Protein AF-0000000077535157 (afdb_homodimer)

Secondary structure (DSSP, 8-state):
----------HHHHHHHHHHHHHHHHHHHHHHHHHHHHHHHHHHHHS--HHHHHHHHHH-TTEE-B---SS-EEEEEEEEE-STTHHHHHHHHHHTT---EEEEPGGGTTT-HHHHHHHHHTT-EEEE--SSSS-GGGS-HHHHHHHHHHHHHHHHHHHHTTT------EE--GGG---HHHHHHHHHTT-EEE--SB---TTT---HHHHHHHHHHH--TTBEEEEESS-TTHHHHHHHHHHHHHHTTPEEE-HHHHHHHHHHHHHH-/----------HHHHHHHHHHHHHHHHHHHHHHHHHHHHHHHHHHHHS--HHHHHHHHHH-TTEE-B---SS-EEEEEEEEE-STTHHHHHHHHHHTT---EEEEPGGGTTT-HHHHHHHHHTT-EEEE--SSSS-GGGS-HHHHHHHHHHHHHHHHHHHHTTT------EE--GGG---HHHHHHHHHTT-EEE--SB---TTT---HHHHHHHHHHH--TTBEEEEESS-TTHHHHHHHHHHHHHHTTPEEE-HHHHHHHHHHHHHH-

Sequence (538 aa):
MVRLSLFRLPTKLRRRVRRNRMATLIALVVLVGLLVFPFYSAYCIYKPPRFLIGWLRRKYPDVLFEETTDQKIIALSIDDAPSAHTDEIMQVLQENDAHATFFVIGSQVEGRKDKLVKLVKNGHELGNHAMHDEPSRSLSNEQLLKEVHMVKEMLTEAYAANGKILDNNYFRPGSGLFNWRMRDVLGNQGFRITLGSVYPHDPQIPYPDTNAKHILSMAHPGAIIICHDRRSWTLPMLRIVLPELKRQGYKIVTITELVKSVSSQDLRQMVRLSLFRLPTKLRRRVRRNRMATLIALVVLVGLLVFPFYSAYCIYKPPRFLIGWLRRKYPDVLFEETTDQKIIALSIDDAPSAHTDEIMQVLQENDAHATFFVIGSQVEGRKDKLVKLVKNGHELGNHAMHDEPSRSLSNEQLLKEVHMVKEMLTEAYAANGKILDNNYFRPGSGLFNWRMRDVLGNQGFRITLGSVYPHDPQIPYPDTNAKHILSMAHPGAIIICHDRRSWTLPMLRIVLPELKRQGYKIVTITELVKSVSSQDLRQ

Radius of gyration: 31.14 Å; Cα contacts (8 Å, |Δi|>4): 916; chains: 2; bounding box: 60×105×107 Å

Solvent-accessible surface area (backbone atoms only — not comparable to full-atom values): 28231 Å² total; per-residue (Å²): 139,88,88,88,90,80,93,79,73,62,72,66,63,53,49,50,52,49,48,49,50,50,50,50,51,51,50,49,53,48,50,52,44,61,64,45,43,60,55,51,52,52,44,36,67,60,54,57,49,67,67,57,55,50,49,49,40,67,74,37,33,63,40,43,35,61,47,87,50,87,52,50,35,31,18,33,32,32,34,55,23,52,46,93,49,46,63,60,46,51,49,56,30,55,76,64,73,35,34,32,22,33,20,30,22,40,70,42,32,74,98,37,55,65,57,50,31,49,38,44,71,72,65,29,38,82,33,33,27,29,42,52,99,46,55,45,68,77,46,54,71,50,56,45,51,52,27,43,52,54,30,46,51,53,52,38,51,27,25,45,75,67,78,43,72,72,85,72,42,46,29,32,47,26,89,71,48,79,49,65,67,55,43,28,60,35,29,76,70,25,39,22,47,41,65,45,66,34,55,52,51,53,94,82,43,81,43,28,68,60,34,28,52,46,44,63,72,61,64,48,44,22,32,20,34,49,45,50,44,76,44,85,40,39,54,64,16,46,69,51,39,52,61,50,41,44,73,74,56,38,46,45,27,22,54,65,56,47,53,52,55,44,54,52,46,60,62,74,99,140,86,88,88,88,78,94,77,77,64,72,65,64,54,46,50,53,49,49,51,50,48,49,50,50,50,51,50,52,49,51,52,46,62,66,46,42,60,55,50,51,51,44,38,67,60,55,57,50,67,68,57,56,52,49,48,41,70,74,36,33,60,39,43,34,60,48,87,51,88,54,51,37,30,19,34,32,33,34,57,23,53,46,93,49,46,64,60,47,51,48,56,31,56,77,62,73,35,32,32,23,34,21,29,22,40,70,42,32,75,95,37,55,64,56,51,31,50,39,44,70,71,63,31,39,81,34,35,26,30,40,52,101,45,54,44,69,78,46,53,70,52,57,45,51,52,28,42,50,54,29,46,50,53,51,38,50,27,24,46,74,66,77,42,74,72,87,75,40,48,30,34,46,26,88,70,47,79,50,64,67,54,44,29,58,37,30,77,70,26,38,22,49,41,64,46,66,34,55,51,52,53,94,80,43,81,44,28,69,60,32,28,52,46,44,64,73,62,63,49,43,23,32,20,34,50,44,50,45,75,44,86,40,39,54,65,16,46,68,52,40,52,60,51,42,44,72,74,58,38,46,47,27,23,55,66,54,48,53,52,55,44,54,52,46,59,61,73,101

Organism: Fusarium solani (NCBI:txid169388)

pLDDT: mean 91.6, std 13.43, range [24.7, 98.94]

Nearest PDB structures (foldseek):
  7y51-assembly1_A-2  TM=9.406E-01  e=1.222E-17  Caldanaerobacter subterraneus subsp. tengcongensis MB4
  6h8l-assembly1_A  TM=9.281E-01  e=3.387E-17  Bacillus subtilis subsp. subtilis str. 168
  5lgc-assembly1_A  TM=9.415E-01  e=4.330E-16  Arthrobacter sp. AW19M34-1
  6h8n-assembly1_A  TM=8.776E-01  e=3.847E-17  Bacillus subtilis subsp. subtilis str. 168
  2c1i-assembly1_A  TM=8.936E-01  e=1.066E-16  Streptococcus pneumoniae R6

Foldseek 3Di:
DDDDPDDPPDPVVVVVVVVVVVVVVVVVVVVVCVVVVVVVVVVCVQAPDPVVVVVVCVVCVLEAAWDDDQDQAEEEEAEADDDPCLVVVLVLCVVLVAEHEYAYAQCHCVVPLVSLLVNVVSAYHYHHAFHDQDFLQPDDLVRSVVRRVSVVVSNQVSQVVVVHGRDAQEYEGRVNDDDPVCSVSSVVVVHGHYHWNQENPCVPPVALVSSLVRRVVNDHQGTYHYHYDPHPSRSVNCNRNSVVSVVVPHHYYYNVVSVVVNVVVVVVD/DDDDPDDDDDDVVVVVVVVVVVVVVVVVVVVVCVVVVVVVVVVCVQAPDPVVVVVVCVVCVLEAAWDDDQDQAEEEEAEADDDPCLVVVLVLCVVLVAEHEYAYAQCHCVVPLVSLLVNVVSAYHYHHAFHDQDFLQVDDLVRSVVRRVSVVVSNQVSQVVVVHGRDAQEYEGRVNDDDPVCSVSSVVVVHGHYHWNQENVCVPPVALVSSLVRRVVNRHQGTYHYHYDPHPSRSVNCNRNSVVSVVVPHHYYYNVVSVVVNVVVVVVD

InterPro domains:
  IPR002509 NodB homology domain [PF01522] (67-192)
  IPR002509 NodB homology domain [PS51677] (72-253)
  IPR011330 Glycoside hydrolase/deacetylase, beta/alpha-barrel [SSF88713] (43-259)
  IPR050248 Polysaccharide deacetylase, ArnD subfamily [PTHR10587] (57-261)

Structure (mmCIF, N/CA/C/O backbone):
data_AF-0000000077535157-model_v1
#
loop_
_entity.id
_entity.type
_entity.pdbx_description
1 polymer 'chitin deacetylase'
#
loop_
_atom_site.group_PDB
_atom_site.id
_atom_site.type_symbol
_atom_site.label_atom_id
_atom_site.label_alt_id
_atom_site.label_comp_id
_atom_site.label_asym_id
_atom_site.label_entity_id
_atom_site.label_seq_id
_atom_site.pdbx_PDB_ins_code
_atom_site.Cartn_x
_atom_site.Cartn_y
_atom_site.Cartn_z
_atom_site.occupancy
_atom_site.B_iso_or_equiv
_atom_site.auth_seq_id
_atom_site.auth_comp_id
_atom_site.auth_asym_id
_atom_site.auth_atom_id
_atom_site.pdbx_PDB_model_num
ATOM 1 N N . MET A 1 1 ? 36.5 7.801 79.125 1 24.7 1 MET A N 1
ATOM 2 C CA . MET A 1 1 ? 35.312 8.07 78.375 1 24.7 1 MET A CA 1
ATOM 3 C C . MET A 1 1 ? 34.75 6.793 77.75 1 24.7 1 MET A C 1
ATOM 5 O O . MET A 1 1 ? 35.312 6.293 76.75 1 24.7 1 MET A O 1
ATOM 9 N N . VAL A 1 2 ? 33.938 5.91 78.5 1 32.41 2 VAL A N 1
ATOM 10 C CA . VAL A 1 2 ? 33.281 4.621 78.25 1 32.41 2 VAL A CA 1
ATOM 11 C C . VAL A 1 2 ? 32.125 4.809 77.25 1 32.41 2 VAL A C 1
ATOM 13 O O . VAL A 1 2 ? 31.188 5.57 77.562 1 32.41 2 VAL A O 1
ATOM 16 N N . ARG A 1 3 ? 31.938 4.484 75.938 1 34.62 3 ARG A N 1
ATOM 17 C CA . ARG A 1 3 ? 30.953 4.5 74.812 1 34.62 3 ARG A CA 1
ATOM 18 C C . ARG A 1 3 ? 29.797 3.57 75.125 1 34.62 3 ARG A C 1
ATOM 20 O O . ARG A 1 3 ? 29.984 2.375 75.375 1 34.62 3 ARG A O 1
ATOM 27 N N . LEU A 1 4 ? 28.453 3.82 75.625 1 30.42 4 LEU A N 1
ATOM 28 C CA . LEU A 1 4 ? 27.188 3.182 75.938 1 30.42 4 LEU A CA 1
ATOM 29 C C . LEU A 1 4 ? 26.578 2.523 74.75 1 30.42 4 LEU A C 1
ATOM 31 O O . LEU A 1 4 ? 26.297 3.193 73.75 1 30.42 4 LEU A O 1
ATOM 35 N N . SER A 1 5 ? 26.453 1.063 74.5 1 41.19 5 SER A N 1
ATOM 36 C CA . SER A 1 5 ? 25.953 0.109 73.5 1 41.19 5 SER A CA 1
ATOM 37 C C . SER A 1 5 ? 24.484 -0.225 73.75 1 41.19 5 SER A C 1
ATOM 39 O O . SER A 1 5 ? 24.109 -1.398 73.812 1 41.19 5 SER A O 1
ATOM 41 N N . LEU A 1 6 ? 23.328 0.382 74.312 1 40.56 6 LEU A N 1
ATOM 42 C CA . LEU A 1 6 ? 21.984 0.036 74.812 1 40.56 6 LEU A CA 1
ATOM 43 C C . LEU A 1 6 ? 21.172 -0.627 73.688 1 40.56 6 LEU A C 1
ATOM 45 O O . LEU A 1 6 ? 20.594 -1.701 73.875 1 40.56 6 LEU A O 1
ATOM 49 N N . PHE A 1 7 ? 19.891 -0.093 73.062 1 44.88 7 PHE A N 1
ATOM 50 C CA . PHE A 1 7 ? 18.562 -0.551 72.688 1 44.88 7 PHE A CA 1
ATOM 51 C C . PHE A 1 7 ? 18.625 -1.264 71.312 1 44.88 7 PHE A C 1
ATOM 53 O O . PHE A 1 7 ? 18.422 -0.639 70.312 1 44.88 7 PHE A O 1
ATOM 60 N N . ARG A 1 8 ? 19.266 -2.521 71.125 1 49.72 8 ARG A N 1
ATOM 61 C CA . ARG A 1 8 ? 19.156 -3.297 69.875 1 49.72 8 ARG A CA 1
ATOM 62 C C . ARG A 1 8 ? 17.859 -4.094 69.875 1 49.72 8 ARG A C 1
ATOM 64 O O . ARG A 1 8 ? 17.625 -4.934 70.75 1 49.72 8 ARG A O 1
ATOM 71 N N . LEU A 1 9 ? 16.719 -3.566 69.375 1 56.78 9 LEU A N 1
ATOM 72 C CA . LEU A 1 9 ? 15.469 -4.273 69.125 1 56.78 9 LEU A CA 1
ATOM 73 C C . LEU A 1 9 ? 15.727 -5.703 68.688 1 56.78 9 LEU A C 1
ATOM 75 O O . LEU A 1 9 ? 16.734 -5.969 68 1 56.78 9 LEU A O 1
ATOM 79 N N . PRO A 1 10 ? 14.781 -6.629 69 1 62.03 10 PRO A N 1
ATOM 80 C CA . PRO A 1 10 ? 15.078 -8 68.562 1 62.03 10 PRO A CA 1
ATOM 81 C C . PRO A 1 10 ? 15.031 -8.195 67.062 1 62.03 10 PRO A C 1
ATOM 83 O O . PRO A 1 10 ? 14.305 -7.477 66.375 1 62.03 10 PRO A O 1
ATOM 86 N N . THR A 1 11 ? 15.578 -9.086 66.375 1 72.56 11 THR A N 1
ATOM 87 C CA . THR A 1 11 ? 15.906 -9.305 65 1 72.56 11 THR A CA 1
ATOM 88 C C . THR A 1 11 ? 14.656 -9.617 64.188 1 72.56 11 THR A C 1
ATOM 90 O O . THR A 1 11 ? 14.531 -9.195 63.031 1 72.56 11 THR A O 1
ATOM 93 N N . LYS A 1 12 ? 13.648 -10.18 64.875 1 66.69 12 LYS A N 1
ATOM 94 C CA . LYS A 1 12 ? 12.453 -10.594 64.125 1 66.69 12 LYS A CA 1
ATOM 95 C C . LYS A 1 12 ? 11.516 -9.406 63.906 1 66.69 12 LYS A C 1
ATOM 97 O O . LYS A 1 12 ? 10.906 -9.297 62.844 1 66.69 12 LYS A O 1
ATOM 102 N N . LEU A 1 13 ? 11.266 -8.688 64.938 1 65.5 13 LEU A N 1
ATOM 103 C CA . LEU A 1 13 ? 10.406 -7.516 64.812 1 65.5 13 LEU A CA 1
ATOM 104 C C . LEU A 1 13 ? 11.031 -6.484 63.906 1 65.5 13 LEU A C 1
ATOM 106 O O . LEU A 1 13 ? 10.32 -5.824 63.156 1 65.5 13 LEU A O 1
ATOM 110 N N . ARG A 1 14 ? 12.219 -6.363 63.781 1 64.5 14 ARG A N 1
ATOM 111 C CA . ARG A 1 14 ? 12.922 -5.461 62.875 1 64.5 14 ARG A CA 1
ATOM 112 C C . ARG A 1 14 ? 12.75 -5.891 61.438 1 64.5 14 ARG A C 1
ATOM 114 O O . ARG A 1 14 ? 12.602 -5.047 60.531 1 64.5 14 ARG A O 1
ATOM 121 N N . ARG A 1 15 ? 12.602 -7.16 61.312 1 69.12 15 ARG A N 1
ATOM 122 C CA . ARG A 1 15 ? 12.422 -7.684 59.969 1 69.12 15 ARG A CA 1
ATOM 123 C C . ARG A 1 15 ? 11.008 -7.418 59.469 1 69.12 15 ARG A C 1
ATOM 125 O O . ARG A 1 15 ? 10.812 -7.098 58.281 1 69.12 15 ARG A O 1
ATOM 132 N N . ARG A 1 16 ? 10.141 -7.488 60.469 1 69.19 16 ARG A N 1
ATOM 133 C CA . ARG A 1 16 ? 8.75 -7.262 60.094 1 69.19 16 ARG A CA 1
ATOM 134 C C . ARG A 1 16 ? 8.492 -5.789 59.781 1 69.19 16 ARG A C 1
ATOM 136 O O . ARG A 1 16 ? 7.762 -5.469 58.844 1 69.19 16 ARG A O 1
ATOM 143 N N . VAL A 1 17 ? 9.008 -4.988 60.562 1 68.5 17 VAL A N 1
ATOM 144 C CA . VAL A 1 17 ? 8.883 -3.553 60.312 1 68.5 17 VAL A CA 1
ATOM 145 C C . VAL A 1 17 ? 9.578 -3.174 59 1 68.5 17 VAL A C 1
ATOM 147 O O . VAL A 1 17 ? 9.062 -2.359 58.25 1 68.5 17 VAL A O 1
ATOM 150 N N . ARG A 1 18 ? 10.609 -3.734 58.656 1 73.69 18 ARG A N 1
ATOM 151 C CA . ARG A 1 18 ? 11.32 -3.482 57.406 1 73.69 18 ARG A CA 1
ATOM 152 C C . ARG A 1 18 ? 10.508 -3.957 56.219 1 73.69 18 ARG A C 1
ATOM 154 O O . ARG A 1 18 ? 10.461 -3.285 55.188 1 73.69 18 ARG A O 1
ATOM 161 N N . ARG A 1 19 ? 9.859 -5.066 56.469 1 71.44 19 ARG A N 1
ATOM 162 C CA . ARG A 1 19 ? 9.039 -5.625 55.375 1 71.44 19 ARG A CA 1
ATOM 163 C C . ARG A 1 19 ? 7.809 -4.766 55.125 1 71.44 19 ARG A C 1
ATOM 165 O O . ARG A 1 19 ? 7.418 -4.555 53.969 1 71.44 19 ARG A O 1
ATOM 172 N N . ASN A 1 20 ? 7.375 -4.332 56.25 1 80.06 20 ASN A N 1
ATOM 173 C CA . ASN A 1 20 ? 6.199 -3.471 56.125 1 80.06 20 ASN A CA 1
ATOM 174 C C . ASN A 1 20 ? 6.555 -2.119 55.531 1 80.06 20 ASN A C 1
ATOM 176 O O . ASN A 1 20 ? 5.789 -1.573 54.719 1 80.06 20 ASN A O 1
ATOM 180 N N . ARG A 1 21 ? 7.656 -1.617 55.844 1 80.88 21 ARG A N 1
ATOM 181 C CA . ARG A 1 21 ? 8.133 -0.369 55.25 1 80.88 21 ARG A CA 1
ATOM 182 C C . ARG A 1 21 ? 8.398 -0.533 53.75 1 80.88 21 ARG A C 1
ATOM 184 O O . ARG A 1 21 ? 8.055 0.341 52.969 1 80.88 21 ARG A O 1
ATOM 191 N N . MET A 1 22 ? 8.945 -1.644 53.469 1 86.44 22 MET A N 1
ATOM 192 C CA . MET A 1 22 ? 9.219 -1.901 52.062 1 86.44 22 MET A CA 1
ATOM 193 C C . MET A 1 22 ? 7.918 -2.062 51.281 1 86.44 22 MET A C 1
ATOM 195 O O . MET A 1 22 ? 7.805 -1.575 50.156 1 86.44 22 MET A O 1
ATOM 199 N N . ALA A 1 23 ? 6.934 -2.729 51.938 1 83 23 ALA A N 1
ATOM 200 C CA . ALA A 1 23 ? 5.637 -2.92 51.281 1 83 23 ALA A CA 1
ATOM 201 C C . ALA A 1 23 ? 4.914 -1.588 51.094 1 83 23 ALA A C 1
ATOM 203 O O . ALA A 1 23 ? 4.285 -1.351 50.062 1 83 23 ALA A O 1
ATOM 204 N N . THR A 1 24 ? 5.02 -0.773 52.125 1 84.44 24 THR A N 1
ATOM 205 C CA . THR A 1 24 ? 4.422 0.554 52.031 1 84.44 24 THR A CA 1
ATOM 206 C C . THR A 1 24 ? 5.113 1.393 50.969 1 84.44 24 THR A C 1
ATOM 208 O O . THR A 1 24 ? 4.457 2.109 50.219 1 84.44 24 THR A O 1
ATOM 211 N N . LEU A 1 25 ? 6.352 1.306 50.906 1 86.06 25 LEU A N 1
ATOM 212 C CA . LEU A 1 25 ? 7.098 2.043 49.906 1 86.06 25 LEU A CA 1
ATOM 213 C C . LEU A 1 25 ? 6.734 1.562 48.5 1 86.06 25 LEU A C 1
ATOM 215 O O . LEU A 1 25 ? 6.547 2.371 47.594 1 86.06 25 LEU A O 1
ATOM 219 N N . ILE A 1 26 ? 6.656 0.31 48.375 1 84.38 26 ILE A N 1
ATOM 220 C CA . ILE A 1 26 ? 6.285 -0.25 47.094 1 84.38 26 ILE A CA 1
ATOM 221 C C . ILE A 1 26 ? 4.867 0.184 46.719 1 84.38 26 ILE A C 1
ATOM 223 O O . ILE A 1 26 ? 4.598 0.566 45.594 1 84.38 26 ILE A O 1
ATOM 227 N N . ALA A 1 27 ? 3.961 0.165 47.719 1 86.31 27 ALA A N 1
ATOM 228 C CA . ALA A 1 27 ? 2.582 0.583 47.469 1 86.31 27 ALA A CA 1
ATOM 229 C C . ALA A 1 27 ? 2.516 2.053 47.062 1 86.31 27 ALA A C 1
ATOM 231 O O . ALA A 1 27 ? 1.732 2.428 46.188 1 86.31 27 ALA A O 1
ATOM 232 N N . LEU A 1 28 ? 3.32 2.842 47.75 1 84.81 28 LEU A N 1
ATOM 233 C CA . LEU A 1 28 ? 3.367 4.262 47.406 1 84.81 28 LEU A CA 1
ATOM 234 C C . LEU A 1 28 ? 3.9 4.461 46 1 84.81 28 LEU A C 1
ATOM 236 O O . LEU A 1 28 ? 3.387 5.297 45.25 1 84.81 28 LEU A O 1
ATOM 240 N N . VAL A 1 29 ? 4.887 3.768 45.625 1 85.31 29 VAL A N 1
ATOM 241 C CA . VAL A 1 29 ? 5.461 3.846 44.281 1 85.31 29 VAL A CA 1
ATOM 242 C C . VAL A 1 29 ? 4.41 3.449 43.25 1 85.31 29 VAL A C 1
ATOM 244 O O . VAL A 1 29 ? 4.273 4.105 42.219 1 85.31 29 VAL A O 1
ATOM 247 N N . VAL A 1 30 ? 3.664 2.488 43.5 1 85.06 30 VAL A N 1
ATOM 248 C CA . VAL A 1 30 ? 2.619 2.012 42.594 1 85.06 30 VAL A CA 1
ATOM 249 C C . VAL A 1 30 ? 1.512 3.059 42.5 1 85.06 30 VAL A C 1
ATOM 251 O O . VAL A 1 30 ? 1.007 3.33 41.406 1 85.06 30 VAL A O 1
ATOM 254 N N . LEU A 1 31 ? 1.143 3.574 43.688 1 84.25 31 LEU A N 1
ATOM 255 C CA . LEU A 1 31 ? 0.106 4.598 43.688 1 84.25 31 LEU A CA 1
ATOM 256 C C . LEU A 1 31 ? 0.543 5.816 42.875 1 84.25 31 LEU A C 1
ATOM 258 O O . LEU A 1 31 ? -0.242 6.367 42.094 1 84.25 31 LEU A O 1
ATOM 262 N N . VAL A 1 32 ? 1.739 6.25 43.125 1 84.19 32 VAL A N 1
ATOM 263 C CA . VAL A 1 32 ? 2.275 7.363 42.344 1 84.19 32 VAL A CA 1
ATOM 264 C C . VAL A 1 32 ? 2.291 7.004 40.875 1 84.19 32 VAL A C 1
ATOM 266 O O . VAL A 1 32 ? 1.939 7.824 40 1 84.19 32 VAL A O 1
ATOM 269 N N . GLY A 1 33 ? 2.676 5.812 40.562 1 83.25 33 GLY A N 1
ATOM 270 C CA . GLY A 1 33 ? 2.652 5.332 39.188 1 83.25 33 GLY A CA 1
ATOM 271 C C . GLY A 1 33 ? 1.269 5.367 38.562 1 83.25 33 GLY A C 1
ATOM 272 O O . GLY A 1 33 ? 1.102 5.816 37.438 1 83.25 33 GLY A O 1
ATOM 273 N N . LEU A 1 34 ? 0.379 4.988 39.312 1 84.75 34 LEU A N 1
ATOM 274 C CA . LEU A 1 34 ? -0.998 4.938 38.812 1 84.75 34 LEU A CA 1
ATOM 275 C C . LEU A 1 34 ? -1.556 6.34 38.625 1 84.75 34 LEU A C 1
ATOM 277 O O . LEU A 1 34 ? -2.383 6.562 37.719 1 84.75 34 LEU A O 1
ATOM 281 N N . LEU A 1 35 ? -1.177 7.242 39.469 1 83.44 35 LEU A N 1
ATOM 282 C CA . LEU A 1 35 ? -1.629 8.625 39.344 1 83.44 35 LEU A CA 1
ATOM 283 C C . LEU A 1 35 ? -0.904 9.336 38.219 1 83.44 35 LEU A C 1
ATOM 285 O O . LEU A 1 35 ? -1.501 10.141 37.5 1 83.44 35 LEU A O 1
ATOM 289 N N . VAL A 1 36 ? 0.282 8.969 37.969 1 87.5 36 VAL A N 1
ATOM 290 C CA . VAL A 1 36 ? 1.128 9.648 37 1 87.5 36 VAL A CA 1
ATOM 291 C C . VAL A 1 36 ? 0.935 9.023 35.625 1 87.5 36 VAL A C 1
ATOM 293 O O . VAL A 1 36 ? 1.043 9.711 34.594 1 87.5 36 VAL A O 1
ATOM 296 N N . PHE A 1 37 ? 0.533 7.832 35.594 1 86.62 37 PHE A N 1
ATOM 297 C CA . PHE A 1 37 ? 0.474 7.059 34.344 1 86.62 37 PHE A CA 1
ATOM 298 C C . PHE A 1 37 ? -0.533 7.664 33.375 1 86.62 37 PHE A C 1
ATOM 300 O O . PHE A 1 37 ? -0.219 7.883 32.219 1 86.62 37 PHE A O 1
ATOM 307 N N . PRO A 1 38 ? -1.704 7.992 33.844 1 84.69 38 PRO A N 1
ATOM 308 C CA . PRO A 1 38 ? -2.66 8.578 32.906 1 84.69 38 PRO A CA 1
ATOM 309 C C . PRO A 1 38 ? -2.18 9.906 32.344 1 84.69 38 PRO A C 1
ATOM 311 O O . PRO A 1 38 ? -2.416 10.195 31.156 1 84.69 38 PRO A O 1
ATOM 314 N N . PHE A 1 39 ? -1.63 10.703 33.125 1 86.31 39 PHE A N 1
ATOM 315 C CA . PHE A 1 39 ? -1.121 11.984 32.656 1 86.31 39 PHE A CA 1
ATOM 316 C C . PHE A 1 39 ? 0.044 11.789 31.688 1 86.31 39 PHE A C 1
ATOM 318 O O . PHE A 1 39 ? 0.16 12.508 30.703 1 86.31 39 PHE A O 1
ATOM 325 N N . TYR A 1 40 ? 0.828 10.883 32.031 1 87.44 40 TYR A N 1
ATOM 326 C CA . TYR A 1 40 ? 1.941 10.578 31.141 1 87.44 40 TYR A CA 1
ATOM 327 C C . TYR A 1 40 ? 1.438 10.031 29.812 1 87.44 40 TYR A C 1
ATOM 329 O O . TYR A 1 40 ? 1.964 10.383 28.75 1 87.44 40 TYR A O 1
ATOM 337 N N . SER A 1 41 ? 0.476 9.25 29.875 1 86.94 41 SER A N 1
ATOM 338 C CA . SER A 1 41 ? -0.112 8.695 28.656 1 86.94 41 SER A CA 1
ATOM 339 C C . SER A 1 41 ? -0.705 9.797 27.781 1 86.94 41 SER A C 1
ATOM 341 O O . SER A 1 41 ? -0.522 9.797 26.562 1 86.94 41 SER A O 1
ATOM 343 N N . ALA A 1 42 ? -1.382 10.711 28.375 1 88.44 42 ALA A N 1
ATOM 344 C CA . ALA A 1 42 ? -1.943 11.844 27.656 1 88.44 42 ALA A CA 1
ATOM 345 C C . ALA A 1 42 ? -0.84 12.703 27.047 1 88.44 42 ALA A C 1
ATOM 347 O O . ALA A 1 42 ? -0.978 13.195 25.922 1 88.44 42 ALA A O 1
ATOM 348 N N . TYR A 1 43 ? 0.09 12.859 27.828 1 89.06 43 TYR A N 1
ATOM 349 C CA . TYR A 1 43 ? 1.232 13.617 27.328 1 89.06 43 TYR A CA 1
ATOM 350 C C . TYR A 1 43 ? 1.863 12.93 26.125 1 89.06 43 TYR A C 1
ATOM 352 O O . TYR A 1 43 ? 2.23 13.594 25.156 1 89.06 43 TYR A O 1
ATOM 360 N N . CYS A 1 44 ? 1.929 11.609 26.125 1 88.69 44 CYS A N 1
ATOM 361 C CA . CYS A 1 44 ? 2.525 10.844 25.047 1 88.69 44 CYS A CA 1
ATOM 362 C C . CYS A 1 44 ? 1.659 10.898 23.797 1 88.69 44 CYS A C 1
ATOM 364 O O . CYS A 1 44 ? 2.166 10.789 22.672 1 88.69 44 CYS A O 1
ATOM 366 N N . ILE A 1 45 ? 0.459 11.133 24.016 1 88.31 45 ILE A N 1
ATOM 367 C CA . ILE A 1 45 ? -0.433 11.328 22.875 1 88.31 45 ILE A CA 1
ATOM 368 C C . ILE A 1 45 ? -0.199 12.711 22.266 1 88.31 45 ILE A C 1
ATOM 370 O O . ILE A 1 45 ? -0.126 12.844 21.031 1 88.31 45 ILE A O 1
ATOM 374 N N . TYR A 1 46 ? -0.059 13.656 23.125 1 92.44 46 TYR A N 1
ATOM 375 C CA . TYR A 1 46 ? 0.164 15.031 22.703 1 92.44 46 TYR A CA 1
ATOM 376 C C . TYR A 1 46 ? 1.55 15.188 22.094 1 92.44 46 TYR A C 1
ATOM 378 O O . TYR A 1 46 ? 1.701 15.828 21.047 1 92.44 46 TYR A O 1
ATOM 386 N N . LYS A 1 47 ? 2.457 14.594 22.734 1 95.31 47 LYS A N 1
ATOM 387 C CA . LYS A 1 47 ? 3.85 14.648 22.297 1 95.31 47 LYS A CA 1
ATOM 388 C C . LYS A 1 47 ? 4.477 13.25 22.297 1 95.31 47 LYS A C 1
ATOM 390 O O . LYS A 1 47 ? 5.289 12.93 23.172 1 95.31 47 LYS A O 1
ATOM 395 N N . PRO A 1 48 ? 4.109 12.547 21.281 1 94.62 48 PRO A N 1
ATOM 396 C CA . PRO A 1 48 ? 4.637 11.18 21.281 1 94.62 48 PRO A CA 1
ATOM 397 C C . PRO A 1 48 ? 6.16 11.133 21.203 1 94.62 48 PRO A C 1
ATOM 399 O O . PRO A 1 48 ? 6.762 11.812 20.359 1 94.62 48 PRO A O 1
ATOM 402 N N . PRO A 1 49 ? 6.734 10.32 22.109 1 93.75 49 PRO A N 1
ATOM 403 C CA . PRO A 1 49 ? 8.188 10.172 22.031 1 93.75 49 PRO A CA 1
ATOM 404 C C . PRO A 1 49 ? 8.633 9.484 20.734 1 93.75 49 PRO A C 1
ATOM 406 O O . PRO A 1 49 ? 7.852 8.742 20.125 1 93.75 49 PRO A O 1
ATOM 409 N N . ARG A 1 50 ? 9.828 9.68 20.391 1 94 50 ARG A N 1
ATOM 410 C CA . ARG A 1 50 ? 10.367 9.18 19.141 1 94 50 ARG A CA 1
ATOM 411 C C . ARG A 1 50 ? 10.312 7.656 19.078 1 94 50 ARG A C 1
ATOM 413 O O . ARG A 1 50 ? 10.094 7.074 18.016 1 94 50 ARG A O 1
ATOM 420 N N . PHE A 1 51 ? 10.562 7.066 20.234 1 93.44 51 PHE A N 1
ATOM 421 C CA . PHE A 1 51 ? 10.586 5.609 20.234 1 93.44 51 PHE A CA 1
ATOM 422 C C . PHE A 1 51 ? 9.203 5.043 19.922 1 93.44 51 PHE A C 1
ATOM 424 O O . PHE A 1 51 ? 9.094 3.967 19.328 1 93.44 51 PHE A O 1
ATOM 431 N N . LEU A 1 52 ? 8.164 5.738 20.344 1 94 52 LEU A N 1
ATOM 432 C CA . LEU A 1 52 ? 6.805 5.301 20.031 1 94 52 LEU A CA 1
ATOM 433 C C . LEU A 1 52 ? 6.547 5.387 18.531 1 94 52 LEU A C 1
ATOM 435 O O . LEU A 1 52 ? 5.961 4.473 17.938 1 94 52 LEU A O 1
ATOM 439 N N . ILE A 1 53 ? 6.957 6.461 17.906 1 94.69 53 ILE A N 1
ATOM 440 C CA . ILE A 1 53 ? 6.812 6.621 16.453 1 94.69 53 ILE A CA 1
ATOM 441 C C . ILE A 1 53 ? 7.594 5.527 15.734 1 94.69 53 ILE A C 1
ATOM 443 O O . ILE A 1 53 ? 7.105 4.945 14.766 1 94.69 53 ILE A O 1
ATOM 447 N N . GLY A 1 54 ? 8.789 5.273 16.234 1 92.88 54 GLY A N 1
ATOM 448 C CA . GLY A 1 54 ? 9.578 4.188 15.68 1 92.88 54 GLY A CA 1
ATOM 449 C C . GLY A 1 54 ? 8.891 2.84 15.758 1 92.88 54 GLY A C 1
ATOM 450 O O . GLY A 1 54 ? 8.891 2.074 14.797 1 92.88 54 GLY A O 1
ATOM 451 N N . TRP A 1 55 ? 8.344 2.615 16.922 1 93.25 55 TRP A N 1
ATOM 452 C CA . TRP A 1 55 ? 7.605 1.371 17.125 1 93.25 55 TRP A CA 1
ATOM 453 C C . TRP A 1 55 ? 6.438 1.273 16.141 1 93.25 55 TRP A C 1
ATOM 455 O O . TRP A 1 55 ? 6.219 0.225 15.531 1 93.25 55 TRP A O 1
ATOM 465 N N . LEU A 1 56 ? 5.672 2.32 16 1 93.62 56 LEU A N 1
ATOM 466 C CA . LEU A 1 56 ? 4.523 2.344 15.102 1 93.62 56 LEU A CA 1
ATOM 467 C C . LEU A 1 56 ? 4.961 2.102 13.656 1 93.62 56 LEU A C 1
ATOM 469 O O . LEU A 1 56 ? 4.289 1.391 12.914 1 93.62 56 LEU A O 1
ATOM 473 N N . ARG A 1 57 ? 6.031 2.627 13.227 1 93 57 ARG A N 1
ATOM 474 C CA . ARG A 1 57 ? 6.559 2.459 11.883 1 93 57 ARG A CA 1
ATOM 475 C C . ARG A 1 57 ? 6.93 1.005 11.609 1 93 57 ARG A C 1
ATOM 477 O O . ARG A 1 57 ? 6.754 0.508 10.5 1 93 57 ARG A O 1
ATOM 484 N N . ARG A 1 58 ? 7.449 0.377 12.633 1 89.69 58 ARG A N 1
ATOM 485 C CA . ARG A 1 58 ? 7.809 -1.029 12.492 1 89.69 58 ARG A CA 1
ATOM 486 C C . ARG A 1 58 ? 6.566 -1.91 12.43 1 89.69 58 ARG A C 1
ATOM 488 O O . ARG A 1 58 ? 6.523 -2.885 11.672 1 89.69 58 ARG A O 1
ATOM 495 N N . LYS A 1 59 ? 5.648 -1.501 13.242 1 91.25 59 LYS A N 1
ATOM 496 C CA . LYS A 1 59 ? 4.414 -2.277 13.32 1 91.25 59 LYS A CA 1
ATOM 497 C C . LYS A 1 59 ? 3.576 -2.105 12.062 1 91.25 59 LYS A C 1
ATOM 499 O O . LYS A 1 59 ? 2.941 -3.055 11.594 1 91.25 59 LYS A O 1
ATOM 504 N N . TYR A 1 60 ? 3.568 -0.877 11.523 1 93.94 60 TYR A N 1
ATOM 505 C CA . TYR A 1 60 ? 2.758 -0.541 10.359 1 93.94 60 TYR A CA 1
ATOM 506 C C . TYR A 1 60 ? 3.621 0.03 9.242 1 93.94 60 TYR A C 1
ATOM 508 O O . TYR A 1 60 ? 3.477 1.197 8.867 1 93.94 60 TYR A O 1
ATOM 516 N N . PRO A 1 61 ? 4.414 -0.769 8.602 1 91.25 61 PRO A N 1
ATOM 517 C CA . PRO A 1 61 ? 5.316 -0.246 7.578 1 91.25 61 PRO A CA 1
ATOM 518 C C . PRO A 1 61 ? 4.578 0.258 6.34 1 91.25 61 PRO A C 1
ATOM 520 O O . PRO A 1 61 ? 5.16 0.965 5.512 1 91.25 61 PRO A O 1
ATOM 523 N N . ASP A 1 62 ? 3.314 -0.122 6.27 1 91.75 62 ASP A N 1
ATOM 524 C CA . ASP A 1 62 ? 2.512 0.308 5.129 1 91.75 62 ASP A CA 1
ATOM 525 C C . ASP A 1 62 ? 1.847 1.656 5.402 1 91.75 62 ASP A C 1
ATOM 527 O O . ASP A 1 62 ? 1.077 2.152 4.578 1 91.75 62 ASP A O 1
ATOM 531 N N . VAL A 1 63 ? 2.129 2.24 6.504 1 96.25 63 VAL A N 1
ATOM 532 C CA . VAL A 1 63 ? 1.672 3.578 6.863 1 96.25 63 VAL A CA 1
ATOM 533 C C . VAL A 1 63 ? 2.867 4.523 6.957 1 96.25 63 VAL A C 1
ATOM 535 O O . VAL A 1 63 ? 3.887 4.188 7.566 1 96.25 63 VAL A O 1
ATOM 538 N N . LEU A 1 64 ? 2.746 5.672 6.348 1 97.12 64 LEU A N 1
ATOM 539 C CA . LEU A 1 64 ? 3.852 6.621 6.32 1 97.12 64 LEU A CA 1
ATOM 540 C C . LEU A 1 64 ? 3.738 7.621 7.465 1 97.12 64 LEU A C 1
ATOM 542 O O . LEU A 1 64 ? 2.824 8.445 7.484 1 97.12 64 LEU A O 1
ATOM 546 N N . PHE A 1 65 ? 4.703 7.57 8.383 1 97.56 65 PHE A N 1
ATOM 547 C CA . PHE A 1 65 ? 4.727 8.477 9.523 1 97.56 65 PHE A CA 1
ATOM 548 C C . PHE A 1 65 ? 5.816 9.531 9.352 1 97.56 65 PHE A C 1
ATOM 550 O O . PHE A 1 65 ? 5.621 10.695 9.711 1 97.56 65 PHE A O 1
ATOM 557 N N . GLU A 1 66 ? 6.871 9.055 8.883 1 97.31 66 GLU A N 1
ATOM 558 C CA . GLU A 1 66 ? 8.086 9.836 8.664 1 97.31 66 GLU A CA 1
ATOM 559 C C . GLU A 1 66 ? 9.125 9.047 7.879 1 97.31 66 GLU A C 1
ATOM 561 O O . GLU A 1 66 ? 8.883 7.891 7.512 1 97.31 66 GLU A O 1
ATOM 566 N N . GLU A 1 67 ? 10.188 9.711 7.492 1 94.94 67 GLU A N 1
ATOM 567 C CA . GLU A 1 67 ? 11.312 9.039 6.859 1 94.94 67 GLU A CA 1
ATOM 568 C C . GLU A 1 67 ? 12.555 9.086 7.746 1 94.94 67 GLU A C 1
ATOM 570 O O . GLU A 1 67 ? 12.758 10.055 8.492 1 94.94 67 GLU A O 1
ATOM 575 N N . THR A 1 68 ? 13.391 8.062 7.695 1 91.88 68 THR A N 1
ATOM 576 C CA . THR A 1 68 ? 14.648 8.047 8.438 1 91.88 68 THR A CA 1
ATOM 577 C C . THR A 1 68 ? 15.766 8.695 7.633 1 91.88 68 THR A C 1
ATOM 579 O O . THR A 1 68 ? 16.125 8.211 6.559 1 91.88 68 THR A O 1
ATOM 582 N N . THR A 1 69 ? 16.281 9.766 8.164 1 94.25 69 THR A N 1
ATOM 583 C CA . THR A 1 69 ? 17.375 10.477 7.516 1 94.25 69 THR A CA 1
ATOM 584 C C . THR A 1 69 ? 18.094 11.375 8.508 1 94.25 69 THR A C 1
ATOM 586 O O . THR A 1 69 ? 17.547 11.727 9.555 1 94.25 69 THR A O 1
ATOM 589 N N . ASP A 1 70 ? 19.359 11.688 8.156 1 94.38 70 ASP A N 1
ATOM 590 C CA . ASP A 1 70 ? 20.109 12.648 8.953 1 94.38 70 ASP A CA 1
ATOM 591 C C . ASP A 1 70 ? 20.125 14.023 8.289 1 94.38 70 ASP A C 1
ATOM 593 O O . ASP A 1 70 ? 20.578 15 8.891 1 94.38 70 ASP A O 1
ATOM 597 N N . GLN A 1 71 ? 19.578 14.016 7.117 1 95.69 71 GLN A N 1
ATOM 598 C CA . GLN A 1 71 ? 19.484 15.297 6.422 1 95.69 71 GLN A CA 1
ATOM 599 C C . GLN A 1 71 ? 18.406 16.188 7.051 1 95.69 71 GLN A C 1
ATOM 601 O O . GLN A 1 71 ? 17.328 15.703 7.418 1 95.69 71 GLN A O 1
ATOM 606 N N . LYS A 1 72 ? 18.734 17.438 7.105 1 97.81 72 LYS A N 1
ATOM 607 C CA . LYS A 1 72 ? 17.781 18.375 7.66 1 97.81 72 LYS A CA 1
ATOM 608 C C . LYS A 1 72 ? 16.703 18.734 6.637 1 97.81 72 LYS A C 1
ATOM 610 O O . LYS A 1 72 ? 16.656 19.859 6.141 1 97.81 72 LYS A O 1
ATOM 615 N N . ILE A 1 73 ? 15.93 17.766 6.387 1 98.5 73 ILE A N 1
ATOM 616 C CA . ILE A 1 73 ? 14.773 17.891 5.508 1 98.5 73 ILE A CA 1
ATOM 617 C C . ILE A 1 73 ? 13.508 17.469 6.254 1 98.5 73 ILE A C 1
ATOM 619 O O . ILE A 1 73 ? 13.516 16.5 7.008 1 98.5 73 ILE A O 1
ATOM 623 N N . ILE A 1 74 ? 12.508 18.281 6.117 1 98.81 74 ILE A N 1
ATOM 624 C CA . ILE A 1 74 ? 11.25 18.047 6.832 1 98.81 74 ILE A CA 1
ATOM 625 C C . ILE A 1 74 ? 10.07 18.328 5.902 1 98.81 74 ILE A C 1
ATOM 627 O O . ILE A 1 74 ? 10.109 19.25 5.094 1 98.81 74 ILE A O 1
ATOM 631 N N . ALA A 1 75 ? 9.07 17.438 6.016 1 98.88 75 ALA A N 1
ATOM 632 C CA . ALA A 1 75 ? 7.879 17.656 5.199 1 98.88 75 ALA A CA 1
ATOM 633 C C . ALA A 1 75 ? 6.801 18.391 5.992 1 98.88 75 ALA A C 1
ATOM 635 O O . ALA A 1 75 ? 6.594 18.109 7.172 1 98.88 75 ALA A O 1
ATOM 636 N N . LEU A 1 76 ? 6.141 19.328 5.336 1 98.94 76 LEU A N 1
ATOM 637 C CA . LEU A 1 76 ? 4.977 20.016 5.875 1 98.94 76 LEU A CA 1
ATOM 638 C C . LEU A 1 76 ? 3.705 19.578 5.145 1 98.94 76 LEU A C 1
ATOM 640 O O . LEU A 1 76 ? 3.689 19.5 3.916 1 98.94 76 LEU A O 1
ATOM 644 N N . SER A 1 77 ? 2.684 19.25 5.922 1 98.88 77 SER A N 1
ATOM 645 C CA . SER A 1 77 ? 1.389 18.922 5.332 1 98.88 77 SER A CA 1
ATOM 646 C C . SER A 1 77 ? 0.273 19.75 5.969 1 98.88 77 SER A C 1
ATOM 648 O O . SER A 1 77 ? 0.322 20.047 7.164 1 98.88 77 SER A O 1
ATOM 650 N N . ILE A 1 78 ? -0.648 20.156 5.121 1 98.88 78 ILE A N 1
ATOM 651 C CA . ILE A 1 78 ? -1.792 20.969 5.531 1 98.88 78 ILE A CA 1
ATOM 652 C C . ILE A 1 78 ? -3.088 20.219 5.211 1 98.88 78 ILE A C 1
ATOM 654 O O . ILE A 1 78 ? -3.441 20.062 4.039 1 98.88 78 ILE A O 1
ATOM 658 N N . ASP A 1 79 ? -3.816 19.844 6.258 1 98.69 79 ASP A N 1
ATOM 659 C CA . ASP A 1 79 ? -5.074 19.109 6.102 1 98.69 79 ASP A CA 1
ATOM 660 C C . ASP A 1 79 ? -6.246 20.078 5.93 1 98.69 79 ASP A C 1
ATOM 662 O O . ASP A 1 79 ? -6.152 21.25 6.293 1 98.69 79 ASP A O 1
ATOM 666 N N . ASP A 1 80 ? -7.363 19.609 5.336 1 98.38 80 ASP A N 1
ATOM 667 C CA . ASP A 1 80 ? -8.68 20.234 5.289 1 98.38 80 ASP A CA 1
ATOM 668 C C . ASP A 1 80 ? -8.727 21.344 4.234 1 98.38 80 ASP A C 1
ATOM 670 O O . ASP A 1 80 ? -9.539 22.266 4.332 1 98.38 80 ASP A O 1
ATOM 674 N N . ALA A 1 81 ? -7.742 21.328 3.33 1 98.44 81 ALA A N 1
ATOM 675 C CA . ALA A 1 81 ? -7.781 22.266 2.213 1 98.44 81 ALA A CA 1
ATOM 676 C C . ALA A 1 81 ? -8.789 21.828 1.159 1 98.44 81 ALA A C 1
ATOM 678 O O . ALA A 1 81 ? -9.133 20.641 1.073 1 98.44 81 ALA A O 1
ATOM 679 N N . PRO A 1 82 ? -9.367 22.781 0.355 1 98.62 82 PRO A N 1
ATOM 680 C CA . PRO A 1 82 ? -9.156 24.234 0.354 1 98.62 82 PRO A CA 1
ATOM 681 C C . PRO A 1 82 ? -10.141 24.969 1.251 1 98.62 82 PRO A C 1
ATOM 683 O O . PRO A 1 82 ? -11.18 24.422 1.631 1 98.62 82 PRO A O 1
ATOM 686 N N . SER A 1 83 ? -9.758 26.188 1.657 1 98.12 83 SER A N 1
ATOM 687 C CA . SER A 1 83 ? -10.617 27.078 2.428 1 98.12 83 SER A CA 1
ATOM 688 C C . SER A 1 83 ? -10.352 28.547 2.066 1 98.12 83 SER A C 1
ATOM 690 O O . SER A 1 83 ? -9.688 28.828 1.071 1 98.12 83 SER A O 1
ATOM 692 N N . ALA A 1 84 ? -10.977 29.438 2.803 1 97.12 84 ALA A N 1
ATOM 693 C CA . ALA A 1 84 ? -10.75 30.875 2.619 1 97.12 84 ALA A CA 1
ATOM 694 C C . ALA A 1 84 ? -9.32 31.25 2.986 1 97.12 84 ALA A C 1
ATOM 696 O O . ALA A 1 84 ? -8.812 32.281 2.551 1 97.12 84 ALA A O 1
ATOM 697 N N . HIS A 1 85 ? -8.648 30.391 3.732 1 97.81 85 HIS A N 1
ATOM 698 C CA . HIS A 1 85 ? -7.328 30.719 4.262 1 97.81 85 HIS A CA 1
ATOM 699 C C . HIS A 1 85 ? -6.227 30.188 3.354 1 97.81 85 HIS A C 1
ATOM 701 O O . HIS A 1 85 ? -5.055 30.531 3.521 1 97.81 85 HIS A O 1
ATOM 707 N N . THR A 1 86 ? -6.52 29.312 2.363 1 98.56 86 THR A N 1
ATOM 708 C CA . THR A 1 86 ? -5.543 28.578 1.572 1 98.56 86 THR A CA 1
ATOM 709 C C . THR A 1 86 ? -4.609 29.531 0.837 1 98.56 86 THR A C 1
ATOM 711 O O . THR A 1 86 ? -3.396 29.328 0.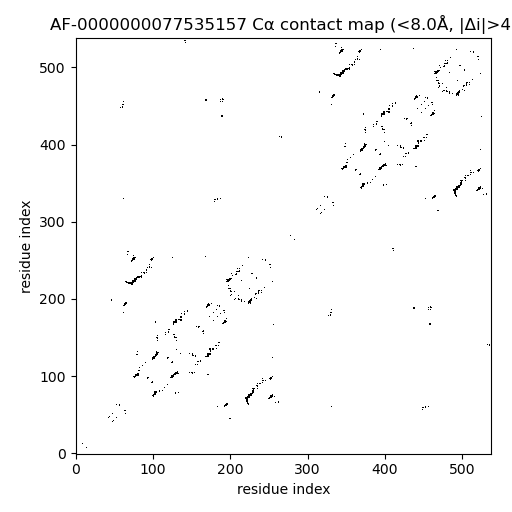793 1 98.56 86 THR A O 1
ATOM 714 N N . ASP A 1 87 ? -5.156 30.641 0.354 1 98.19 87 ASP A N 1
ATOM 715 C CA . ASP A 1 87 ? -4.348 31.594 -0.405 1 98.19 87 ASP A CA 1
ATOM 716 C C . ASP A 1 87 ? -3.295 32.25 0.485 1 98.19 87 ASP A C 1
ATOM 718 O O . ASP A 1 87 ? -2.135 32.375 0.091 1 98.19 87 ASP A O 1
ATOM 722 N N . GLU A 1 88 ? -3.705 32.656 1.598 1 98.19 88 GLU A N 1
ATOM 723 C CA . GLU A 1 88 ? -2.77 33.281 2.525 1 98.19 88 GLU A CA 1
ATOM 724 C C . GLU A 1 88 ? -1.719 32.312 3.01 1 98.19 88 GLU A C 1
ATOM 726 O O . GLU A 1 88 ? -0.56 32.656 3.219 1 98.19 88 GLU A O 1
ATOM 731 N N . ILE A 1 89 ? -2.162 31.047 3.215 1 98.69 89 ILE A N 1
ATOM 732 C CA . ILE A 1 89 ? -1.223 30 3.604 1 98.69 89 ILE A CA 1
ATOM 733 C C . ILE A 1 89 ? -0.184 29.797 2.502 1 98.69 89 ILE A C 1
ATOM 735 O O . ILE A 1 89 ? 1.016 29.719 2.777 1 98.69 89 ILE A O 1
ATOM 739 N N . MET A 1 90 ? -0.611 29.734 1.292 1 98.44 90 MET A N 1
ATOM 740 C CA . MET A 1 90 ? 0.283 29.594 0.146 1 98.44 90 MET A CA 1
ATOM 741 C C . MET A 1 90 ? 1.292 30.75 0.1 1 98.44 90 MET A C 1
ATOM 743 O O . MET A 1 90 ? 2.471 30.531 -0.186 1 98.44 90 MET A O 1
ATOM 747 N N . GLN A 1 91 ? 0.88 31.922 0.366 1 98.12 91 GLN A N 1
ATOM 748 C CA . GLN A 1 91 ? 1.733 33.125 0.329 1 98.12 91 GLN A CA 1
ATOM 749 C C . GLN A 1 91 ? 2.836 33.031 1.382 1 98.12 91 GLN A C 1
ATOM 751 O O . GLN A 1 91 ? 3.998 33.312 1.095 1 98.12 91 GLN A O 1
ATOM 756 N N . VAL A 1 92 ? 2.438 32.688 2.59 1 98.44 92 VAL A N 1
ATOM 757 C CA . VAL A 1 92 ? 3.436 32.594 3.65 1 98.44 92 VAL A CA 1
ATOM 758 C C . VAL A 1 92 ? 4.449 31.484 3.314 1 98.44 92 VAL A C 1
ATOM 760 O O . VAL A 1 92 ? 5.637 31.625 3.615 1 98.44 92 VAL A O 1
ATOM 763 N N . LEU A 1 93 ? 3.971 30.375 2.748 1 98.81 93 LEU A N 1
ATOM 764 C CA . LEU A 1 93 ? 4.887 29.328 2.309 1 98.81 93 LEU A CA 1
ATOM 765 C C . LEU A 1 93 ? 5.867 29.859 1.271 1 98.81 93 LEU A C 1
ATOM 767 O O . LEU A 1 93 ? 7.07 29.609 1.357 1 98.81 93 LEU A O 1
ATOM 771 N N . GLN A 1 94 ? 5.406 30.594 0.315 1 98.31 94 GLN A N 1
ATOM 772 C CA . GLN A 1 94 ? 6.238 31.188 -0.728 1 98.31 94 GLN A CA 1
ATOM 773 C C . GLN A 1 94 ? 7.285 32.125 -0.132 1 98.31 94 GLN A C 1
ATOM 775 O O . GLN A 1 94 ? 8.453 32.094 -0.531 1 98.31 94 GLN A O 1
ATOM 780 N N . GLU A 1 95 ? 6.891 32.906 0.8 1 97.81 95 GLU A N 1
ATOM 781 C CA . GLU A 1 95 ? 7.77 33.875 1.456 1 97.81 95 GLU A CA 1
ATOM 782 C C . GLU A 1 95 ? 8.914 33.188 2.178 1 97.81 95 GLU A C 1
ATOM 784 O O . GLU A 1 95 ? 9.945 33.781 2.465 1 97.81 95 GLU A O 1
ATOM 789 N N . ASN A 1 96 ? 8.727 31.969 2.473 1 98.38 96 ASN A N 1
ATOM 790 C CA . ASN A 1 96 ? 9.734 31.25 3.23 1 98.38 96 ASN A CA 1
ATOM 791 C C . ASN A 1 96 ? 10.375 30.141 2.391 1 98.38 96 ASN A C 1
ATOM 793 O O . ASN A 1 96 ? 11.039 29.25 2.928 1 98.38 96 ASN A O 1
ATOM 797 N N . ASP A 1 97 ? 10.133 30.109 1.093 1 98.06 97 ASP A N 1
ATOM 798 C CA . ASP A 1 97 ? 10.68 29.125 0.173 1 98.06 97 ASP A CA 1
ATOM 799 C C . ASP A 1 97 ? 10.336 27.703 0.624 1 98.06 97 ASP A C 1
ATOM 801 O O . ASP A 1 97 ? 11.211 26.844 0.693 1 98.06 97 ASP A O 1
ATOM 805 N N . ALA A 1 98 ? 9.133 27.562 1.082 1 98.75 98 ALA A N 1
ATOM 806 C CA . ALA A 1 98 ? 8.641 26.281 1.571 1 98.75 98 ALA A CA 1
ATOM 807 C C . ALA A 1 98 ? 7.531 25.734 0.667 1 98.75 98 ALA A C 1
ATOM 809 O O . ALA A 1 98 ? 6.809 26.5 0.032 1 98.75 98 ALA A O 1
ATOM 810 N N . HIS A 1 99 ? 7.461 24.469 0.543 1 98.81 99 HIS A N 1
ATOM 811 C CA . HIS A 1 99 ? 6.371 23.766 -0.125 1 98.81 99 HIS A CA 1
ATOM 812 C C . HIS A 1 99 ? 5.695 22.766 0.815 1 98.81 99 HIS A C 1
ATOM 814 O O . HIS A 1 99 ? 6.316 22.281 1.764 1 98.81 99 HIS A O 1
ATOM 820 N N . ALA A 1 100 ? 4.438 22.531 0.558 1 98.94 100 ALA A N 1
ATOM 821 C CA . ALA A 1 100 ? 3.684 21.641 1.445 1 98.94 100 ALA A CA 1
ATOM 822 C C . ALA A 1 100 ? 2.781 20.703 0.649 1 98.94 100 ALA A C 1
ATOM 824 O O . ALA A 1 100 ? 2.547 20.922 -0.542 1 98.94 100 ALA A O 1
ATOM 825 N N . THR A 1 101 ? 2.434 19.625 1.251 1 98.88 101 THR A N 1
ATOM 826 C CA . THR A 1 101 ? 1.386 18.75 0.744 1 98.88 101 THR A CA 1
ATOM 827 C C . THR A 1 101 ? 0.034 19.109 1.35 1 98.88 101 THR A C 1
ATOM 829 O O . THR A 1 101 ? -0.151 19.016 2.566 1 98.88 101 THR A O 1
ATOM 832 N N . PHE A 1 102 ? -0.883 19.531 0.489 1 98.94 102 PHE A N 1
ATOM 833 C CA . PHE A 1 102 ? -2.225 19.875 0.939 1 98.94 102 PHE A CA 1
ATOM 834 C C . PHE A 1 102 ? -3.168 18.688 0.806 1 98.94 102 PHE A C 1
ATOM 836 O O . PHE A 1 102 ? -3.391 18.188 -0.298 1 98.94 102 PHE A O 1
ATOM 843 N N . PHE A 1 103 ? -3.695 18.219 1.911 1 98.88 103 PHE A N 1
ATOM 844 C CA . PHE A 1 103 ? -4.68 17.141 1.887 1 98.88 103 PHE A CA 1
ATOM 845 C C . PHE A 1 103 ? -6.09 17.703 1.733 1 98.88 103 PHE A C 1
ATOM 847 O O . PHE A 1 103 ? -6.586 18.391 2.625 1 98.88 103 PHE A O 1
ATOM 854 N N . VAL A 1 104 ? -6.73 17.312 0.714 1 98.81 104 VAL A N 1
ATOM 855 C CA . VAL A 1 104 ? -7.914 18 0.209 1 98.81 104 VAL A CA 1
ATOM 856 C C . VAL A 1 104 ? -9.172 17.234 0.63 1 98.81 104 VAL A C 1
ATOM 858 O O . VAL A 1 104 ? -9.266 16.016 0.427 1 98.81 104 VAL A O 1
ATOM 861 N N . ILE A 1 105 ? -10.094 17.969 1.211 1 98.62 105 ILE A N 1
ATOM 862 C CA . ILE A 1 105 ? -11.445 17.469 1.416 1 98.62 105 ILE A CA 1
ATOM 863 C C . ILE A 1 105 ? -12.305 17.797 0.199 1 98.62 105 ILE A C 1
ATOM 865 O O . ILE A 1 105 ? -12.492 18.969 -0.141 1 98.62 105 ILE A O 1
ATOM 869 N N . GLY A 1 106 ? -12.906 16.797 -0.386 1 98.69 106 GLY A N 1
ATOM 870 C CA . GLY A 1 106 ? -13.609 16.938 -1.651 1 98.69 106 GLY A CA 1
ATOM 871 C C . GLY A 1 106 ? -14.766 17.922 -1.578 1 98.69 106 GLY A C 1
ATOM 872 O O . GLY A 1 106 ? -14.969 18.719 -2.496 1 98.69 106 GLY A O 1
ATOM 873 N N . SER A 1 107 ? -15.5 17.891 -0.511 1 98.25 107 SER A N 1
ATOM 874 C CA . SER A 1 107 ? -16.688 18.719 -0.385 1 98.25 107 SER A CA 1
ATOM 875 C C . SER A 1 107 ? -16.328 20.188 -0.305 1 98.25 107 SER A C 1
ATOM 877 O O . SER A 1 107 ? -17.203 21.062 -0.454 1 98.25 107 SER A O 1
ATOM 879 N N . GLN A 1 108 ? -15.078 20.516 -0.133 1 97.94 108 GLN A N 1
ATOM 880 C CA . GLN A 1 108 ? -14.648 21.906 -0.011 1 97.94 108 GLN A CA 1
ATOM 881 C C . GLN A 1 108 ? -14.141 22.438 -1.347 1 97.94 108 GLN A C 1
ATOM 883 O O . GLN A 1 108 ? -13.797 23.609 -1.456 1 97.94 108 GLN A O 1
ATOM 888 N N . VAL A 1 109 ? -14.117 21.594 -2.346 1 98.44 109 VAL A N 1
ATOM 889 C CA . VAL A 1 109 ? -13.469 21.953 -3.607 1 98.44 109 VAL A CA 1
ATOM 890 C C . VAL A 1 109 ? -14.422 22.781 -4.469 1 98.44 109 VAL A C 1
ATOM 892 O O . VAL A 1 109 ? -13.992 23.672 -5.195 1 98.44 109 VAL A O 1
ATOM 895 N N . GLU A 1 110 ? -15.703 22.406 -4.367 1 96 110 GLU A N 1
ATOM 896 C CA . GLU A 1 110 ? -16.672 23.156 -5.164 1 96 110 GLU A CA 1
ATOM 897 C C . GLU A 1 110 ? -16.562 24.656 -4.891 1 96 110 GLU A C 1
ATOM 899 O O . GLU A 1 110 ? -16.562 25.078 -3.732 1 96 110 GLU A O 1
ATOM 904 N N . GLY A 1 111 ? -16.375 25.484 -5.93 1 96.44 111 GLY A N 1
ATOM 905 C CA . GLY A 1 111 ? -16.234 26.922 -5.805 1 96.44 111 GLY A CA 1
ATOM 906 C C . GLY A 1 111 ? -14.797 27.359 -5.547 1 96.44 111 GLY A C 1
ATOM 907 O O . GLY A 1 111 ? -14.508 28.562 -5.504 1 96.44 111 GLY A O 1
ATOM 908 N N . ARG A 1 112 ? -13.898 26.375 -5.375 1 97.75 112 ARG A N 1
ATOM 909 C CA . ARG A 1 112 ? -12.523 26.719 -5.043 1 97.75 112 ARG A CA 1
ATOM 910 C C . ARG A 1 112 ? -11.539 25.891 -5.871 1 97.75 112 ARG A C 1
ATOM 912 O O . ARG A 1 112 ? -10.445 25.578 -5.402 1 97.75 112 ARG A O 1
ATOM 919 N N . LYS A 1 113 ? -11.953 25.422 -6.945 1 97.81 113 LYS A N 1
ATOM 920 C CA . LYS A 1 113 ? -11.094 24.625 -7.812 1 97.81 113 LYS A CA 1
ATOM 921 C C . LYS A 1 113 ? -9.828 25.391 -8.195 1 97.81 113 LYS A C 1
ATOM 923 O O . LYS A 1 113 ? -8.758 24.812 -8.344 1 97.81 113 LYS A O 1
ATOM 928 N N . ASP A 1 114 ? -10.016 26.625 -8.344 1 98.06 114 ASP A N 1
ATOM 929 C CA . ASP A 1 114 ? -8.906 27.484 -8.734 1 98.06 114 ASP A CA 1
ATOM 930 C C . ASP A 1 114 ? -7.793 27.453 -7.695 1 98.06 114 ASP A C 1
ATOM 932 O O . ASP A 1 114 ? -6.613 27.578 -8.031 1 98.06 114 ASP A O 1
ATOM 936 N N . LYS A 1 115 ? -8.125 27.297 -6.453 1 98.38 115 LYS A N 1
ATOM 937 C CA . LYS A 1 115 ? -7.121 27.234 -5.395 1 98.38 115 LYS A CA 1
ATOM 938 C C . LYS A 1 115 ? -6.242 26 -5.543 1 98.38 115 LYS A C 1
ATOM 940 O O . LYS A 1 115 ? -5.027 26.062 -5.332 1 98.38 115 LYS A O 1
ATOM 945 N N . LEU A 1 116 ? -6.859 24.906 -5.914 1 98.75 116 LEU A N 1
ATOM 946 C CA . LEU A 1 116 ? -6.086 23.688 -6.125 1 98.75 116 LEU A CA 1
ATOM 947 C C . LEU A 1 116 ? -5.121 23.844 -7.293 1 98.75 116 LEU A C 1
ATOM 949 O O . LEU A 1 116 ? -3.965 23.438 -7.211 1 98.75 116 LEU A O 1
ATOM 953 N N . VAL A 1 117 ? -5.621 24.438 -8.344 1 98.69 117 VAL A N 1
ATOM 954 C CA . VAL A 1 117 ? -4.805 24.672 -9.523 1 98.69 117 VAL A CA 1
ATOM 955 C C . VAL A 1 117 ? -3.615 25.562 -9.172 1 98.69 117 VAL A C 1
ATOM 957 O O . VAL A 1 117 ? -2.482 25.281 -9.57 1 98.69 117 VAL A O 1
ATOM 960 N N . LYS A 1 118 ? -3.854 26.562 -8.398 1 98.56 118 LYS A N 1
ATOM 961 C CA . LYS A 1 118 ? -2.812 27.5 -7.98 1 98.56 118 LYS A CA 1
ATOM 962 C C . LYS A 1 118 ? -1.773 26.812 -7.102 1 98.56 118 LYS A C 1
ATOM 964 O O . LYS A 1 118 ? -0.576 27.078 -7.219 1 98.56 118 LYS A O 1
ATOM 969 N N . LEU A 1 119 ? -2.271 25.969 -6.227 1 98.75 119 LEU A N 1
ATOM 970 C CA . LEU A 1 119 ? -1.354 25.234 -5.363 1 98.75 119 LEU A CA 1
ATOM 971 C C . LEU A 1 119 ? -0.371 24.406 -6.191 1 98.75 119 LEU A C 1
ATOM 973 O O . LEU A 1 119 ? 0.838 24.453 -5.949 1 98.75 119 LEU A O 1
ATOM 977 N N . VAL A 1 120 ? -0.883 23.703 -7.141 1 98.56 120 VAL A N 1
ATOM 978 C CA . VAL A 1 120 ? -0.054 22.875 -8 1 98.56 120 VAL A CA 1
ATOM 979 C C . VAL A 1 120 ? 0.911 23.75 -8.797 1 98.56 120 VAL A C 1
ATOM 981 O O . VAL A 1 120 ? 2.102 23.438 -8.898 1 98.56 120 VAL A O 1
ATOM 984 N N . LYS A 1 121 ? 0.442 24.781 -9.32 1 98.31 121 LYS A N 1
ATOM 985 C CA . LYS A 1 121 ? 1.241 25.703 -10.125 1 98.31 121 LYS A CA 1
ATOM 986 C C . LYS A 1 121 ? 2.43 26.234 -9.328 1 98.31 121 LYS A C 1
ATOM 988 O O . LYS A 1 121 ? 3.518 26.422 -9.883 1 98.31 121 LYS A O 1
ATOM 993 N N . ASN A 1 122 ? 2.174 26.438 -8.047 1 98.25 122 ASN A N 1
ATOM 994 C CA . ASN A 1 122 ? 3.189 27.078 -7.207 1 98.25 122 ASN A CA 1
ATOM 995 C C . ASN A 1 122 ? 4.074 26.031 -6.523 1 98.25 122 ASN A C 1
ATOM 997 O O . ASN A 1 122 ? 4.77 26.344 -5.559 1 98.25 122 ASN A O 1
ATOM 1001 N N . GLY A 1 123 ? 3.99 24.797 -6.906 1 97.81 123 GLY A N 1
ATOM 1002 C CA . GLY A 1 123 ? 4.961 23.797 -6.5 1 97.81 123 GLY A CA 1
ATOM 1003 C C . GLY A 1 123 ? 4.516 23 -5.293 1 97.81 123 GLY A C 1
ATOM 1004 O O . GLY A 1 123 ? 5.281 22.188 -4.766 1 97.81 123 GLY A O 1
ATOM 1005 N N . HIS A 1 124 ? 3.301 23.203 -4.836 1 98.75 124 HIS A N 1
ATOM 1006 C CA . HIS A 1 124 ? 2.77 22.391 -3.744 1 98.75 124 HIS A CA 1
ATOM 1007 C C . HIS A 1 124 ? 2.193 21.078 -4.262 1 98.75 124 HIS A C 1
ATOM 1009 O O . HIS A 1 124 ? 2.105 20.875 -5.473 1 98.75 124 HIS A O 1
ATOM 1015 N N . GLU A 1 125 ? 1.968 20.234 -3.287 1 98.56 125 GLU A N 1
ATOM 1016 C CA . GLU A 1 125 ? 1.452 18.906 -3.584 1 98.56 125 GLU A CA 1
ATOM 1017 C C . GLU A 1 125 ? 0.048 18.719 -3.016 1 98.56 125 GLU A C 1
ATOM 1019 O O . GLU A 1 125 ? -0.303 19.328 -2.002 1 98.56 125 GLU A O 1
ATOM 1024 N N . LEU A 1 126 ? -0.73 17.969 -3.775 1 98.88 126 LEU A N 1
ATOM 1025 C CA . LEU A 1 126 ? -2.074 17.672 -3.295 1 98.88 126 LEU A CA 1
ATOM 1026 C C . LEU A 1 126 ? -2.186 16.203 -2.869 1 98.88 126 LEU A C 1
ATOM 1028 O O . LEU A 1 126 ? -1.646 15.32 -3.533 1 98.88 126 LEU A O 1
ATOM 1032 N N . GLY A 1 127 ? -2.795 15.93 -1.735 1 98.75 127 GLY A N 1
ATOM 1033 C CA . GLY A 1 127 ? -3.141 14.609 -1.231 1 98.75 127 GLY A CA 1
ATOM 1034 C C . GLY A 1 127 ? -4.625 14.445 -0.975 1 98.75 127 GLY A C 1
ATOM 1035 O O . GLY A 1 127 ? -5.391 15.406 -1.067 1 98.75 127 GLY A O 1
ATOM 1036 N N . ASN A 1 128 ? -5.035 13.258 -0.676 1 98.81 128 ASN A N 1
ATOM 1037 C CA . ASN A 1 128 ? -6.434 12.859 -0.55 1 98.81 128 ASN A CA 1
ATOM 1038 C C . ASN A 1 128 ? -6.875 12.812 0.91 1 98.81 128 ASN A C 1
ATOM 1040 O O . ASN A 1 128 ? -6.23 12.164 1.737 1 98.81 128 ASN A O 1
ATOM 1044 N N . HIS A 1 129 ? -7.938 13.547 1.235 1 98.75 129 HIS A N 1
ATOM 1045 C CA . HIS A 1 129 ? -8.461 13.578 2.596 1 98.75 129 HIS A CA 1
ATOM 1046 C C . HIS A 1 129 ? -9.93 13.188 2.629 1 98.75 129 HIS A C 1
ATOM 1048 O O . HIS A 1 129 ? -10.672 13.617 3.514 1 98.75 129 HIS A O 1
ATOM 1054 N N . ALA A 1 130 ? -10.406 12.492 1.61 1 98.25 130 ALA A N 1
ATOM 1055 C CA . ALA A 1 130 ? -11.781 12.023 1.455 1 98.25 130 ALA A CA 1
ATOM 1056 C C . ALA A 1 130 ? -12.742 13.195 1.271 1 98.25 130 ALA A C 1
ATOM 1058 O O . ALA A 1 130 ? -12.305 14.336 1.089 1 98.25 130 ALA A O 1
ATOM 1059 N N . MET A 1 131 ? -14.055 12.906 1.262 1 98.25 131 MET A N 1
ATOM 1060 C CA . MET A 1 131 ? -15.039 13.883 0.809 1 98.25 131 MET A CA 1
ATOM 1061 C C . MET A 1 131 ? -15.492 14.773 1.961 1 98.25 131 MET A C 1
ATOM 1063 O O . MET A 1 131 ? -15.859 15.93 1.75 1 98.25 131 MET A O 1
ATOM 1067 N N . HIS A 1 132 ? -15.43 14.219 3.129 1 97.06 132 HIS A N 1
ATOM 1068 C CA . HIS A 1 132 ? -16.016 14.953 4.242 1 97.06 132 HIS A CA 1
ATOM 1069 C C . HIS A 1 132 ? -15.109 14.93 5.465 1 97.06 132 HIS A C 1
ATOM 1071 O O . HIS A 1 132 ? -14.242 14.062 5.574 1 97.06 132 HIS A O 1
ATOM 1077 N N . ASP A 1 133 ? -15.32 15.898 6.324 1 94.38 133 ASP A N 1
ATOM 1078 C CA . ASP A 1 133 ? -14.562 15.992 7.57 1 94.38 133 ASP A CA 1
ATOM 1079 C C . ASP A 1 133 ? -15.125 15.031 8.625 1 94.38 133 ASP A C 1
ATOM 1081 O O . ASP A 1 133 ? -15.82 15.461 9.547 1 94.38 133 ASP A O 1
ATOM 1085 N N . GLU A 1 134 ? -14.852 13.805 8.484 1 94.81 134 GLU A N 1
ATOM 1086 C CA . GLU A 1 134 ? -15.297 12.734 9.367 1 94.81 134 GLU A CA 1
ATOM 1087 C C . GLU A 1 134 ? -14.25 11.625 9.461 1 94.81 134 GLU A C 1
ATOM 1089 O O . GLU A 1 134 ? -13.414 11.477 8.57 1 94.81 134 GLU A O 1
ATOM 1094 N N . PRO A 1 135 ? -14.359 10.922 10.562 1 95.31 135 PRO A N 1
ATOM 1095 C CA . PRO A 1 135 ? -13.43 9.797 10.672 1 95.31 135 PRO A CA 1
ATOM 1096 C C . PRO A 1 135 ? -13.609 8.773 9.555 1 95.31 135 PRO A C 1
ATOM 1098 O O . PRO A 1 135 ? -14.711 8.242 9.375 1 95.31 135 PRO A O 1
ATOM 1101 N N . SER A 1 136 ? -12.562 8.469 8.859 1 96.06 136 SER A N 1
ATOM 1102 C CA . SER A 1 136 ? -12.633 7.551 7.723 1 96.06 136 SER A CA 1
ATOM 1103 C C . SER A 1 136 ? -12.961 6.133 8.18 1 96.06 136 SER A C 1
ATOM 1105 O O . SER A 1 136 ? -13.594 5.371 7.449 1 96.06 136 SER A O 1
ATOM 1107 N N . ARG A 1 137 ? -12.547 5.793 9.383 1 93.31 137 ARG A N 1
ATOM 1108 C CA . ARG A 1 137 ? -12.742 4.449 9.914 1 93.31 137 ARG A CA 1
ATOM 1109 C C . ARG A 1 137 ? -14.227 4.129 10.055 1 93.31 137 ARG A C 1
ATOM 1111 O O . ARG A 1 137 ? -14.609 2.961 10.18 1 93.31 137 ARG A O 1
ATOM 1118 N N . SER A 1 138 ? -15.023 5.16 10.094 1 94 138 SER A N 1
ATOM 1119 C CA . SER A 1 138 ? -16.453 4.973 10.281 1 94 138 SER A CA 1
ATOM 1120 C C . SER A 1 138 ? -17.156 4.656 8.961 1 94 138 SER A C 1
ATOM 1122 O O . SER A 1 138 ? -18.312 4.227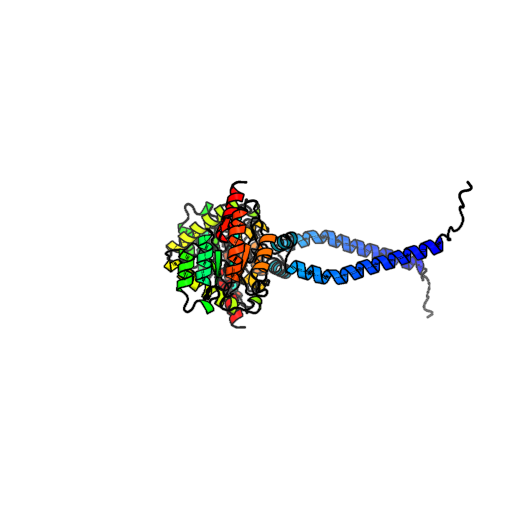 8.945 1 94 138 SER A O 1
ATOM 1124 N N . LEU A 1 139 ? -16.5 4.777 7.867 1 94.5 139 LEU A N 1
ATOM 1125 C CA . LEU A 1 139 ? -17.078 4.543 6.547 1 94.5 139 LEU A CA 1
ATOM 1126 C C . LEU A 1 139 ? -17 3.064 6.176 1 94.5 139 LEU A C 1
ATOM 1128 O O . LEU A 1 139 ? -16.047 2.373 6.559 1 94.5 139 LEU A O 1
ATOM 1132 N N . SER A 1 140 ? -18.016 2.65 5.441 1 93.38 140 SER A N 1
ATOM 1133 C CA . SER A 1 140 ? -17.891 1.343 4.805 1 93.38 140 SER A CA 1
ATOM 1134 C C . SER A 1 140 ? -16.781 1.34 3.76 1 93.38 140 SER A C 1
ATOM 1136 O O . SER A 1 140 ? -16.359 2.4 3.303 1 93.38 140 SER A O 1
ATOM 1138 N N . ASN A 1 141 ? -16.344 0.227 3.391 1 91.19 141 ASN A N 1
ATOM 1139 C CA . ASN A 1 141 ? -15.32 0.127 2.348 1 91.19 141 ASN A CA 1
ATOM 1140 C C . ASN A 1 141 ? -15.789 0.783 1.05 1 91.19 141 ASN A C 1
ATOM 1142 O O . ASN A 1 141 ? -15.023 1.501 0.404 1 91.19 141 ASN A O 1
ATOM 1146 N N . GLU A 1 142 ? -16.984 0.537 0.715 1 90.69 142 GLU A N 1
ATOM 1147 C CA . GLU A 1 142 ? -17.562 1.081 -0.515 1 90.69 142 GLU A CA 1
ATOM 1148 C C . GLU A 1 142 ? -17.562 2.607 -0.49 1 90.69 142 GLU A C 1
ATOM 1150 O O . GLU A 1 142 ? -17.125 3.252 -1.438 1 90.69 142 GLU A O 1
ATOM 1155 N N . GLN A 1 143 ? -18.016 3.1 0.571 1 95 143 GLN A N 1
ATOM 1156 C CA . GLN A 1 143 ? -18.094 4.551 0.696 1 95 143 GLN A CA 1
ATOM 1157 C C . GLN A 1 143 ? -16.703 5.18 0.729 1 95 143 GLN A C 1
ATOM 1159 O O . GLN A 1 143 ? -16.484 6.223 0.117 1 95 143 GLN A O 1
ATOM 1164 N N . LEU A 1 144 ? -15.852 4.578 1.429 1 95.88 144 LEU A N 1
ATOM 1165 C CA . LEU A 1 144 ? -14.477 5.062 1.512 1 95.88 144 LEU A CA 1
ATOM 1166 C C . LEU A 1 144 ? -13.836 5.121 0.129 1 95.88 144 LEU A C 1
ATOM 1168 O O . LEU A 1 144 ? -13.281 6.152 -0.26 1 95.88 144 LEU A O 1
ATOM 1172 N N . LEU A 1 145 ? -13.961 4.074 -0.626 1 94 145 LEU A N 1
ATOM 1173 C CA . LEU A 1 145 ? -13.359 4.016 -1.953 1 94 145 LEU A CA 1
ATOM 1174 C C . LEU A 1 145 ? -14.016 5.02 -2.895 1 94 145 LEU A C 1
ATOM 1176 O O . LEU A 1 145 ? -13.328 5.668 -3.689 1 94 145 LEU A O 1
ATOM 1180 N N . LYS A 1 146 ? -15.289 5.113 -2.797 1 95.31 146 LYS A N 1
ATOM 1181 C CA . LYS A 1 146 ? -15.992 6.105 -3.605 1 95.31 146 LYS A CA 1
ATOM 1182 C C . LYS A 1 146 ? -15.461 7.508 -3.334 1 95.31 146 LYS A C 1
ATOM 1184 O O . LYS A 1 146 ? -15.148 8.25 -4.27 1 95.31 146 LYS A O 1
ATOM 1189 N N . GLU A 1 147 ? -15.32 7.812 -2.096 1 97.44 147 GLU A N 1
ATOM 1190 C CA . GLU A 1 147 ? -14.859 9.148 -1.716 1 97.44 147 GLU A CA 1
ATOM 1191 C C . GLU A 1 147 ? -13.414 9.375 -2.156 1 97.44 147 GLU A C 1
ATOM 1193 O O . GLU A 1 147 ? -13.086 10.43 -2.709 1 97.44 147 GLU A O 1
ATOM 1198 N N . VAL A 1 148 ? -12.602 8.445 -1.932 1 97.62 148 VAL A N 1
ATOM 1199 C CA . VAL A 1 148 ? -11.188 8.578 -2.242 1 97.62 148 VAL A CA 1
ATOM 1200 C C . VAL A 1 148 ? -11 8.75 -3.75 1 97.62 148 VAL A C 1
ATOM 1202 O O . VAL A 1 148 ? -10.188 9.562 -4.195 1 97.62 148 VAL A O 1
ATOM 1205 N N . HIS A 1 149 ? -11.781 8.031 -4.539 1 96.25 149 HIS A N 1
ATOM 1206 C CA . HIS A 1 149 ? -11.656 8.125 -5.988 1 96.25 149 HIS A CA 1
ATOM 1207 C C . HIS A 1 149 ? -12.234 9.438 -6.512 1 96.25 149 HIS A C 1
ATOM 1209 O O . HIS A 1 149 ? -11.695 10.023 -7.453 1 96.25 149 HIS A O 1
ATOM 1215 N N . MET A 1 150 ? -13.305 9.867 -5.91 1 97.75 150 MET A N 1
ATOM 1216 C CA . MET A 1 150 ? -13.867 11.164 -6.285 1 97.75 150 MET A CA 1
ATOM 1217 C C . MET A 1 150 ? -12.852 12.281 -6.047 1 97.75 150 MET A C 1
ATOM 1219 O O . MET A 1 150 ? -12.656 13.141 -6.906 1 97.75 150 MET A O 1
ATOM 1223 N N . VAL A 1 151 ? -12.211 12.18 -4.934 1 98.62 151 VAL A N 1
ATOM 1224 C CA . VAL A 1 151 ? -11.234 13.211 -4.602 1 98.62 151 VAL A CA 1
ATOM 1225 C C . VAL A 1 151 ? -10.016 13.078 -5.512 1 98.62 151 VAL A C 1
ATOM 1227 O O . VAL A 1 151 ? -9.469 14.078 -5.984 1 98.62 151 VAL A O 1
ATOM 1230 N N . LYS A 1 152 ? -9.617 11.859 -5.723 1 97.94 152 LYS A N 1
ATOM 1231 C CA . LYS A 1 152 ? -8.5 11.656 -6.633 1 97.94 152 LYS A CA 1
ATOM 1232 C C . LYS A 1 152 ? -8.758 12.305 -7.988 1 97.94 152 LYS A C 1
ATOM 1234 O O . LYS A 1 152 ? -7.859 12.898 -8.586 1 97.94 152 LYS A O 1
ATOM 1239 N N . GLU A 1 153 ? -9.93 12.211 -8.469 1 97.62 153 GLU A N 1
ATOM 1240 C CA . GLU A 1 153 ? -10.289 12.84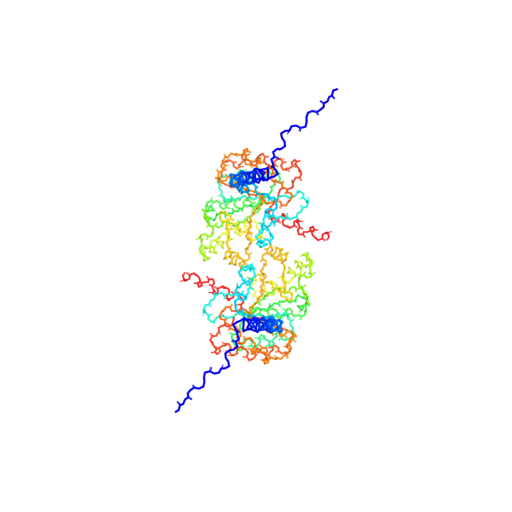4 -9.734 1 97.62 153 GLU A CA 1
ATOM 1241 C C . GLU A 1 153 ? -10.133 14.359 -9.664 1 97.62 153 GLU A C 1
ATOM 1243 O O . GLU A 1 153 ? -9.617 14.977 -10.602 1 97.62 153 GLU A O 1
ATOM 1248 N N . MET A 1 154 ? -10.523 14.898 -8.594 1 98.38 154 MET A N 1
ATOM 1249 C CA . MET A 1 154 ? -10.383 16.344 -8.398 1 98.38 154 MET A CA 1
ATOM 1250 C C . MET A 1 154 ? -8.914 16.734 -8.398 1 98.38 154 MET A C 1
ATOM 1252 O O . MET A 1 154 ? -8.539 17.75 -9 1 98.38 154 MET A O 1
ATOM 1256 N N . LEU A 1 155 ? -8.141 15.961 -7.715 1 98.75 155 LEU A N 1
ATOM 1257 C CA . LEU A 1 155 ? -6.711 16.234 -7.68 1 98.75 155 LEU A CA 1
ATOM 1258 C C . LEU A 1 155 ? -6.102 16.141 -9.078 1 98.75 155 LEU A C 1
ATOM 1260 O O . LEU A 1 155 ? -5.324 17 -9.484 1 98.75 155 LEU A O 1
ATOM 1264 N N . THR A 1 156 ? -6.488 15.102 -9.742 1 97.81 156 THR A N 1
ATOM 1265 C CA . THR A 1 156 ? -5.973 14.852 -11.086 1 97.81 156 THR A CA 1
ATOM 1266 C C . THR A 1 156 ? -6.316 16.016 -12.016 1 97.81 156 THR A C 1
ATOM 1268 O O . THR A 1 156 ? -5.488 16.438 -12.82 1 97.81 156 THR A O 1
ATOM 1271 N N . GLU A 1 157 ? -7.465 16.5 -11.898 1 98 157 GLU A N 1
ATOM 1272 C CA . GLU A 1 157 ? -7.902 17.641 -12.711 1 98 157 GLU A CA 1
ATOM 1273 C C . GLU A 1 157 ? -7.059 18.875 -12.438 1 98 157 GLU A C 1
ATOM 1275 O O . GLU A 1 157 ? -6.699 19.609 -13.367 1 98 157 GLU A O 1
ATOM 1280 N N . ALA A 1 158 ? -6.766 19.078 -11.227 1 98.38 158 ALA A N 1
ATOM 1281 C CA . ALA A 1 158 ? -5.953 20.234 -10.852 1 98.38 158 ALA A CA 1
ATOM 1282 C C . ALA A 1 158 ? -4.551 20.125 -11.445 1 98.38 158 ALA A C 1
ATOM 1284 O O . ALA A 1 158 ? -3.986 21.125 -11.906 1 98.38 158 ALA A O 1
ATOM 1285 N N . TYR A 1 159 ? -4.039 18.953 -11.391 1 98.44 159 TYR A N 1
ATOM 1286 C CA . TYR A 1 159 ? -2.727 18.734 -11.984 1 98.44 159 TYR A CA 1
ATOM 1287 C C . TYR A 1 159 ? -2.779 18.875 -13.5 1 98.44 159 TYR A C 1
ATOM 1289 O O . TYR A 1 159 ? -1.907 19.5 -14.102 1 98.44 159 TYR A O 1
ATOM 1297 N N . ALA A 1 160 ? -3.789 18.328 -14.078 1 97.5 160 ALA A N 1
ATOM 1298 C CA . ALA A 1 160 ? -3.943 18.391 -15.531 1 97.5 160 ALA A CA 1
ATOM 1299 C C . ALA A 1 160 ? -4.043 19.828 -16.016 1 97.5 160 ALA A C 1
ATOM 1301 O O . ALA A 1 160 ? -3.525 20.172 -17.078 1 97.5 160 ALA A O 1
ATOM 1302 N N . ALA A 1 161 ? -4.664 20.609 -15.266 1 97.75 161 ALA A N 1
ATOM 1303 C CA . ALA A 1 161 ? -4.805 22.031 -15.602 1 97.75 161 ALA A CA 1
ATOM 1304 C C . ALA A 1 161 ? -3.443 22.719 -15.688 1 97.75 161 ALA A C 1
ATOM 1306 O O . ALA A 1 161 ? -3.311 23.781 -16.297 1 97.75 161 ALA A O 1
ATOM 1307 N N . ASN A 1 162 ? -2.463 22.125 -15.047 1 97.81 162 ASN A N 1
ATOM 1308 C CA . ASN A 1 162 ? -1.104 22.656 -15.07 1 97.81 162 ASN A CA 1
ATOM 1309 C C . ASN A 1 162 ? -0.202 21.859 -16 1 97.81 162 ASN A C 1
ATOM 1311 O O . ASN A 1 162 ? 1.021 22 -15.977 1 97.81 162 ASN A O 1
ATOM 1315 N N . GLY A 1 163 ? -0.761 20.906 -16.75 1 97.12 163 GLY A N 1
ATOM 1316 C CA . GLY A 1 163 ? 0.018 20.047 -17.609 1 97.12 163 GLY A CA 1
ATOM 1317 C C . GLY A 1 16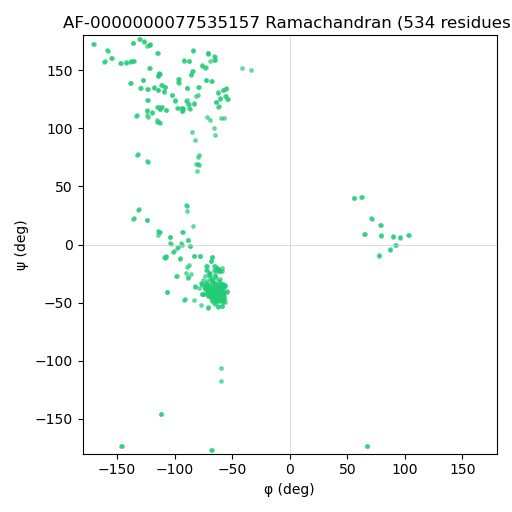3 ? 0.868 19.031 -16.859 1 97.12 163 GLY A C 1
ATOM 1318 O O . GLY A 1 163 ? 1.935 18.641 -17.328 1 97.12 163 GLY A O 1
ATOM 1319 N N . LYS A 1 164 ? 0.481 18.75 -15.656 1 96.94 164 LYS A N 1
ATOM 1320 C CA . LYS A 1 164 ? 1.21 17.828 -14.797 1 96.94 164 LYS A CA 1
ATOM 1321 C C . LYS A 1 164 ? 0.374 16.578 -14.492 1 96.94 164 LYS A C 1
ATOM 1323 O O . LYS A 1 164 ? -0.833 16.562 -14.742 1 96.94 164 LYS A O 1
ATOM 1328 N N . ILE A 1 165 ? 1.03 15.586 -14 1 93.12 165 ILE A N 1
ATOM 1329 C CA . ILE A 1 165 ? 0.365 14.359 -13.586 1 93.12 165 ILE A CA 1
ATOM 1330 C C . ILE A 1 165 ? 0.447 14.219 -12.062 1 93.12 165 ILE A C 1
ATOM 1332 O O . ILE A 1 165 ? 1.472 14.539 -11.461 1 93.12 165 ILE A O 1
ATOM 1336 N N . LEU A 1 166 ? -0.627 13.836 -11.508 1 93.69 166 LEU A N 1
ATOM 1337 C CA . LEU A 1 166 ? -0.584 13.477 -10.094 1 93.69 166 LEU A CA 1
ATOM 1338 C C . LEU A 1 166 ? 0.36 12.305 -9.859 1 93.69 166 LEU A C 1
ATOM 1340 O O . LEU A 1 166 ? 0.11 11.195 -10.336 1 93.69 166 LEU A O 1
ATOM 1344 N N . ASP A 1 167 ? 1.416 12.5 -9.055 1 87.62 167 ASP A N 1
ATOM 1345 C CA . ASP A 1 167 ? 2.473 11.5 -8.984 1 87.62 167 ASP A CA 1
ATOM 1346 C C . ASP A 1 167 ? 2.527 10.859 -7.594 1 87.62 167 ASP A C 1
ATOM 1348 O O . ASP A 1 167 ? 3.51 10.203 -7.246 1 87.62 167 ASP A O 1
ATOM 1352 N N . ASN A 1 168 ? 1.58 11.148 -6.762 1 92.12 168 ASN A N 1
ATOM 1353 C CA . ASN A 1 168 ? 1.579 10.523 -5.445 1 92.12 168 ASN A CA 1
ATOM 1354 C C . ASN A 1 168 ? 0.299 9.727 -5.203 1 92.12 168 ASN A C 1
ATOM 1356 O O . ASN A 1 168 ? -0.622 9.766 -6.02 1 92.12 168 ASN A O 1
ATOM 1360 N N . ASN A 1 169 ? 0.307 9.008 -4.129 1 94.69 169 ASN A N 1
ATOM 1361 C CA . ASN A 1 169 ? -0.807 8.133 -3.785 1 94.69 169 ASN A CA 1
ATOM 1362 C C . ASN A 1 169 ? -1.246 8.32 -2.336 1 94.69 169 ASN A C 1
ATOM 1364 O O . ASN A 1 169 ? -1.75 7.387 -1.708 1 94.69 169 ASN A O 1
ATOM 1368 N N . TYR A 1 170 ? -1.068 9.492 -1.813 1 98.38 170 TYR A N 1
ATOM 1369 C CA . TYR A 1 170 ? -1.246 9.734 -0.385 1 98.38 170 TYR A CA 1
ATOM 1370 C C . TYR A 1 170 ? -2.723 9.891 -0.039 1 98.38 170 TYR A C 1
ATOM 1372 O O . TYR A 1 170 ? -3.443 10.641 -0.694 1 98.38 170 TYR A O 1
ATOM 1380 N N . PHE A 1 171 ? -3.152 9.156 0.926 1 98.75 171 PHE A N 1
ATOM 1381 C CA . PHE A 1 171 ? -4.445 9.32 1.581 1 98.75 171 PHE A CA 1
ATOM 1382 C C . PHE A 1 171 ? -4.273 9.508 3.082 1 98.75 171 PHE A C 1
ATOM 1384 O O . PHE A 1 171 ? -3.615 8.703 3.746 1 98.75 171 PHE A O 1
ATOM 1391 N N . ARG A 1 172 ? -4.773 10.516 3.574 1 98.75 172 ARG A N 1
ATOM 1392 C CA . ARG A 1 172 ? -4.793 10.734 5.016 1 98.75 172 ARG A CA 1
ATOM 1393 C C . ARG A 1 172 ? -6.199 10.547 5.578 1 98.75 172 ARG A C 1
ATOM 1395 O O . ARG A 1 172 ? -7.094 11.352 5.297 1 98.75 172 ARG A O 1
ATOM 1402 N N . PRO A 1 173 ? -6.379 9.555 6.43 1 98.25 173 PRO A N 1
ATOM 1403 C CA . PRO A 1 173 ? -7.711 9.328 6.996 1 98.25 173 PRO A CA 1
ATOM 1404 C C . PRO A 1 173 ? -8.148 10.445 7.941 1 98.25 173 PRO A C 1
ATOM 1406 O O . PRO A 1 173 ? -7.332 10.969 8.711 1 98.25 173 PRO A O 1
ATOM 1409 N N . GLY A 1 174 ? -9.438 10.734 7.801 1 95.69 174 GLY A N 1
ATOM 1410 C CA . GLY A 1 174 ? -9.977 11.625 8.812 1 95.69 174 GLY A CA 1
ATOM 1411 C C . GLY A 1 174 ? -9.758 11.117 10.227 1 95.69 174 GLY A C 1
ATOM 1412 O O . GLY A 1 174 ? -9.891 9.922 10.492 1 95.69 174 GLY A O 1
ATOM 1413 N N . SER A 1 175 ? -9.328 12 11.117 1 92.69 175 SER A N 1
ATOM 1414 C CA . SER A 1 175 ? -9.047 11.727 12.523 1 92.69 175 SER A CA 1
ATOM 1415 C C . SER A 1 175 ? -7.699 11.023 12.695 1 92.69 175 SER A C 1
ATOM 1417 O O . SER A 1 175 ? -7.238 10.82 13.82 1 92.69 175 SER A O 1
ATOM 1419 N N . GLY A 1 176 ? -7.105 10.586 11.617 1 95 176 GLY A N 1
ATOM 1420 C CA . GLY A 1 176 ? -5.805 9.93 11.672 1 95 176 GLY A CA 1
ATOM 1421 C C . GLY A 1 176 ? -5.887 8.477 12.109 1 95 176 GLY A C 1
ATOM 1422 O O . GLY A 1 176 ? -4.855 7.832 12.312 1 95 176 GLY A O 1
ATOM 1423 N N . LEU A 1 177 ? -7.086 8.008 12.219 1 94.56 177 LEU A N 1
ATOM 1424 C CA . LEU A 1 177 ? -7.262 6.633 12.656 1 94.56 177 LEU A CA 1
ATOM 1425 C C . LEU A 1 177 ? -7.445 5.699 11.461 1 94.56 177 LEU A C 1
ATOM 1427 O O . LEU A 1 177 ? -8.047 6.082 10.461 1 94.56 177 LEU A O 1
ATOM 1431 N N . PHE A 1 178 ? -6.859 4.469 11.578 1 95.62 178 PHE A N 1
ATOM 1432 C CA . PHE A 1 178 ? -6.992 3.463 10.531 1 95.62 178 PHE A CA 1
ATOM 1433 C C . PHE A 1 178 ? -7.141 2.07 11.133 1 95.62 178 PHE A C 1
ATOM 1435 O O . PHE A 1 178 ? -6.852 1.863 12.312 1 95.62 178 PHE A O 1
ATOM 1442 N N . ASN A 1 179 ? -7.719 1.223 10.359 1 93.5 179 ASN A N 1
ATOM 1443 C CA . ASN A 1 179 ? -7.832 -0.18 10.742 1 93.5 179 ASN A CA 1
ATOM 1444 C C . ASN A 1 179 ? -7.375 -1.108 9.625 1 93.5 179 ASN A C 1
ATOM 1446 O O . ASN A 1 179 ? -6.91 -0.646 8.578 1 93.5 179 ASN A O 1
ATOM 1450 N N . TRP A 1 180 ? -7.398 -2.379 9.953 1 90.62 180 TRP A N 1
ATOM 1451 C CA . TRP A 1 180 ? -6.867 -3.371 9.023 1 90.62 180 TRP A CA 1
ATOM 1452 C C . TRP A 1 180 ? -7.637 -3.354 7.703 1 90.62 180 TRP A C 1
ATOM 1454 O O . TRP A 1 180 ? -7.051 -3.521 6.633 1 90.62 180 TRP A O 1
ATOM 1464 N N . ARG A 1 181 ? -8.93 -3.184 7.73 1 89.81 181 ARG A N 1
ATOM 1465 C CA . ARG A 1 181 ? -9.758 -3.16 6.531 1 89.81 181 ARG A CA 1
ATOM 1466 C C . ARG A 1 181 ? -9.336 -2.029 5.598 1 89.81 181 ARG A C 1
ATOM 1468 O O . ARG A 1 181 ? -9.234 -2.225 4.387 1 89.81 181 ARG A O 1
ATOM 1475 N N . MET A 1 182 ? -9.117 -0.871 6.184 1 94.56 182 MET A N 1
ATOM 1476 C CA . MET A 1 182 ? -8.688 0.293 5.41 1 94.56 182 MET A CA 1
ATOM 1477 C C . MET A 1 182 ? -7.352 0.034 4.727 1 94.56 182 MET A C 1
ATOM 1479 O O . MET A 1 182 ? -7.184 0.346 3.547 1 94.56 182 MET A O 1
ATOM 1483 N N . ARG A 1 183 ? -6.449 -0.531 5.488 1 94.44 183 ARG A N 1
ATOM 1484 C CA . ARG A 1 183 ? -5.129 -0.832 4.945 1 94.44 183 ARG A CA 1
ATOM 1485 C C . ARG A 1 183 ? -5.227 -1.806 3.777 1 94.44 183 ARG A C 1
ATOM 1487 O O . ARG A 1 183 ? -4.531 -1.646 2.771 1 94.44 183 ARG A O 1
ATOM 1494 N N . ASP A 1 184 ? -6.133 -2.715 3.908 1 91.94 184 ASP A N 1
ATOM 1495 C CA . ASP A 1 184 ? -6.332 -3.727 2.877 1 91.94 184 ASP A CA 1
ATOM 1496 C C . ASP A 1 184 ? -6.949 -3.117 1.619 1 91.94 184 ASP A C 1
ATOM 1498 O O . ASP A 1 184 ? -6.332 -3.131 0.551 1 91.94 184 ASP A O 1
ATOM 1502 N N . VAL A 1 185 ? -8.062 -2.43 1.714 1 91.19 185 VAL A N 1
ATOM 1503 C CA . VAL A 1 185 ? -8.828 -1.982 0.555 1 91.19 185 VAL A CA 1
ATOM 1504 C C . VAL A 1 185 ? -8.102 -0.821 -0.125 1 91.19 185 VAL A C 1
ATOM 1506 O O . VAL A 1 185 ? -8.094 -0.725 -1.354 1 91.19 185 VAL A O 1
ATOM 1509 N N . LEU A 1 186 ? -7.504 0.061 0.642 1 94.19 186 LEU A N 1
ATOM 1510 C CA . LEU A 1 186 ? -6.77 1.18 0.062 1 94.19 186 LEU A CA 1
ATOM 1511 C C . LEU A 1 186 ? -5.5 0.696 -0.632 1 94.19 186 LEU A C 1
ATOM 1513 O O . LEU A 1 186 ? -5.16 1.177 -1.716 1 94.19 186 LEU A O 1
ATOM 1517 N N . GLY A 1 187 ? -4.867 -0.214 0.013 1 92.62 187 GLY A N 1
ATOM 1518 C CA . GLY A 1 187 ? -3.686 -0.799 -0.602 1 92.62 187 GLY A CA 1
ATOM 1519 C C . GLY A 1 187 ? -3.971 -1.451 -1.94 1 92.62 187 GLY A C 1
ATOM 1520 O O . GLY A 1 187 ? -3.182 -1.326 -2.879 1 92.62 187 GLY A O 1
ATOM 1521 N N . ASN A 1 188 ? -5.133 -2.139 -2.041 1 90.31 188 ASN A N 1
ATOM 1522 C CA . ASN A 1 188 ? -5.539 -2.775 -3.287 1 90.31 188 ASN A CA 1
ATOM 1523 C C . ASN A 1 188 ? -5.703 -1.756 -4.41 1 90.31 188 ASN A C 1
ATOM 1525 O O . ASN A 1 188 ? -5.527 -2.088 -5.586 1 90.31 188 ASN A O 1
ATOM 1529 N N . GLN A 1 189 ? -5.926 -0.523 -3.959 1 90.5 189 GLN A N 1
ATOM 1530 C CA . GLN A 1 189 ? -6.191 0.528 -4.938 1 90.5 189 GLN A CA 1
ATOM 1531 C C . GLN A 1 189 ? -4.961 1.413 -5.137 1 90.5 189 GLN A C 1
ATOM 1533 O O . GLN A 1 189 ? -5.023 2.42 -5.848 1 90.5 189 GLN A O 1
ATOM 1538 N N . GLY A 1 190 ? -3.875 1.079 -4.418 1 92 190 GLY A N 1
ATOM 1539 C CA . GLY A 1 190 ? -2.615 1.772 -4.641 1 92 190 GLY A CA 1
ATOM 1540 C C . GLY A 1 190 ? -2.453 3.008 -3.773 1 92 190 GLY A C 1
ATOM 1541 O O . GLY A 1 190 ? -1.533 3.801 -3.98 1 92 190 GLY A O 1
ATOM 1542 N N . PHE A 1 191 ? -3.393 3.172 -2.877 1 95.38 191 PHE A N 1
ATOM 1543 C CA . PHE A 1 191 ? -3.285 4.32 -1.984 1 95.38 191 PHE A CA 1
ATOM 1544 C C . PHE A 1 191 ? -2.387 3.998 -0.795 1 95.38 191 PHE A C 1
ATOM 1546 O O . PHE A 1 191 ? -2.332 2.854 -0.344 1 95.38 191 PHE A O 1
ATOM 1553 N N . ARG A 1 192 ? -1.742 5 -0.318 1 96.12 192 ARG A N 1
ATOM 1554 C CA . ARG A 1 192 ? -0.893 4.91 0.865 1 96.12 192 ARG A CA 1
ATOM 1555 C C . ARG A 1 192 ? -1.449 5.762 2.004 1 96.12 192 ARG A C 1
ATOM 1557 O O . ARG A 1 192 ? -1.603 6.977 1.862 1 96.12 192 ARG A O 1
ATOM 1564 N N . ILE A 1 193 ? -1.772 5.059 3.08 1 97.94 193 ILE A N 1
ATOM 1565 C CA . ILE A 1 193 ? -2.146 5.816 4.27 1 97.94 193 ILE A CA 1
ATOM 1566 C C . ILE A 1 193 ? -0.957 6.641 4.75 1 97.94 193 ILE A C 1
ATOM 1568 O O . ILE A 1 193 ? 0.13 6.105 4.977 1 97.94 193 ILE A O 1
ATOM 1572 N N . THR A 1 194 ? -1.16 7.891 4.828 1 98.5 194 THR A N 1
ATOM 1573 C CA . THR A 1 194 ? -0.089 8.828 5.141 1 98.5 194 THR A CA 1
ATOM 1574 C C . THR A 1 194 ? -0.447 9.672 6.359 1 98.5 194 THR A C 1
ATOM 1576 O O . THR A 1 194 ? -1.381 10.477 6.316 1 98.5 194 THR A O 1
ATOM 1579 N N . LEU A 1 195 ? 0.337 9.469 7.383 1 98.19 195 LEU A N 1
ATOM 1580 C CA . LEU A 1 195 ? 0.171 10.25 8.609 1 98.19 195 LEU A CA 1
ATOM 1581 C C . LEU A 1 195 ? 1.358 11.18 8.828 1 98.19 195 LEU A C 1
ATOM 1583 O O . LEU A 1 195 ? 1.836 11.812 7.883 1 98.19 195 LEU A O 1
ATOM 1587 N N . GLY A 1 196 ? 1.715 11.391 10.008 1 98.06 196 GLY A N 1
ATOM 1588 C CA . GLY A 1 196 ? 2.818 12.258 10.391 1 98.06 196 GLY A CA 1
ATOM 1589 C C . GLY A 1 196 ? 3.367 11.945 11.773 1 98.06 196 GLY A C 1
ATOM 1590 O O . GLY A 1 196 ? 2.768 11.18 12.523 1 98.06 196 GLY A O 1
ATOM 1591 N N . SER A 1 197 ? 4.543 12.547 11.984 1 98.06 197 SER A N 1
ATOM 1592 C CA . SER A 1 197 ? 5.191 12.289 13.266 1 98.06 197 SER A CA 1
ATOM 1593 C C . SER A 1 197 ? 5.145 13.508 14.172 1 98.06 197 SER A C 1
ATOM 1595 O O . SER A 1 197 ? 5.465 13.422 15.359 1 98.06 197 SER A O 1
ATOM 1597 N N . VAL A 1 198 ? 4.766 14.664 13.641 1 98.44 198 VAL A N 1
ATOM 1598 C CA . VAL A 1 198 ? 4.602 15.898 14.406 1 98.44 198 VAL A CA 1
ATOM 1599 C C . VAL A 1 198 ? 3.186 16.438 14.227 1 98.44 198 VAL A C 1
ATOM 1601 O O . VAL A 1 198 ? 2.828 16.891 13.141 1 98.44 198 VAL A O 1
ATOM 1604 N N . TYR A 1 199 ? 2.383 16.375 15.258 1 98.12 199 TYR A N 1
ATOM 1605 C CA . TYR A 1 199 ? 0.988 16.812 15.25 1 98.12 199 TYR A CA 1
ATOM 1606 C C . TYR A 1 199 ? 0.676 17.672 16.469 1 98.12 199 TYR A C 1
ATOM 1608 O O . TYR A 1 199 ? 0.585 17.172 17.594 1 98.12 199 TYR A O 1
ATOM 1616 N N . PRO A 1 200 ? 0.442 18.922 16.266 1 97.75 200 PRO A N 1
ATOM 1617 C CA . PRO A 1 200 ? 0.282 19.828 17.391 1 97.75 200 PRO A CA 1
ATOM 1618 C C . PRO A 1 200 ? -1.151 19.875 17.922 1 97.75 200 PRO A C 1
ATOM 1620 O O . PRO A 1 200 ? -1.436 20.578 18.891 1 97.75 200 PRO A O 1
ATOM 1623 N N . HIS A 1 201 ? -2.088 19.156 17.344 1 96.88 201 HIS A N 1
ATOM 1624 C CA . HIS A 1 201 ? -3.496 19.172 17.734 1 96.88 201 HIS A CA 1
ATOM 1625 C C . HIS A 1 201 ? -4.098 20.562 17.531 1 96.88 201 HIS A C 1
ATOM 1627 O O . HIS A 1 201 ? -4.855 21.031 18.391 1 96.88 201 HIS A O 1
ATOM 1633 N N . ASP A 1 202 ? -3.762 21.188 16.469 1 97.12 202 ASP A N 1
ATOM 1634 C CA . ASP A 1 202 ? -4.133 22.562 16.188 1 97.12 202 ASP A CA 1
ATOM 1635 C C . ASP A 1 202 ? -5.625 22.688 15.898 1 97.12 202 ASP A C 1
ATOM 1637 O O . ASP A 1 202 ? -6.215 23.75 16.094 1 97.12 202 ASP A O 1
ATOM 1641 N N . PRO A 1 203 ? -6.293 21.609 15.422 1 94.94 203 PRO A N 1
ATOM 1642 C CA . PRO A 1 203 ? -7.746 21.766 15.344 1 94.94 203 PRO A CA 1
ATOM 1643 C C . PRO A 1 203 ? -8.406 21.922 16.719 1 94.94 203 PRO A C 1
ATOM 1645 O O . PRO A 1 203 ? -9.461 22.531 16.828 1 94.94 203 PRO A O 1
ATOM 1648 N N . GLN A 1 204 ? -7.801 21.406 17.75 1 93.44 204 GLN A N 1
ATOM 1649 C CA . GLN A 1 204 ? -8.359 21.391 19.094 1 93.44 204 GLN A CA 1
ATOM 1650 C C . GLN A 1 204 ? -7.785 22.531 19.938 1 93.44 204 GLN A C 1
ATOM 1652 O O . GLN A 1 204 ? -8.438 23.016 20.859 1 93.44 204 GLN A O 1
ATOM 1657 N N . ILE A 1 205 ? -6.566 22.969 19.609 1 96.25 205 ILE A N 1
ATOM 1658 C CA . ILE A 1 205 ? -5.863 24 20.359 1 96.25 205 ILE A CA 1
ATOM 1659 C C . ILE A 1 205 ? -5.703 25.25 19.5 1 96.25 205 ILE A C 1
ATOM 1661 O O . ILE A 1 205 ? -4.801 25.312 18.656 1 96.25 205 ILE A O 1
ATOM 1665 N N . PRO A 1 206 ? -6.465 26.234 19.781 1 97.5 206 PRO A N 1
ATOM 1666 C CA . PRO A 1 206 ? -6.504 27.406 18.891 1 97.5 206 PRO A CA 1
ATOM 1667 C C . PRO A 1 206 ? -5.469 28.469 19.25 1 97.5 206 PRO A C 1
ATOM 1669 O O . PRO A 1 206 ? -5.754 29.656 19.172 1 97.5 206 PRO A O 1
ATOM 1672 N N . TYR A 1 207 ? -4.352 28.125 19.734 1 98 207 TYR A N 1
ATOM 1673 C CA . TYR A 1 207 ? -3.309 29.062 20.156 1 98 207 TYR A CA 1
ATOM 1674 C C . TYR A 1 207 ? -2.064 28.906 19.281 1 98 207 TYR A C 1
ATOM 1676 O O . TYR A 1 207 ? -1.299 27.953 19.453 1 98 207 TYR A O 1
ATOM 1684 N N . PRO A 1 208 ? -1.829 29.828 18.391 1 98.44 208 PRO A N 1
ATOM 1685 C CA . PRO A 1 208 ? -0.732 29.703 17.422 1 98.44 208 PRO A CA 1
ATOM 1686 C C . PRO A 1 208 ? 0.627 29.531 18.109 1 98.44 208 PRO A C 1
ATOM 1688 O O . PRO A 1 208 ? 1.436 28.703 17.672 1 98.44 208 PRO A O 1
ATOM 1691 N N . ASP A 1 209 ? 0.885 30.281 19.188 1 98.5 209 ASP A N 1
ATOM 1692 C CA . ASP A 1 209 ? 2.18 30.203 19.859 1 98.5 209 ASP A CA 1
ATOM 1693 C C . ASP A 1 209 ? 2.404 28.828 20.469 1 98.5 209 ASP A C 1
ATOM 1695 O O . ASP A 1 209 ? 3.506 28.281 20.391 1 98.5 209 ASP A O 1
ATOM 1699 N N . THR A 1 210 ? 1.351 28.328 21.047 1 98.31 210 THR A N 1
ATOM 1700 C CA . THR A 1 210 ? 1.425 27 21.641 1 98.31 210 THR A CA 1
ATOM 1701 C C . THR A 1 210 ? 1.703 25.938 20.594 1 98.31 210 THR A C 1
ATOM 1703 O O . THR A 1 210 ? 2.576 25.094 20.766 1 98.31 210 THR A O 1
ATOM 1706 N N . ASN A 1 211 ? 0.996 26 19.547 1 98.62 211 ASN A N 1
ATOM 1707 C CA . ASN A 1 211 ? 1.178 25.047 18.453 1 98.62 211 ASN A CA 1
ATOM 1708 C C . ASN A 1 211 ? 2.561 25.172 17.812 1 98.62 211 ASN A C 1
ATOM 1710 O O . ASN A 1 211 ? 3.201 24.172 17.5 1 98.62 211 ASN A O 1
ATOM 1714 N N . ALA A 1 212 ? 3.006 26.391 17.656 1 98.81 212 ALA A N 1
ATOM 1715 C CA . ALA A 1 212 ? 4.332 26.625 17.078 1 98.81 212 ALA A CA 1
ATOM 1716 C C . ALA A 1 212 ? 5.418 26.016 17.969 1 98.81 212 ALA A C 1
ATOM 1718 O O . ALA A 1 212 ? 6.32 25.344 17.469 1 98.81 212 ALA A O 1
ATOM 1719 N N . LYS A 1 213 ? 5.328 26.297 19.234 1 98.38 213 LYS A N 1
ATOM 1720 C CA . LYS A 1 213 ? 6.301 25.75 20.172 1 98.38 213 LYS A CA 1
ATOM 1721 C C . LYS A 1 213 ? 6.301 24.219 20.141 1 98.38 213 LYS A C 1
ATOM 1723 O O . LYS A 1 213 ? 7.363 23.594 20.203 1 98.38 213 LYS A O 1
ATOM 1728 N N . HIS A 1 214 ? 5.121 23.672 20.062 1 98.31 214 HIS A N 1
ATOM 1729 C CA . HIS A 1 214 ? 4.992 22.219 19.969 1 98.31 214 HIS A CA 1
ATOM 1730 C C . HIS A 1 214 ? 5.719 21.672 18.75 1 98.31 214 HIS A C 1
ATOM 1732 O O . HIS A 1 214 ? 6.555 20.766 18.875 1 98.31 214 HIS A O 1
ATOM 1738 N N . ILE A 1 215 ? 5.445 22.188 17.594 1 98.81 215 ILE A N 1
ATOM 1739 C CA . ILE A 1 215 ? 6.031 21.734 16.328 1 98.81 215 ILE A CA 1
ATOM 1740 C C . ILE A 1 215 ? 7.555 21.859 16.391 1 98.81 215 ILE A C 1
ATOM 1742 O O . ILE A 1 215 ? 8.273 20.906 16.078 1 98.81 215 ILE A O 1
ATOM 1746 N N . LEU A 1 216 ? 8.031 23.016 16.859 1 98.69 216 LEU A N 1
ATOM 1747 C CA . LEU A 1 216 ? 9.461 23.281 16.875 1 98.69 216 LEU A CA 1
ATOM 1748 C C . LEU A 1 216 ? 10.18 22.375 17.859 1 98.69 216 LEU A C 1
ATOM 1750 O O . LEU A 1 216 ? 11.328 21.984 17.625 1 98.69 216 LEU A O 1
ATOM 1754 N N . SER A 1 217 ? 9.492 22.047 18.906 1 98.06 217 SER A N 1
ATOM 1755 C CA . SER A 1 217 ? 10.094 21.188 19.906 1 98.06 217 SER A CA 1
ATOM 1756 C C . SER A 1 217 ? 10.211 19.75 19.406 1 98.06 217 SER A C 1
ATOM 1758 O O . SER A 1 217 ? 11.039 18.984 19.906 1 98.06 217 SER A O 1
ATOM 1760 N N . MET A 1 218 ? 9.43 19.391 18.438 1 98.19 218 MET A N 1
ATOM 1761 C CA . MET A 1 218 ? 9.391 18 17.984 1 98.19 218 MET A CA 1
ATOM 1762 C C . MET A 1 218 ? 10.07 17.859 16.625 1 98.19 218 MET A C 1
ATOM 1764 O O . MET A 1 218 ? 10.305 16.75 16.156 1 98.19 218 MET A O 1
ATOM 1768 N N . ALA A 1 219 ? 10.375 18.969 16 1 98.44 219 ALA A N 1
ATOM 1769 C CA . ALA A 1 219 ? 10.969 18.938 14.664 1 98.44 219 ALA A CA 1
ATOM 1770 C C . ALA A 1 219 ? 12.273 18.141 14.656 1 98.44 219 ALA A C 1
ATOM 1772 O O . ALA A 1 219 ? 13.086 18.266 15.578 1 98.44 219 ALA A O 1
ATOM 1773 N N . HIS A 1 220 ? 12.445 17.266 13.711 1 98.25 220 HIS A N 1
ATOM 1774 C CA . HIS A 1 220 ? 13.641 16.469 13.492 1 98.25 220 HIS A CA 1
ATOM 1775 C C . HIS A 1 220 ? 13.758 16.031 12.039 1 98.25 220 HIS A C 1
ATOM 1777 O O . HIS A 1 220 ? 12.773 16.078 11.289 1 98.25 220 HIS A O 1
ATOM 1783 N N . PRO A 1 221 ? 14.953 15.664 11.641 1 98.19 221 PRO A N 1
ATOM 1784 C CA . PRO A 1 221 ? 15.133 15.242 10.25 1 98.19 221 PRO A CA 1
ATOM 1785 C C . PRO A 1 221 ? 14.195 14.102 9.852 1 98.19 221 PRO A C 1
ATOM 1787 O O . PRO A 1 221 ? 14.086 13.109 10.578 1 98.19 221 PRO A O 1
ATOM 1790 N N . GLY A 1 222 ? 13.469 14.312 8.727 1 97.94 222 GLY A N 1
ATOM 1791 C CA . GLY A 1 222 ? 12.633 13.25 8.18 1 97.94 222 GLY A CA 1
ATOM 1792 C C . GLY A 1 222 ? 11.203 13.297 8.695 1 97.94 222 GLY A C 1
ATOM 1793 O O . GLY A 1 222 ? 10.359 12.523 8.242 1 97.94 222 GLY A O 1
ATOM 1794 N N . ALA A 1 223 ? 10.891 14.25 9.547 1 98.69 223 ALA A N 1
ATOM 1795 C CA . ALA A 1 223 ? 9.555 14.328 10.141 1 98.69 223 ALA A CA 1
ATOM 1796 C C . ALA A 1 223 ? 8.531 14.812 9.109 1 98.69 223 ALA A C 1
ATOM 1798 O O . ALA A 1 223 ? 8.891 15.492 8.141 1 98.69 223 ALA A O 1
ATOM 1799 N N . ILE A 1 224 ? 7.332 14.422 9.297 1 98.81 224 ILE A N 1
ATOM 1800 C CA . ILE A 1 224 ? 6.176 14.969 8.594 1 98.81 224 ILE A CA 1
ATOM 1801 C C . ILE A 1 224 ? 5.289 15.734 9.578 1 98.81 224 ILE A C 1
ATOM 1803 O O . ILE A 1 224 ? 4.738 15.148 10.508 1 98.81 224 ILE A O 1
ATOM 1807 N N . ILE A 1 225 ? 5.18 17.016 9.336 1 98.94 225 ILE A N 1
ATOM 1808 C CA . ILE A 1 225 ? 4.371 17.891 10.18 1 98.94 225 ILE A CA 1
ATOM 1809 C C . ILE A 1 225 ? 2.939 17.938 9.656 1 98.94 225 ILE A C 1
ATOM 1811 O O . ILE A 1 225 ? 2.719 18.078 8.453 1 98.94 225 ILE A O 1
ATOM 1815 N N . ILE A 1 226 ? 1.97 17.812 10.602 1 98.75 226 ILE A N 1
ATOM 1816 C CA . ILE A 1 226 ? 0.557 17.906 10.25 1 98.75 226 ILE A CA 1
ATOM 1817 C C . ILE A 1 226 ? -0.032 19.203 10.828 1 98.75 226 ILE A C 1
ATOM 1819 O O . ILE A 1 226 ? -0.029 19.391 12.047 1 98.75 226 ILE A O 1
ATOM 1823 N N . CYS A 1 227 ? -0.488 20.047 9.969 1 98.38 227 CYS A N 1
ATOM 1824 C CA . CYS A 1 227 ? -1.254 21.25 10.32 1 98.38 227 CYS A CA 1
ATOM 1825 C C . CYS A 1 227 ? -2.574 21.281 9.555 1 98.38 227 CYS A C 1
ATOM 1827 O O . CYS A 1 227 ? -2.871 20.391 8.773 1 98.38 227 CYS A O 1
ATOM 1829 N N . HIS A 1 228 ? -3.408 22.344 9.93 1 98.69 228 HIS A N 1
ATOM 1830 C CA . HIS A 1 228 ? -4.73 22.328 9.32 1 98.69 228 HIS A CA 1
ATOM 1831 C C . HIS A 1 228 ? -5.066 23.672 8.703 1 98.69 228 HIS A C 1
ATOM 1833 O O . HIS A 1 228 ? -4.824 24.719 9.312 1 98.69 228 HIS A O 1
ATOM 1839 N N . ASP A 1 229 ? -5.555 23.531 7.574 1 98 229 ASP A N 1
ATOM 1840 C CA . ASP A 1 229 ? -6.25 24.656 6.949 1 98 229 ASP A CA 1
ATOM 1841 C C . ASP A 1 229 ? -7.551 24.969 7.68 1 98 229 ASP A C 1
ATOM 1843 O O . ASP A 1 229 ? -7.805 24.438 8.766 1 98 229 ASP A O 1
ATOM 1847 N N . ARG A 1 230 ? -8.336 25.891 7.242 1 95.25 230 ARG A N 1
ATOM 1848 C CA . ARG A 1 230 ? -9.68 26.25 7.711 1 95.25 230 ARG A CA 1
ATOM 1849 C C . ARG A 1 230 ? -9.633 26.797 9.133 1 95.25 230 ARG A C 1
ATOM 1851 O O . ARG A 1 230 ? -10.664 26.828 9.82 1 95.25 230 ARG A O 1
ATOM 1858 N N . ARG A 1 231 ? -8.445 27.047 9.672 1 96.31 231 ARG A N 1
ATOM 1859 C CA . ARG A 1 231 ? -8.281 27.609 11.016 1 96.31 231 ARG A CA 1
ATOM 1860 C C . ARG A 1 231 ? -7.582 28.953 10.961 1 96.31 231 ARG A C 1
ATOM 1862 O O . ARG A 1 231 ? -6.535 29.094 10.328 1 96.31 231 ARG A O 1
ATOM 1869 N N . SER A 1 232 ? -8.109 29.922 11.719 1 96.62 232 SER A N 1
ATOM 1870 C CA . SER A 1 232 ? -7.578 31.281 11.664 1 96.62 232 SER A CA 1
ATOM 1871 C C . SER A 1 232 ? -6.219 31.375 12.344 1 96.62 232 SER A C 1
ATOM 1873 O O . SER A 1 232 ? -5.469 32.312 12.125 1 96.62 232 SER A O 1
ATOM 1875 N N . TRP A 1 233 ? -5.93 30.406 13.156 1 97.75 233 TRP A N 1
ATOM 1876 C CA . TRP A 1 233 ? -4.691 30.469 13.922 1 97.75 233 TRP A CA 1
ATOM 1877 C C . TRP A 1 233 ? -3.57 29.719 13.211 1 97.75 233 TRP A C 1
ATOM 1879 O O . TRP A 1 233 ? -2.436 29.688 13.695 1 97.75 233 TRP A O 1
ATOM 1889 N N . THR A 1 234 ? -3.836 29.141 12.008 1 98.19 234 THR A N 1
ATOM 1890 C CA . THR A 1 234 ? -2.803 28.422 11.266 1 98.19 234 THR A CA 1
ATOM 1891 C C . THR A 1 234 ? -1.771 29.391 10.695 1 98.19 234 THR A C 1
ATOM 1893 O O . THR A 1 234 ? -0.565 29.156 10.797 1 98.19 234 THR A O 1
ATOM 1896 N N . LEU A 1 235 ? -2.264 30.5 10.133 1 98 235 LEU A N 1
ATOM 1897 C CA . LEU A 1 235 ? -1.366 31.453 9.492 1 98 235 LEU A CA 1
ATOM 1898 C C . LEU A 1 235 ? -0.391 32.031 10.508 1 98 235 LEU A C 1
ATOM 1900 O O . LEU A 1 235 ? 0.824 32 10.305 1 98 235 LEU A O 1
ATOM 1904 N N . PRO A 1 236 ? -0.877 32.594 11.617 1 98.44 236 PRO A N 1
ATOM 1905 C CA . PRO A 1 236 ? 0.086 33.094 12.594 1 98.44 236 PRO A CA 1
ATOM 1906 C C . PRO A 1 236 ? 1.03 32 13.109 1 98.44 236 PRO A C 1
ATOM 1908 O O . PRO A 1 236 ? 2.193 32.281 13.414 1 98.44 236 PRO A O 1
ATOM 1911 N N . MET A 1 237 ? 0.59 30.797 13.242 1 98.69 237 MET A N 1
ATOM 1912 C CA . MET A 1 237 ? 1.442 29.688 13.648 1 98.69 237 MET A CA 1
ATOM 1913 C C . MET A 1 237 ? 2.564 29.469 12.648 1 98.69 237 MET A C 1
ATOM 1915 O O . MET A 1 237 ? 3.734 29.375 13.023 1 98.69 237 MET A O 1
ATOM 1919 N N . LEU A 1 238 ? 2.232 29.438 11.367 1 98.88 238 LEU A N 1
ATOM 1920 C CA . LEU A 1 238 ? 3.203 29.188 10.312 1 98.88 238 LEU A CA 1
ATOM 1921 C C . LEU A 1 238 ? 4.215 30.328 10.211 1 98.88 238 LEU A C 1
ATOM 1923 O O . LEU A 1 238 ? 5.379 30.094 9.883 1 98.88 238 LEU A O 1
ATOM 1927 N N . ARG A 1 239 ? 3.809 31.531 10.508 1 98.75 239 ARG A N 1
ATOM 1928 C CA . ARG A 1 239 ? 4.691 32.688 10.461 1 98.75 239 ARG A CA 1
ATOM 1929 C C . ARG A 1 239 ? 5.797 32.562 11.508 1 98.75 239 ARG A C 1
ATOM 1931 O O . ARG A 1 239 ? 6.852 33.188 11.375 1 98.75 239 ARG A O 1
ATOM 1938 N N . ILE A 1 240 ? 5.512 31.781 12.5 1 98.75 240 ILE A N 1
ATOM 1939 C CA . ILE A 1 240 ? 6.523 31.531 13.523 1 98.75 240 ILE A CA 1
ATOM 1940 C C . ILE A 1 240 ? 7.352 30.297 13.141 1 98.75 240 ILE A C 1
ATOM 1942 O O . ILE A 1 240 ? 8.586 30.359 13.148 1 98.75 240 ILE A O 1
ATOM 1946 N N . VAL A 1 241 ? 6.719 29.234 12.742 1 98.88 241 VAL A N 1
ATOM 1947 C CA . VAL A 1 241 ? 7.324 27.922 12.539 1 98.88 241 VAL A CA 1
ATOM 1948 C C . VAL A 1 241 ? 8.289 27.969 11.352 1 98.88 241 VAL A C 1
ATOM 1950 O O . VAL A 1 241 ? 9.422 27.484 11.445 1 98.88 241 VAL A O 1
ATOM 1953 N N . LEU A 1 242 ? 7.859 28.531 10.211 1 98.88 242 LEU A N 1
ATOM 1954 C CA . LEU A 1 242 ? 8.594 28.438 8.961 1 98.88 242 LEU A CA 1
ATOM 1955 C C . LEU A 1 242 ? 9.93 29.156 9.047 1 98.88 242 LEU A C 1
ATOM 1957 O O . LEU A 1 242 ? 10.984 28.562 8.773 1 98.88 242 LEU A O 1
ATOM 1961 N N . PRO A 1 243 ? 9.992 30.438 9.492 1 98.75 243 PRO A N 1
ATOM 1962 C CA . PRO A 1 243 ? 11.297 31.094 9.594 1 98.75 243 PRO A CA 1
ATOM 1963 C C . PRO A 1 243 ? 12.227 30.391 10.594 1 98.75 243 PRO A C 1
ATOM 1965 O O . PRO A 1 243 ? 13.438 30.344 10.383 1 98.75 243 PRO A O 1
ATOM 1968 N N . GLU A 1 244 ? 11.648 29.875 11.672 1 98.75 244 GLU A N 1
ATOM 1969 C CA . GLU A 1 244 ? 12.477 29.219 12.68 1 98.75 244 GLU A CA 1
ATOM 1970 C C . GLU A 1 244 ? 13.078 27.922 12.148 1 98.75 244 GLU A C 1
ATOM 1972 O O . GLU A 1 244 ? 14.25 27.625 12.383 1 98.75 244 GLU A O 1
ATOM 1977 N N . LEU A 1 245 ? 12.281 27.109 11.469 1 98.81 245 LEU A N 1
ATOM 1978 C CA . LEU A 1 245 ? 12.812 25.891 10.859 1 98.81 245 LEU A CA 1
ATOM 1979 C C . LEU A 1 245 ? 13.922 26.219 9.867 1 98.81 245 LEU A C 1
ATOM 1981 O O . LEU A 1 245 ? 14.945 25.531 9.828 1 98.81 245 LEU A O 1
ATOM 1985 N N . LYS A 1 246 ? 13.75 27.219 9.109 1 98.38 246 LYS A N 1
ATOM 1986 C CA . LYS A 1 246 ? 14.773 27.641 8.156 1 98.38 246 LYS A CA 1
ATOM 1987 C C . LYS A 1 246 ? 16.047 28.078 8.875 1 98.38 246 LYS A C 1
ATOM 1989 O O . LYS A 1 246 ? 17.156 27.719 8.453 1 98.38 246 LYS A O 1
ATOM 1994 N N . ARG A 1 247 ? 15.852 28.812 9.875 1 98.12 247 ARG A N 1
ATOM 1995 C CA . ARG A 1 247 ? 17 29.266 10.664 1 98.12 247 ARG A CA 1
ATOM 1996 C C . ARG A 1 247 ? 17.797 28.078 11.203 1 98.12 247 ARG A C 1
ATOM 1998 O O . ARG A 1 247 ? 19.016 28.141 11.281 1 98.12 247 ARG A O 1
ATOM 2005 N N . GLN A 1 248 ? 17.078 27 11.523 1 97.88 248 GLN A N 1
ATOM 2006 C CA . GLN A 1 248 ? 17.703 25.797 12.055 1 97.88 248 GLN A CA 1
ATOM 2007 C C . GLN A 1 248 ? 18.359 24.984 10.945 1 97.88 248 GLN A C 1
ATOM 2009 O O . GLN A 1 248 ? 19 23.969 11.211 1 97.88 248 GLN A O 1
ATOM 2014 N N . GLY A 1 249 ? 18.094 25.359 9.695 1 98.12 249 GLY A N 1
ATOM 2015 C CA . GLY A 1 249 ? 18.781 24.719 8.586 1 98.12 249 GLY A CA 1
ATOM 2016 C C . GLY A 1 249 ? 17.922 23.719 7.852 1 98.12 249 GLY A C 1
ATOM 2017 O O . GLY A 1 249 ? 18.406 22.969 6.996 1 98.12 249 GLY A O 1
ATOM 2018 N N . TYR A 1 250 ? 16.625 23.656 8.172 1 98.62 250 TYR A N 1
ATOM 2019 C CA . TYR A 1 250 ? 15.75 22.688 7.535 1 98.62 250 TYR A CA 1
ATOM 2020 C C . TYR A 1 250 ? 15.312 23.156 6.156 1 98.62 250 TYR A C 1
ATOM 2022 O O . TYR A 1 250 ? 15.023 24.344 5.965 1 98.62 250 TYR A O 1
ATOM 2030 N N . LYS A 1 251 ? 15.352 22.266 5.227 1 98.69 251 LYS A N 1
ATOM 2031 C CA . LYS A 1 251 ? 14.562 22.406 4.008 1 98.69 251 LYS A CA 1
ATOM 2032 C C . LYS A 1 251 ? 13.133 21.922 4.219 1 98.69 251 LYS A C 1
ATOM 2034 O O . LYS A 1 251 ? 12.914 20.781 4.652 1 98.69 251 LYS A O 1
ATOM 2039 N N . ILE A 1 252 ? 12.172 22.781 3.994 1 98.88 252 ILE A N 1
ATOM 2040 C CA . ILE A 1 252 ? 10.766 22.438 4.184 1 98.88 252 ILE A CA 1
ATOM 2041 C C . ILE A 1 252 ? 10.141 22.062 2.842 1 98.88 252 ILE A C 1
ATOM 2043 O O . ILE A 1 252 ? 10.031 22.891 1.941 1 98.88 252 ILE A O 1
ATOM 2047 N N . VAL A 1 253 ? 9.672 20.781 2.723 1 98.81 253 VAL A N 1
ATOM 2048 C CA . VAL A 1 253 ? 9.352 20.25 1.404 1 98.81 253 VAL A CA 1
ATOM 2049 C C . VAL A 1 253 ? 8.023 19.5 1.46 1 98.81 253 VAL A C 1
ATOM 2051 O O . VAL A 1 253 ? 7.418 19.375 2.525 1 98.81 253 VAL A O 1
ATOM 2054 N N . THR A 1 254 ? 7.539 19.078 0.297 1 98.75 254 THR A N 1
ATOM 2055 C CA . THR A 1 254 ? 6.383 18.188 0.205 1 98.75 254 THR A CA 1
ATOM 2056 C C . THR A 1 254 ? 6.738 16.781 0.688 1 98.75 254 THR A C 1
ATOM 2058 O O . THR A 1 254 ? 7.918 16.453 0.833 1 98.75 254 THR A O 1
ATOM 2061 N N . ILE A 1 255 ? 5.758 16.016 0.932 1 98.56 255 ILE A N 1
ATOM 2062 C CA . ILE A 1 255 ? 5.977 14.641 1.378 1 98.56 255 ILE A CA 1
ATOM 2063 C C . ILE A 1 255 ? 6.703 13.852 0.291 1 98.56 255 ILE A C 1
ATOM 2065 O O . ILE A 1 255 ? 7.633 13.094 0.582 1 98.56 255 ILE A O 1
ATOM 2069 N N . THR A 1 256 ? 6.336 14.023 -0.947 1 97.44 256 THR A N 1
ATOM 2070 C CA . THR A 1 256 ? 7 13.328 -2.049 1 97.44 256 THR A CA 1
ATOM 2071 C C . THR A 1 256 ? 8.484 13.695 -2.1 1 97.44 256 THR A C 1
ATOM 2073 O O . THR A 1 256 ? 9.328 12.82 -2.293 1 97.44 256 THR A O 1
ATOM 2076 N N . GLU A 1 257 ? 8.758 14.953 -1.968 1 96.81 257 GLU A N 1
ATOM 2077 C CA . GLU A 1 257 ? 10.156 15.375 -1.988 1 96.81 257 GLU A CA 1
ATOM 2078 C C . GLU A 1 257 ? 10.938 14.75 -0.837 1 96.81 257 GLU A C 1
ATOM 2080 O O . GLU A 1 257 ? 12.086 14.336 -1.012 1 96.81 257 GLU A O 1
ATOM 2085 N N . LEU A 1 258 ? 10.375 14.711 0.331 1 97.19 258 LEU A N 1
ATOM 2086 C CA . LEU A 1 258 ? 11.016 14.047 1.461 1 97.19 258 LEU A CA 1
ATOM 2087 C C . LEU A 1 258 ? 11.297 12.586 1.137 1 97.19 258 LEU A C 1
ATOM 2089 O O . LEU A 1 258 ? 12.43 12.117 1.303 1 97.19 258 LEU A O 1
ATOM 2093 N N . VAL A 1 259 ? 10.289 11.883 0.641 1 94.44 259 VAL A N 1
ATOM 2094 C CA . VAL A 1 259 ? 10.391 10.453 0.344 1 94.44 259 VAL A CA 1
ATOM 2095 C C . VAL A 1 259 ? 11.469 10.219 -0.711 1 94.44 259 VAL A C 1
ATOM 2097 O O . VAL A 1 259 ? 12.305 9.328 -0.565 1 94.44 259 VAL A O 1
ATOM 2100 N N . LYS A 1 260 ? 11.5 11.016 -1.736 1 91.06 260 LYS A N 1
ATOM 2101 C CA . LYS A 1 260 ? 12.469 10.875 -2.818 1 91.06 260 LYS A CA 1
ATOM 2102 C C . LYS A 1 260 ? 13.883 11.18 -2.334 1 91.06 260 LYS A C 1
ATOM 2104 O O . LYS A 1 260 ? 14.844 10.539 -2.76 1 91.06 260 LYS A O 1
ATOM 2109 N N . SER A 1 261 ? 13.977 12.133 -1.495 1 91.19 261 SER A N 1
ATOM 2110 C CA . SER A 1 261 ? 15.281 12.523 -0.972 1 91.19 261 SER A CA 1
ATOM 2111 C C . SER A 1 261 ? 15.914 11.391 -0.171 1 91.19 261 SER A C 1
ATOM 2113 O O . SER A 1 261 ? 17.125 11.188 -0.238 1 91.19 261 SER A O 1
ATOM 2115 N N . VAL A 1 262 ? 15.102 10.742 0.563 1 87.06 262 VAL A N 1
ATOM 2116 C CA . VAL A 1 262 ? 15.617 9.68 1.416 1 87.06 262 VAL A CA 1
ATOM 2117 C C . VAL A 1 262 ? 15.922 8.438 0.571 1 87.06 262 VAL A C 1
ATOM 2119 O O . VAL A 1 262 ? 16.922 7.75 0.803 1 87.06 262 VAL A O 1
ATOM 2122 N N . SER A 1 263 ? 15.062 8.094 -0.352 1 80.5 263 SER A N 1
ATOM 2123 C CA . SER A 1 263 ? 15.281 6.941 -1.225 1 80.5 263 SER A CA 1
ATOM 2124 C C . SER A 1 263 ? 16.578 7.094 -2.025 1 80.5 263 SER A C 1
ATOM 2126 O O . SER A 1 263 ? 17.25 6.105 -2.318 1 80.5 263 SER A O 1
ATOM 2128 N N . SER A 1 264 ? 16.875 8.234 -2.398 1 70.62 264 SER A N 1
ATOM 2129 C CA . SER A 1 264 ? 18.094 8.508 -3.174 1 70.62 264 SER A CA 1
ATOM 2130 C C . SER A 1 264 ? 19.344 8.375 -2.311 1 70.62 264 SER A C 1
ATOM 2132 O O . SER A 1 264 ? 20.406 8.023 -2.809 1 70.62 264 SER A O 1
ATOM 2134 N N . GLN A 1 265 ? 19.234 8.719 -1.095 1 62.5 265 GLN A N 1
ATOM 2135 C CA . GLN A 1 265 ? 20.375 8.617 -0.185 1 62.5 265 GLN A CA 1
ATOM 2136 C C . GLN A 1 265 ? 20.719 7.164 0.093 1 62.5 265 GLN A C 1
ATOM 2138 O O . GLN A 1 265 ? 21.906 6.828 0.256 1 62.5 265 GLN A O 1
ATOM 2143 N N . ASP A 1 266 ? 19.766 6.422 0.237 1 55.62 266 ASP A N 1
ATOM 2144 C CA . ASP A 1 266 ? 20.031 5 0.417 1 55.62 266 ASP A CA 1
ATOM 2145 C C . ASP A 1 266 ? 20.797 4.434 -0.77 1 55.62 266 ASP A C 1
ATOM 2147 O O . ASP A 1 266 ? 21.516 3.439 -0.633 1 55.62 266 ASP A O 1
ATOM 2151 N N . LEU A 1 267 ? 20.75 5.117 -1.935 1 44.72 267 LEU A N 1
ATOM 2152 C CA . LEU A 1 267 ? 21.516 4.766 -3.121 1 44.72 267 LEU A CA 1
ATOM 2153 C C . LEU A 1 267 ? 22.984 5.109 -2.934 1 44.72 267 LEU A C 1
ATOM 2155 O O . LEU A 1 267 ? 23.859 4.453 -3.506 1 44.72 267 LEU A O 1
ATOM 2159 N N . ARG A 1 268 ? 23.188 6.164 -2.188 1 40.59 268 ARG A N 1
ATOM 2160 C CA . ARG A 1 268 ? 24.547 6.648 -2.018 1 40.59 268 ARG A CA 1
ATOM 2161 C C . ARG A 1 268 ? 25.234 5.957 -0.846 1 40.59 268 ARG A C 1
ATOM 2163 O O . ARG A 1 268 ? 26.453 6.047 -0.693 1 40.59 268 ARG A O 1
ATOM 2170 N N . GLN A 1 269 ? 24.547 5.328 0.059 1 38.59 269 GLN A N 1
ATOM 2171 C CA . GLN A 1 269 ? 25.25 4.656 1.142 1 38.59 269 GLN A CA 1
ATOM 2172 C C . GLN A 1 269 ? 25.469 3.18 0.822 1 38.59 269 GLN A C 1
ATOM 2174 O O . GLN A 1 269 ? 24.609 2.535 0.216 1 38.59 269 GLN A O 1
ATOM 2179 N N . MET B 1 1 ? -21.266 -71.75 43.594 1 27.02 1 MET B N 1
ATOM 2180 C CA . MET B 1 1 ? -20.562 -70.875 42.625 1 27.02 1 MET B CA 1
ATOM 2181 C C . MET B 1 1 ? -19.938 -69.688 43.344 1 27.02 1 MET B C 1
ATOM 2183 O O . MET B 1 1 ? -20.609 -68.688 43.625 1 27.02 1 MET B O 1
ATOM 2187 N N . VAL B 1 2 ? -18.844 -69.812 44.219 1 32.16 2 VAL B N 1
ATOM 2188 C CA . VAL B 1 2 ? -18.109 -68.875 45.094 1 32.16 2 VAL B CA 1
ATOM 2189 C C . VAL B 1 2 ? -17.266 -67.938 44.281 1 32.16 2 VAL B C 1
ATOM 2191 O O . VAL B 1 2 ? -16.438 -68.375 43.469 1 32.16 2 VAL B O 1
ATOM 2194 N N . ARG B 1 3 ? -17.422 -66.625 44.062 1 38 3 ARG B N 1
ATOM 2195 C CA . ARG B 1 3 ? -16.766 -65.438 43.438 1 38 3 ARG B CA 1
ATOM 2196 C C . ARG B 1 3 ? -15.477 -65.125 44.188 1 38 3 ARG B C 1
ATOM 2198 O O . ARG B 1 3 ? -15.508 -64.812 45.406 1 38 3 ARG B O 1
ATOM 2205 N N . LEU B 1 4 ? -14.023 -65.5 44 1 31.98 4 LEU B N 1
ATOM 2206 C CA . LEU B 1 4 ? -12.664 -65.25 44.5 1 31.98 4 LEU B CA 1
ATOM 2207 C C . LEU B 1 4 ? -12.312 -63.781 44.406 1 31.98 4 LEU B C 1
ATOM 2209 O O . LEU B 1 4 ? -12.312 -63.188 43.344 1 31.98 4 LEU B O 1
ATOM 2213 N N . SER B 1 5 ? -12.18 -62.875 45.562 1 44.34 5 SER B N 1
ATOM 2214 C CA . SER B 1 5 ? -11.797 -61.5 45.844 1 44.34 5 SER B CA 1
ATOM 2215 C C . SER B 1 5 ? -10.281 -61.375 45.969 1 44.34 5 SER B C 1
ATOM 2217 O O . SER B 1 5 ? -9.781 -60.469 46.625 1 44.34 5 SER B O 1
ATOM 2219 N N . LEU B 1 6 ? -9.031 -62.094 45.656 1 41.88 6 LEU B N 1
ATOM 2220 C CA . LEU B 1 6 ? -7.621 -62.125 46.031 1 41.88 6 LEU B CA 1
ATOM 2221 C C . LEU B 1 6 ? -6.961 -60.781 45.75 1 41.88 6 LEU B C 1
ATOM 2223 O O . LEU B 1 6 ? -6.27 -60.219 46.625 1 41.88 6 LEU B O 1
ATOM 2227 N N . PHE B 1 7 ? -6.004 -60.406 44.656 1 45.09 7 PHE B N 1
ATOM 2228 C CA . PHE B 1 7 ? -4.746 -59.719 44.469 1 45.09 7 PHE B CA 1
ATOM 2229 C C . PHE B 1 7 ? -4.973 -58.188 44.438 1 45.09 7 PHE B C 1
ATOM 2231 O O . PHE B 1 7 ? -5.141 -57.625 43.375 1 45.09 7 PHE B O 1
ATOM 2238 N N . ARG B 1 8 ? -5.473 -57.562 45.594 1 49.78 8 ARG B N 1
ATOM 2239 C CA . ARG B 1 8 ? -5.516 -56.094 45.594 1 49.78 8 ARG B CA 1
ATOM 2240 C C . ARG B 1 8 ? -4.18 -55.5 46.031 1 49.78 8 ARG B C 1
ATOM 2242 O O . ARG B 1 8 ? -3.709 -55.781 47.156 1 49.78 8 ARG B O 1
ATOM 2249 N N . LEU B 1 9 ? -3.123 -55.031 45.219 1 63.5 9 LEU B N 1
ATOM 2250 C CA . LEU B 1 9 ? -1.887 -54.281 45.469 1 63.5 9 LEU B CA 1
ATOM 2251 C C . LEU B 1 9 ? -2.127 -53.156 46.469 1 63.5 9 LEU B C 1
ATOM 2253 O O . LEU B 1 9 ? -3.211 -52.562 46.469 1 63.5 9 LEU B O 1
ATOM 2257 N N . PRO B 1 10 ? -1.069 -52.781 47.219 1 64.12 10 PRO B N 1
ATOM 2258 C CA . PRO B 1 10 ? -1.277 -51.688 48.188 1 64.12 10 PRO B CA 1
ATOM 2259 C C . PRO B 1 10 ? -1.456 -50.344 47.5 1 64.12 10 PRO B C 1
ATOM 2261 O O . PRO B 1 10 ? -0.932 -50.125 46.406 1 64.12 10 PRO B O 1
ATOM 2264 N N . THR B 1 11 ? -1.918 -49.344 48.031 1 71.12 11 THR B N 1
ATOM 2265 C CA . THR B 1 11 ? -2.43 -48.062 47.5 1 71.12 11 THR B CA 1
ATOM 2266 C C . THR B 1 11 ? -1.283 -47.156 47.094 1 71.12 11 THR B C 1
ATOM 2268 O O . THR B 1 11 ? -1.376 -46.438 46.094 1 71.12 11 THR B O 1
ATOM 2271 N N . LYS B 1 12 ? -0.141 -47.219 47.812 1 65.81 12 LYS B N 1
ATOM 2272 C CA . LYS B 1 12 ? 0.976 -46.312 47.531 1 65.81 12 LYS B CA 1
ATOM 2273 C C . LYS B 1 12 ? 1.741 -46.75 46.281 1 65.81 12 LYS B C 1
ATOM 2275 O O . LYS B 1 12 ? 2.174 -45.906 45.5 1 65.81 12 LYS B O 1
ATOM 2280 N N . LEU B 1 13 ? 2.141 -47.969 46.219 1 63.09 13 LEU B N 1
ATOM 2281 C CA . LEU B 1 13 ? 2.848 -48.5 45.062 1 63.09 13 LEU B CA 1
ATOM 228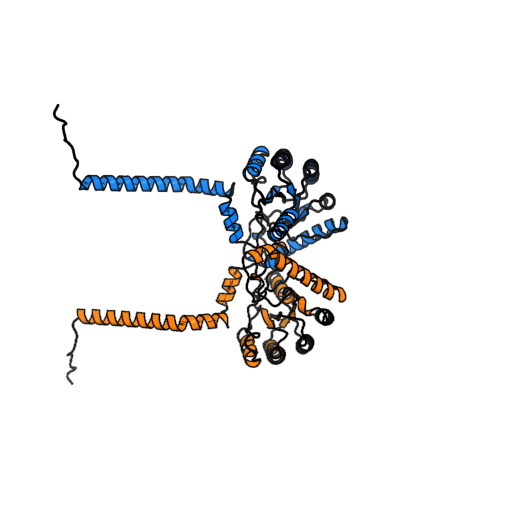2 C C . LEU B 1 13 ? 1.98 -48.406 43.812 1 63.09 13 LEU B C 1
ATOM 2284 O O . LEU B 1 13 ? 2.484 -48.125 42.719 1 63.09 13 LEU B O 1
ATOM 2288 N N . ARG B 1 14 ? 0.741 -48.469 43.875 1 64.44 14 ARG B N 1
ATOM 2289 C CA . ARG B 1 14 ? -0.192 -48.312 42.75 1 64.44 14 ARG B CA 1
ATOM 2290 C C . ARG B 1 14 ? -0.199 -46.844 42.25 1 64.44 14 ARG B C 1
ATOM 2292 O O . ARG B 1 14 ? -0.276 -46.625 41.062 1 64.44 14 ARG B O 1
ATOM 2299 N N . ARG B 1 15 ? 0.125 -46 43.219 1 66.62 15 ARG B N 1
ATOM 2300 C CA . ARG B 1 15 ? 0.145 -44.594 42.844 1 66.62 15 ARG B CA 1
ATOM 2301 C C . ARG B 1 15 ? 1.427 -44.25 42.094 1 66.62 15 ARG B C 1
ATOM 2303 O O . ARG B 1 15 ? 1.402 -43.469 41.156 1 66.62 15 ARG B O 1
ATOM 2310 N N . ARG B 1 16 ? 2.471 -44.875 42.562 1 69.44 16 ARG B N 1
ATOM 2311 C CA . ARG B 1 16 ? 3.758 -44.625 41.938 1 69.44 16 ARG B CA 1
ATOM 2312 C C . ARG B 1 16 ? 3.801 -45.219 40.531 1 69.44 16 ARG B C 1
ATOM 2314 O O . ARG B 1 16 ? 4.328 -44.594 39.594 1 69.44 16 ARG B O 1
ATOM 2321 N N . VAL B 1 17 ? 3.357 -46.375 40.438 1 68.06 17 VAL B N 1
ATOM 2322 C CA . VAL B 1 17 ? 3.293 -47 39.125 1 68.06 17 VAL B CA 1
ATOM 2323 C C . VAL B 1 17 ? 2.357 -46.219 38.219 1 68.06 17 VAL B C 1
ATOM 2325 O O . VAL B 1 17 ? 2.652 -46.031 37.031 1 68.06 17 VAL B O 1
ATOM 2328 N N . ARG B 1 18 ? 1.326 -45.719 38.688 1 73.19 18 ARG B N 1
ATOM 2329 C CA . ARG B 1 18 ? 0.401 -44.906 37.906 1 73.19 18 ARG B CA 1
ATOM 2330 C C . ARG B 1 18 ? 1.053 -43.594 37.469 1 73.19 18 ARG B C 1
ATOM 2332 O O . ARG B 1 18 ? 0.861 -43.156 36.344 1 73.19 18 ARG B O 1
ATOM 2339 N N . ARG B 1 19 ? 1.88 -43.062 38.344 1 70.44 19 ARG B N 1
ATOM 2340 C CA . ARG B 1 19 ? 2.562 -41.812 38.031 1 70.44 19 ARG B CA 1
ATOM 2341 C C . ARG B 1 19 ? 3.637 -42.031 36.969 1 70.44 19 ARG B C 1
ATOM 2343 O O . ARG B 1 19 ? 3.803 -41.188 36.094 1 70.44 19 ARG B O 1
ATOM 2350 N N . ASN B 1 20 ? 4.266 -43.125 37.219 1 79.62 20 ASN B N 1
ATOM 2351 C CA . ASN B 1 20 ? 5.297 -43.438 36.219 1 79.62 20 ASN B CA 1
ATOM 2352 C C . ASN B 1 20 ? 4.695 -43.781 34.875 1 79.62 20 ASN B C 1
ATOM 2354 O O . ASN B 1 20 ? 5.246 -43.406 33.844 1 79.62 20 ASN B O 1
ATOM 2358 N N . ARG B 1 21 ? 3.625 -44.438 34.875 1 80.94 21 ARG B N 1
ATOM 2359 C CA . ARG B 1 21 ? 2.926 -44.719 33.625 1 80.94 21 ARG B CA 1
ATOM 2360 C C . ARG B 1 21 ? 2.412 -43.469 32.938 1 80.94 21 ARG B C 1
ATOM 2362 O O . ARG B 1 21 ? 2.512 -43.312 31.734 1 80.94 21 ARG B O 1
ATOM 2369 N N . MET B 1 22 ? 1.993 -42.594 33.812 1 86.12 22 MET B N 1
ATOM 2370 C CA . MET B 1 22 ? 1.508 -41.344 33.25 1 86.12 22 MET B CA 1
ATOM 2371 C C . MET B 1 22 ? 2.658 -40.5 32.688 1 86.12 22 MET B C 1
ATOM 2373 O O . MET B 1 22 ? 2.518 -39.875 31.641 1 86.12 22 MET B O 1
ATOM 2377 N N . ALA B 1 23 ? 3.795 -40.531 33.375 1 83.69 23 ALA B N 1
ATOM 2378 C CA . ALA B 1 23 ? 4.973 -39.812 32.906 1 83.69 23 ALA B CA 1
ATOM 2379 C C . ALA B 1 23 ? 5.492 -40.375 31.594 1 83.69 23 ALA B C 1
ATOM 2381 O O . ALA B 1 23 ? 5.895 -39.656 30.703 1 83.69 23 ALA B O 1
ATOM 2382 N N . THR B 1 24 ? 5.512 -41.719 31.562 1 84.62 24 THR B N 1
ATOM 2383 C CA . THR B 1 24 ? 5.938 -42.375 30.328 1 84.62 24 THR B CA 1
ATOM 2384 C C . THR B 1 24 ? 4.973 -42.062 29.188 1 84.62 24 THR B C 1
ATOM 2386 O O . THR B 1 24 ? 5.402 -41.812 28.062 1 84.62 24 THR B O 1
ATOM 2389 N N . LEU B 1 25 ? 3.73 -42.062 29.484 1 86.25 25 LEU B N 1
ATOM 2390 C CA . LEU B 1 25 ? 2.74 -41.75 28.453 1 86.25 25 LEU B CA 1
ATOM 2391 C C . LEU B 1 25 ? 2.895 -40.312 27.984 1 86.25 25 LEU B C 1
ATOM 2393 O O . LEU B 1 25 ? 2.822 -40.062 26.781 1 86.25 25 LEU B O 1
ATOM 2397 N N . ILE B 1 26 ? 3.129 -39.469 28.891 1 84.88 26 ILE B N 1
ATOM 2398 C CA . ILE B 1 26 ? 3.322 -38.062 28.531 1 84.88 26 ILE B CA 1
ATOM 2399 C C . ILE B 1 26 ? 4.594 -37.906 27.703 1 84.88 26 ILE B C 1
ATOM 2401 O O . ILE B 1 26 ? 4.609 -37.188 26.703 1 84.88 26 ILE B O 1
ATOM 2405 N N . ALA B 1 27 ? 5.641 -38.594 28.125 1 86.75 27 ALA B N 1
ATOM 2406 C CA . ALA B 1 27 ? 6.898 -38.531 27.375 1 86.75 27 ALA B CA 1
ATOM 2407 C C . ALA B 1 27 ? 6.727 -39.094 25.969 1 86.75 27 ALA B C 1
ATOM 2409 O O . ALA B 1 27 ? 7.289 -38.531 25.016 1 86.75 27 ALA B O 1
ATOM 2410 N N . LEU B 1 28 ? 5.977 -40.156 25.875 1 84.81 28 LEU B N 1
ATOM 2411 C CA . LEU B 1 28 ? 5.707 -40.75 24.562 1 84.81 28 LEU B CA 1
ATOM 2412 C C . LEU B 1 28 ? 4.906 -39.781 23.688 1 84.81 28 LEU B C 1
ATOM 2414 O O . LEU B 1 28 ? 5.176 -39.625 22.5 1 84.81 28 LEU B O 1
ATOM 2418 N N . VAL B 1 29 ? 3.961 -39.156 24.25 1 85.31 29 VAL B N 1
ATOM 2419 C CA . VAL B 1 29 ? 3.15 -38.156 23.531 1 85.31 29 VAL B CA 1
ATOM 2420 C C . VAL B 1 29 ? 4.031 -37.031 23.047 1 85.31 29 VAL B C 1
ATOM 2422 O O . VAL B 1 29 ? 3.908 -36.562 21.906 1 85.31 29 VAL B O 1
ATOM 2425 N N . VAL B 1 30 ? 4.93 -36.594 23.812 1 85.38 30 VAL B N 1
ATOM 2426 C CA . VAL B 1 30 ? 5.84 -35.5 23.484 1 85.38 30 VAL B CA 1
ATOM 2427 C C . VAL B 1 30 ? 6.785 -35.938 22.359 1 85.38 30 VAL B C 1
ATOM 2429 O O . VAL B 1 30 ? 7.047 -35.188 21.422 1 85.38 30 VAL B O 1
ATOM 2432 N N . LEU B 1 31 ? 7.301 -37.156 22.531 1 84.31 31 LEU B N 1
ATOM 2433 C CA . LEU B 1 31 ? 8.195 -37.688 21.516 1 84.31 31 LEU B CA 1
ATOM 2434 C C . LEU B 1 31 ? 7.484 -37.781 20.172 1 84.31 31 LEU B C 1
ATOM 2436 O O . LEU B 1 31 ? 8.047 -37.438 19.125 1 84.31 31 LEU B O 1
ATOM 2440 N N . VAL B 1 32 ? 6.305 -38.344 20.219 1 83.81 32 VAL B N 1
ATOM 2441 C CA . VAL B 1 32 ? 5.512 -38.438 18.984 1 83.81 32 VAL B CA 1
ATOM 2442 C C . VAL B 1 32 ? 5.266 -37.031 18.438 1 83.81 32 VAL B C 1
ATOM 2444 O O . VAL B 1 32 ? 5.355 -36.812 17.219 1 83.81 32 VAL B O 1
ATOM 2447 N N . GLY B 1 33 ? 4.977 -36.125 19.281 1 83.38 33 GLY B N 1
ATOM 2448 C CA . GLY B 1 33 ? 4.801 -34.719 18.875 1 83.38 33 GLY B CA 1
ATOM 2449 C C . GLY B 1 33 ? 6.031 -34.125 18.219 1 83.38 33 GLY B C 1
ATOM 2450 O O . GLY B 1 33 ? 5.934 -33.469 17.188 1 83.38 33 GLY B O 1
ATOM 2451 N N . LEU B 1 34 ? 7.09 -34.406 18.766 1 84.62 34 LEU B N 1
ATOM 2452 C CA . LEU B 1 34 ? 8.352 -33.875 18.266 1 84.62 34 LEU B CA 1
ATOM 2453 C C . LEU B 1 34 ? 8.703 -34.5 16.922 1 84.62 34 LEU B C 1
ATOM 2455 O O . LEU B 1 34 ? 9.312 -33.844 16.062 1 84.62 34 LEU B O 1
ATOM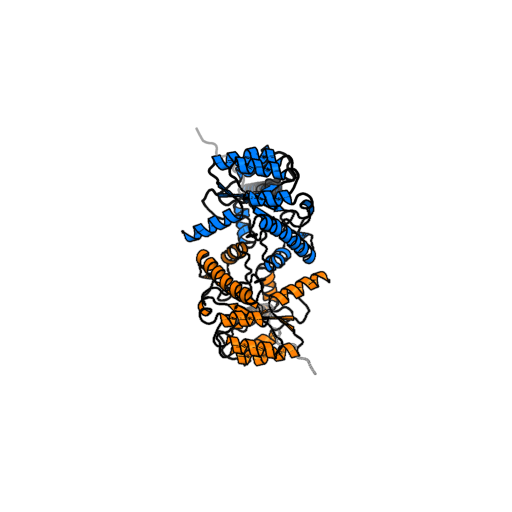 2459 N N . LEU B 1 35 ? 8.375 -35.75 16.75 1 83.19 35 LEU B N 1
ATOM 2460 C CA . LEU B 1 35 ? 8.648 -36.438 15.484 1 83.19 35 LEU B CA 1
ATOM 2461 C C . LEU B 1 35 ? 7.641 -36 14.414 1 83.19 35 LEU B C 1
ATOM 2463 O O . LEU B 1 35 ? 8 -35.875 13.242 1 83.19 35 LEU B O 1
ATOM 2467 N N . VAL B 1 36 ? 6.477 -35.75 14.836 1 87.31 36 VAL B N 1
ATOM 2468 C CA . VAL B 1 36 ? 5.391 -35.438 13.906 1 87.31 36 VAL B CA 1
ATOM 2469 C C . VAL B 1 36 ? 5.375 -33.969 13.57 1 87.31 36 VAL B C 1
ATOM 2471 O O . VAL B 1 36 ? 5.008 -33.562 12.461 1 87.31 36 VAL B O 1
ATOM 2474 N N . PHE B 1 37 ? 5.883 -33.188 14.414 1 86.69 37 PHE B N 1
ATOM 2475 C CA . PHE B 1 37 ? 5.785 -31.734 14.297 1 86.69 37 PHE B CA 1
ATOM 2476 C C . PHE B 1 37 ? 6.527 -31.234 13.062 1 86.69 37 PHE B C 1
ATOM 2478 O O . PHE B 1 37 ? 5.984 -30.469 12.273 1 86.69 37 PHE B O 1
ATOM 2485 N N . PRO B 1 38 ? 7.738 -31.656 12.859 1 84.62 38 PRO B N 1
ATOM 2486 C CA . PRO B 1 38 ? 8.438 -31.172 11.672 1 84.62 38 PRO B CA 1
ATOM 2487 C C . PRO B 1 38 ? 7.734 -31.562 10.375 1 84.62 38 PRO B C 1
ATOM 2489 O O . PRO B 1 38 ? 7.715 -30.781 9.414 1 84.62 38 PRO B O 1
ATOM 2492 N N . PHE B 1 39 ? 7.273 -32.719 10.312 1 86.12 39 PHE B N 1
ATOM 2493 C CA . PHE B 1 39 ? 6.57 -33.188 9.125 1 86.12 39 PHE B CA 1
ATOM 2494 C C . PHE B 1 39 ? 5.266 -32.406 8.938 1 86.12 39 PHE B C 1
ATOM 2496 O O . PHE B 1 39 ? 4.898 -32.062 7.812 1 86.12 39 PHE B O 1
ATOM 2503 N N . TYR B 1 40 ? 4.645 -32.219 10 1 87.19 40 TYR B N 1
ATOM 2504 C CA . TYR B 1 40 ? 3.416 -31.438 9.93 1 87.19 40 TYR B CA 1
ATOM 2505 C C . TYR B 1 40 ? 3.703 -30.016 9.492 1 87.19 40 TYR B C 1
ATOM 2507 O O . TYR B 1 40 ? 2.957 -29.438 8.695 1 87.19 40 TYR B O 1
ATOM 2515 N N . SER B 1 41 ? 4.734 -29.484 9.969 1 86.75 41 SER B N 1
ATOM 2516 C CA . SER B 1 41 ? 5.129 -28.141 9.586 1 86.75 41 SER B CA 1
ATOM 2517 C C . SER B 1 41 ? 5.441 -28.047 8.094 1 86.75 41 SER B C 1
ATOM 2519 O O . SER B 1 41 ? 5.027 -27.109 7.418 1 86.75 41 SER B O 1
ATOM 2521 N N . ALA B 1 42 ? 6.129 -29 7.59 1 87.94 42 ALA B N 1
ATOM 2522 C CA . ALA B 1 42 ? 6.438 -29.062 6.164 1 87.94 42 ALA B CA 1
ATOM 2523 C C . ALA B 1 42 ? 5.164 -29.203 5.336 1 87.94 42 ALA B C 1
ATOM 2525 O O . ALA B 1 42 ? 5.039 -28.594 4.266 1 87.94 42 ALA B O 1
ATOM 2526 N N . TYR B 1 43 ? 4.387 -30.016 5.852 1 88.88 43 TYR B N 1
ATOM 2527 C CA . TYR B 1 43 ? 3.105 -30.188 5.176 1 88.88 43 TYR B CA 1
ATOM 2528 C C . TYR B 1 43 ? 2.324 -28.875 5.137 1 88.88 43 TYR B C 1
ATOM 2530 O O . TYR B 1 43 ? 1.721 -28.531 4.117 1 88.88 43 TYR B O 1
ATOM 2538 N N . CYS B 1 44 ? 2.381 -28.094 6.203 1 88.38 44 CYS B N 1
ATOM 2539 C CA . CYS B 1 44 ? 1.665 -26.828 6.293 1 88.38 44 CYS B CA 1
ATOM 2540 C C . CYS B 1 44 ? 2.268 -25.797 5.352 1 88.38 44 CYS B C 1
ATOM 2542 O O . CYS B 1 44 ? 1.57 -24.891 4.891 1 88.38 44 CYS B O 1
ATOM 2544 N N . ILE B 1 45 ? 3.467 -26 5.066 1 88 45 ILE B N 1
ATOM 2545 C CA . ILE B 1 45 ? 4.102 -25.125 4.082 1 88 45 ILE B CA 1
ATOM 2546 C C . ILE B 1 45 ? 3.631 -25.5 2.68 1 88 45 ILE B C 1
ATOM 2548 O O . ILE B 1 45 ? 3.312 -24.625 1.871 1 88 45 ILE B O 1
ATOM 2552 N N . TYR B 1 46 ? 3.574 -26.781 2.471 1 92.25 46 TYR B N 1
ATOM 2553 C CA . TYR B 1 46 ? 3.148 -27.297 1.175 1 92.25 46 TYR B CA 1
ATOM 2554 C C . TYR B 1 46 ? 1.663 -27.047 0.947 1 92.25 46 TYR B C 1
ATOM 2556 O O . TYR B 1 46 ? 1.26 -26.609 -0.137 1 92.25 46 TYR B O 1
ATOM 2564 N N . LYS B 1 47 ? 0.958 -27.297 1.953 1 95.06 47 LYS B N 1
ATOM 2565 C CA . LYS B 1 47 ? -0.49 -27.109 1.916 1 95.06 47 LYS B CA 1
ATOM 2566 C C . LYS B 1 47 ? -0.978 -26.328 3.129 1 95.06 47 LYS B C 1
ATOM 2568 O O . LYS B 1 47 ? -1.585 -26.891 4.039 1 95.06 47 LYS B O 1
ATOM 2573 N N . PRO B 1 48 ? -0.758 -25.062 3.035 1 94.44 48 PRO B N 1
ATOM 2574 C CA . PRO B 1 48 ? -1.147 -24.266 4.203 1 94.44 48 PRO B CA 1
ATOM 2575 C C . PRO B 1 48 ? -2.648 -24.328 4.48 1 94.44 48 PRO B C 1
ATOM 2577 O O . PRO B 1 48 ? -3.457 -24.125 3.572 1 94.44 48 PRO B O 1
ATOM 2580 N N . PRO B 1 49 ? -2.963 -24.609 5.766 1 93.69 49 PRO B N 1
ATOM 2581 C CA . PRO B 1 49 ? -4.391 -24.578 6.102 1 93.69 49 PRO B CA 1
ATOM 2582 C C . PRO B 1 49 ? -4.996 -23.188 5.977 1 93.69 49 PRO B C 1
ATOM 2584 O O . PRO B 1 49 ? -4.281 -22.188 6.07 1 93.69 49 PRO B O 1
ATOM 2587 N N . ARG B 1 50 ? -6.25 -23.141 5.836 1 94 50 ARG B N 1
ATOM 2588 C CA . ARG B 1 50 ? -6.961 -21.891 5.598 1 94 50 ARG B CA 1
ATOM 2589 C C . ARG B 1 50 ? -6.777 -20.938 6.762 1 94 50 ARG B C 1
ATOM 2591 O O . ARG B 1 50 ? -6.707 -19.719 6.566 1 94 50 ARG B O 1
ATOM 2598 N N . PHE B 1 51 ? -6.754 -21.5 7.945 1 93.44 51 PHE B N 1
ATOM 2599 C CA . PHE B 1 51 ? -6.641 -20.625 9.109 1 93.44 51 PHE B CA 1
ATOM 2600 C C . PHE B 1 51 ? -5.297 -19.906 9.117 1 93.44 51 PHE B C 1
ATOM 2602 O O . PHE B 1 51 ? -5.195 -18.781 9.602 1 93.44 51 PHE B O 1
ATOM 2609 N N . LEU B 1 52 ? -4.258 -20.578 8.617 1 94 52 LEU B N 1
ATOM 2610 C CA . LEU B 1 52 ? -2.951 -19.938 8.523 1 94 52 LEU B CA 1
ATOM 2611 C C . LEU B 1 52 ? -2.982 -18.766 7.539 1 94 52 LEU B C 1
ATOM 2613 O O . LEU B 1 52 ? -2.432 -17.703 7.82 1 94 52 LEU B O 1
ATOM 2617 N N . ILE B 1 53 ? -3.596 -18.953 6.395 1 94.69 53 ILE B N 1
ATOM 2618 C CA . ILE B 1 53 ? -3.738 -17.891 5.406 1 94.69 53 ILE B CA 1
ATOM 2619 C C . ILE B 1 53 ? -4.535 -16.734 6 1 94.69 53 ILE B C 1
ATOM 2621 O O . ILE B 1 53 ? -4.184 -15.57 5.805 1 94.69 53 ILE B O 1
ATOM 2625 N N . GLY B 1 54 ? -5.586 -17.094 6.719 1 92.81 54 GLY B N 1
ATOM 2626 C CA . GLY B 1 54 ? -6.359 -16.062 7.406 1 92.81 54 GLY B CA 1
ATOM 2627 C C . GLY B 1 54 ? -5.539 -15.258 8.391 1 92.81 54 GLY B C 1
ATOM 2628 O O . GLY B 1 54 ? -5.652 -14.031 8.445 1 92.81 54 GLY B O 1
ATOM 2629 N N . TRP B 1 55 ? -4.777 -16 9.148 1 93.25 55 TRP B N 1
ATOM 2630 C CA . TRP B 1 55 ? -3.902 -15.336 10.109 1 93.25 55 TRP B CA 1
ATOM 2631 C C . TRP B 1 55 ? -2.93 -14.398 9.398 1 93.25 55 TRP B C 1
ATOM 2633 O O . TRP B 1 55 ? -2.727 -13.258 9.836 1 93.25 55 TRP B O 1
ATOM 2643 N N . LEU B 1 56 ? -2.299 -14.844 8.344 1 93.69 56 LEU B N 1
ATOM 2644 C CA . LEU B 1 56 ? -1.348 -14.039 7.582 1 93.69 56 LEU B CA 1
ATOM 2645 C C . LEU B 1 56 ? -2.02 -12.789 7.023 1 93.69 56 LEU B C 1
ATOM 2647 O O . LEU B 1 56 ? -1.429 -11.703 7.031 1 93.69 56 LEU B O 1
ATOM 2651 N N . ARG B 1 57 ? -3.199 -12.867 6.555 1 93.06 57 ARG B N 1
ATOM 2652 C CA . ARG B 1 57 ? -3.947 -11.742 6.004 1 93.06 57 ARG B CA 1
ATOM 2653 C C . ARG B 1 57 ? -4.223 -10.688 7.074 1 93.06 57 ARG B C 1
ATOM 2655 O O . ARG B 1 57 ? -4.219 -9.492 6.789 1 93.06 57 ARG B O 1
ATOM 2662 N N . ARG B 1 58 ? -4.477 -11.164 8.258 1 89.81 58 ARG B N 1
ATOM 2663 C CA . ARG B 1 58 ? -4.723 -10.234 9.359 1 89.81 58 ARG B CA 1
ATOM 2664 C C . ARG B 1 58 ? -3.432 -9.539 9.789 1 89.81 58 ARG B C 1
ATOM 2666 O O . ARG B 1 58 ? -3.441 -8.352 10.117 1 89.81 58 ARG B O 1
ATOM 2673 N N . LYS B 1 59 ? -2.43 -10.352 9.766 1 91.31 59 LYS B N 1
ATOM 2674 C CA . LYS B 1 59 ? -1.134 -9.828 10.195 1 91.31 59 LYS B CA 1
ATOM 2675 C C . LYS B 1 59 ? -0.567 -8.852 9.164 1 91.31 59 LYS B C 1
ATOM 2677 O O . LYS B 1 59 ? 0.056 -7.852 9.531 1 91.31 59 LYS B O 1
ATOM 2682 N N . TYR B 1 60 ? -0.766 -9.18 7.875 1 94 60 TYR B N 1
ATOM 2683 C CA . TYR B 1 60 ? -0.221 -8.383 6.777 1 94 60 TYR B CA 1
ATOM 2684 C C . TYR B 1 60 ? -1.327 -7.922 5.836 1 94 60 TYR B C 1
ATOM 2686 O O . TYR B 1 60 ? -1.368 -8.328 4.672 1 94 60 TYR B O 1
ATOM 2694 N N . PRO B 1 61 ? -2.148 -7.004 6.258 1 91.31 61 PRO B N 1
ATOM 2695 C CA . PRO B 1 61 ? -3.275 -6.594 5.414 1 91.31 61 PRO B CA 1
ATOM 2696 C C . PRO B 1 61 ? -2.832 -5.848 4.156 1 91.31 61 PRO B C 1
ATOM 2698 O O . PRO B 1 61 ? -3.623 -5.676 3.227 1 91.31 61 PRO B O 1
ATOM 2701 N N . ASP B 1 62 ? -1.572 -5.441 4.18 1 91.62 62 ASP B N 1
ATOM 2702 C CA . ASP B 1 62 ? -1.042 -4.723 3.025 1 91.62 62 ASP B CA 1
ATOM 2703 C C . ASP B 1 62 ? -0.469 -5.688 1.991 1 91.62 62 ASP B C 1
ATOM 2705 O O . ASP B 1 62 ? 0.085 -5.262 0.976 1 91.62 62 ASP B O 1
ATOM 2709 N N . VAL B 1 63 ? -0.599 -6.941 2.221 1 96.25 63 VAL B N 1
ATOM 2710 C CA . VAL B 1 63 ? -0.21 -7.992 1.285 1 96.25 63 VAL B CA 1
ATOM 2711 C C . VAL B 1 63 ? -1.449 -8.75 0.812 1 96.25 63 VAL B C 1
ATOM 2713 O O . VAL B 1 63 ? -2.303 -9.125 1.62 1 96.25 63 VAL B O 1
ATOM 2716 N N . LEU B 1 64 ? -1.547 -8.953 -0.471 1 97.19 64 LEU B N 1
ATOM 2717 C CA . LEU B 1 64 ? -2.721 -9.602 -1.039 1 97.19 64 LEU B CA 1
ATOM 2718 C C . LEU B 1 64 ? -2.492 -11.102 -1.188 1 97.19 64 LEU B C 1
ATOM 2720 O O . LEU B 1 64 ? -1.67 -11.531 -2 1 97.19 64 LEU B O 1
ATOM 2724 N N . PHE B 1 65 ? -3.266 -11.891 -0.434 1 97.56 65 PHE B N 1
ATOM 2725 C CA . PHE B 1 65 ? -3.16 -13.344 -0.485 1 97.56 65 PHE B CA 1
ATOM 2726 C C . PHE B 1 65 ? -4.355 -13.945 -1.214 1 97.56 65 PHE B C 1
ATOM 2728 O O . PHE B 1 65 ? -4.207 -14.914 -1.958 1 97.56 65 PHE B O 1
ATOM 2735 N N . GLU B 1 66 ? -5.43 -13.391 -0.918 1 97.38 66 GLU B N 1
ATOM 2736 C CA . GLU B 1 66 ? -6.73 -13.797 -1.442 1 97.38 66 GLU B CA 1
ATOM 2737 C C . GLU B 1 66 ? -7.816 -12.789 -1.084 1 97.38 66 GLU B C 1
ATOM 2739 O O . GLU B 1 66 ? -7.539 -11.773 -0.443 1 97.38 66 GLU B O 1
ATOM 2744 N N . GLU B 1 67 ? -9.008 -12.992 -1.643 1 95.12 67 GLU B N 1
ATOM 2745 C CA . GLU B 1 67 ? -10.164 -12.188 -1.271 1 95.12 67 GLU B CA 1
ATOM 2746 C C . GLU B 1 67 ? -11.219 -13.031 -0.561 1 95.12 67 GLU B C 1
ATOM 2748 O O . GLU B 1 67 ? -11.367 -14.219 -0.854 1 95.12 67 GLU B O 1
ATOM 2753 N N . THR B 1 68 ? -11.938 -12.438 0.385 1 92.06 68 THR B N 1
ATOM 2754 C CA . THR B 1 68 ? -13.031 -13.133 1.066 1 92.06 68 THR B CA 1
ATOM 2755 C C . THR B 1 68 ? -14.328 -13 0.284 1 92.06 68 THR B C 1
ATOM 2757 O O . THR B 1 68 ? -14.844 -11.891 0.105 1 92.06 68 THR B O 1
ATOM 2760 N N . THR B 1 69 ? -14.82 -14.125 -0.16 1 94.38 69 THR B N 1
ATOM 2761 C CA . THR B 1 69 ? -16.078 -14.148 -0.896 1 94.38 69 THR B CA 1
ATOM 2762 C C . THR B 1 69 ? -16.688 -15.547 -0.895 1 94.38 69 THR B C 1
ATOM 2764 O O . THR B 1 69 ? -15.984 -16.531 -0.656 1 94.38 69 THR B O 1
ATOM 2767 N N . ASP B 1 70 ? -18.016 -15.57 -1.118 1 94.5 70 ASP B N 1
ATOM 2768 C CA . ASP B 1 70 ? -18.688 -16.844 -1.271 1 94.5 70 ASP B CA 1
ATOM 2769 C C . ASP B 1 70 ? -18.953 -17.156 -2.742 1 94.5 70 ASP B C 1
ATOM 2771 O O . ASP B 1 70 ? -19.375 -18.266 -3.082 1 94.5 70 ASP B O 1
ATOM 2775 N N . GLN B 1 71 ? -18.641 -16.172 -3.52 1 95.69 71 GLN B N 1
ATOM 2776 C CA . GLN B 1 71 ? -18.797 -16.391 -4.953 1 95.69 71 GLN B CA 1
ATOM 2777 C C . GLN B 1 71 ? -17.719 -17.312 -5.488 1 95.69 71 GLN B C 1
ATOM 2779 O O . GLN B 1 71 ? -16.547 -17.203 -5.105 1 95.69 71 GLN B O 1
ATOM 2784 N N . LYS B 1 72 ? -18.125 -18.156 -6.387 1 97.81 72 LYS B N 1
ATOM 2785 C CA . LYS B 1 72 ? -17.172 -19.078 -6.988 1 97.81 72 LYS B CA 1
ATOM 2786 C C . LYS B 1 72 ? -16.344 -18.375 -8.07 1 97.81 72 LYS B C 1
ATOM 2788 O O . LYS B 1 72 ? -16.5 -18.672 -9.258 1 97.81 72 LYS B O 1
ATOM 2793 N N . ILE B 1 73 ? -15.555 -17.516 -7.59 1 98.5 73 ILE B N 1
ATOM 2794 C CA . ILE B 1 73 ? -14.602 -16.781 -8.414 1 98.5 73 ILE B CA 1
ATOM 2795 C C . ILE B 1 73 ? -13.188 -17 -7.883 1 98.5 73 ILE B C 1
ATOM 2797 O O . ILE B 1 73 ? -12.969 -17.016 -6.668 1 98.5 73 ILE B O 1
ATOM 2801 N N . ILE B 1 74 ? -12.305 -17.281 -8.781 1 98.81 74 ILE B N 1
ATOM 2802 C CA . ILE B 1 74 ? -10.922 -17.594 -8.422 1 98.81 74 ILE B CA 1
ATOM 2803 C C . ILE B 1 74 ? -9.969 -16.922 -9.398 1 98.81 74 ILE B C 1
ATOM 2805 O O . ILE B 1 74 ? -10.242 -16.844 -10.594 1 98.81 74 ILE B O 1
ATOM 2809 N N . ALA B 1 75 ? -8.883 -16.391 -8.812 1 98.88 75 ALA B N 1
ATOM 2810 C CA . ALA B 1 75 ? -7.891 -15.758 -9.688 1 98.88 75 ALA B CA 1
ATOM 2811 C C . ALA B 1 75 ? -6.758 -16.719 -10.008 1 98.88 75 ALA B C 1
ATOM 2813 O O . ALA B 1 75 ? -6.305 -17.469 -9.141 1 98.88 75 ALA B O 1
ATOM 2814 N N . LEU B 1 76 ? -6.316 -16.703 -11.242 1 98.94 76 LEU B N 1
ATOM 2815 C CA . LEU B 1 76 ? -5.141 -17.438 -11.695 1 98.94 76 LEU B CA 1
ATOM 2816 C C . LEU B 1 76 ? -3.992 -16.484 -12.016 1 98.94 76 LEU B C 1
ATOM 2818 O O . LEU B 1 76 ? -4.195 -15.461 -12.664 1 98.94 76 LEU B O 1
ATOM 2822 N N . SER B 1 77 ? -2.822 -16.812 -11.484 1 98.88 77 SER B N 1
ATOM 2823 C CA . SER B 1 77 ? -1.634 -16.031 -11.812 1 98.88 77 SER B CA 1
ATOM 2824 C C . SER B 1 77 ? -0.5 -16.922 -12.297 1 98.88 77 SER B C 1
ATOM 2826 O O . SER B 1 77 ? -0.354 -18.047 -11.836 1 98.88 77 SER B O 1
ATOM 2828 N N . ILE B 1 78 ? 0.206 -16.406 -13.289 1 98.88 78 ILE B N 1
ATOM 2829 C CA . ILE B 1 78 ? 1.326 -17.109 -13.906 1 98.88 78 ILE B CA 1
ATOM 2830 C C . ILE B 1 78 ? 2.604 -16.297 -13.75 1 98.88 78 ILE B C 1
ATOM 2832 O O . ILE B 1 78 ? 2.746 -15.227 -14.359 1 98.88 78 ILE B O 1
ATOM 2836 N N . ASP B 1 79 ? 3.553 -16.828 -12.969 1 98.69 79 ASP B N 1
ATOM 2837 C CA . ASP B 1 79 ? 4.816 -16.141 -12.719 1 98.69 79 ASP B CA 1
ATOM 2838 C C . ASP B 1 79 ? 5.848 -16.469 -13.789 1 98.69 79 ASP B C 1
ATOM 2840 O O . ASP B 1 79 ? 5.723 -17.484 -14.492 1 98.69 79 ASP B O 1
ATOM 2844 N N . ASP B 1 80 ? 6.871 -15.617 -13.969 1 98.38 80 ASP B N 1
ATOM 2845 C CA . ASP B 1 80 ? 8.102 -15.836 -14.734 1 98.38 80 ASP B CA 1
ATOM 2846 C C . ASP B 1 80 ? 7.848 -15.664 -16.234 1 98.38 80 ASP B C 1
ATOM 2848 O O . ASP B 1 80 ? 8.578 -16.219 -17.047 1 98.38 80 ASP B O 1
ATOM 2852 N N . ALA B 1 81 ? 6.719 -15.031 -16.562 1 98.44 81 ALA B N 1
ATOM 2853 C CA . ALA B 1 81 ? 6.465 -14.719 -17.969 1 98.44 81 ALA B CA 1
ATOM 2854 C C . ALA B 1 81 ? 7.297 -13.531 -18.422 1 98.44 81 ALA B C 1
ATOM 2856 O O . ALA B 1 81 ? 7.719 -12.711 -17.594 1 98.44 81 ALA B O 1
ATOM 2857 N N . PRO B 1 82 ? 7.617 -13.422 -19.766 1 98.62 82 PRO B N 1
ATOM 2858 C CA . PRO B 1 82 ? 7.273 -14.312 -20.875 1 98.62 82 PRO B CA 1
ATOM 2859 C C . PRO B 1 82 ? 8.336 -15.383 -21.125 1 98.62 82 PRO B C 1
ATOM 2861 O O . PRO B 1 82 ? 9.469 -15.242 -20.656 1 98.62 82 PRO B O 1
ATOM 2864 N N . SER B 1 83 ? 7.934 -16.469 -21.766 1 98.06 83 SER B N 1
ATOM 2865 C CA . SER B 1 83 ? 8.828 -17.531 -22.188 1 98.06 83 SER B CA 1
ATOM 2866 C C . SER B 1 83 ? 8.367 -18.156 -23.5 1 98.06 83 SER B C 1
ATOM 2868 O O . SER B 1 83 ? 7.504 -17.609 -24.188 1 98.06 83 SER B O 1
ATOM 2870 N N . ALA B 1 84 ? 9.031 -19.219 -23.906 1 97.12 84 ALA B N 1
ATOM 2871 C CA . ALA B 1 84 ? 8.648 -19.969 -25.109 1 97.12 84 ALA B CA 1
ATOM 2872 C C . ALA B 1 84 ? 7.281 -20.625 -24.938 1 97.12 84 ALA B C 1
ATOM 2874 O O . ALA B 1 84 ? 6.613 -20.953 -25.906 1 97.12 84 ALA B O 1
ATOM 2875 N N . HIS B 1 85 ? 6.84 -20.75 -23.688 1 97.81 85 HIS B N 1
ATOM 2876 C CA . HIS B 1 85 ? 5.617 -21.484 -23.375 1 97.81 85 HIS B CA 1
ATOM 2877 C C . HIS B 1 85 ? 4.418 -20.547 -23.281 1 97.81 85 HIS B C 1
ATOM 2879 O O . HIS B 1 85 ? 3.273 -21 -23.25 1 97.81 85 HIS B O 1
ATOM 2885 N N . THR B 1 86 ? 4.598 -19.219 -23.234 1 98.56 86 THR B N 1
ATOM 2886 C CA . THR B 1 86 ? 3.564 -18.234 -22.922 1 98.56 86 THR B CA 1
ATOM 2887 C C . THR B 1 86 ? 2.424 -18.312 -23.938 1 98.56 86 THR B C 1
ATOM 2889 O O . THR B 1 86 ? 1.251 -18.266 -23.562 1 98.56 86 THR B O 1
ATOM 2892 N N . ASP B 1 87 ? 2.77 -18.547 -25.188 1 98.12 87 ASP B N 1
ATOM 2893 C CA . ASP B 1 87 ? 1.749 -18.594 -26.234 1 98.12 87 ASP B CA 1
ATOM 2894 C C . ASP B 1 87 ? 0.825 -19.797 -26.047 1 98.12 87 ASP B C 1
ATOM 2896 O O . ASP B 1 87 ? -0.396 -19.672 -26.172 1 98.12 87 ASP B O 1
ATOM 2900 N N . GLU B 1 88 ? 1.391 -20.875 -25.797 1 98.19 88 GLU B N 1
ATOM 2901 C CA . GLU B 1 88 ? 0.591 -22.078 -25.594 1 98.19 88 GLU B CA 1
ATOM 2902 C C . GLU B 1 88 ? -0.256 -21.969 -24.328 1 98.19 88 GLU B C 1
ATOM 2904 O O . GLU B 1 88 ? -1.386 -22.453 -24.281 1 98.19 88 GLU B O 1
ATOM 2909 N N . ILE B 1 89 ? 0.329 -21.344 -23.297 1 98.69 89 ILE B N 1
ATOM 2910 C CA . ILE B 1 89 ? -0.422 -21.109 -22.062 1 98.69 89 ILE B CA 1
ATOM 2911 C C . ILE B 1 89 ? -1.625 -20.219 -22.359 1 98.69 89 ILE B C 1
ATOM 2913 O O . ILE B 1 89 ? -2.738 -20.5 -21.906 1 98.69 89 ILE B O 1
ATOM 2917 N N . MET B 1 90 ? -1.422 -19.172 -23.094 1 98.44 90 MET B N 1
ATOM 2918 C CA . MET B 1 90 ? -2.496 -18.266 -23.484 1 98.44 90 MET B CA 1
ATOM 2919 C C . MET B 1 90 ? -3.596 -19.016 -24.234 1 98.44 90 MET B C 1
ATOM 2921 O O . MET B 1 90 ? -4.781 -18.766 -24 1 98.44 90 MET B O 1
ATOM 2925 N N . GLN B 1 91 ? -3.256 -19.906 -25.094 1 98.12 91 GLN B N 1
ATOM 2926 C CA . GLN B 1 91 ? -4.211 -20.672 -25.891 1 98.12 91 GLN B CA 1
ATOM 2927 C C . GLN B 1 91 ? -5.086 -21.547 -25.016 1 98.12 91 GLN B C 1
ATOM 2929 O O . GLN B 1 91 ? -6.301 -21.609 -25.188 1 98.12 91 GLN B O 1
ATOM 2934 N N . VAL B 1 92 ? -4.441 -22.266 -24.109 1 98.44 92 VAL B N 1
ATOM 2935 C CA . VAL B 1 92 ? -5.211 -23.141 -23.234 1 98.44 92 VAL B CA 1
ATOM 2936 C C . VAL B 1 92 ? -6.164 -22.297 -22.375 1 98.44 92 VAL B C 1
ATOM 2938 O O . VAL B 1 92 ? -7.281 -22.734 -22.078 1 98.44 92 VAL B O 1
ATOM 2941 N N . LEU B 1 93 ? -5.691 -21.141 -21.891 1 98.81 93 LEU B N 1
ATOM 2942 C CA . LEU B 1 93 ? -6.57 -20.25 -21.156 1 98.81 93 LEU B CA 1
ATOM 2943 C C . LEU B 1 93 ? -7.773 -19.844 -22 1 98.81 93 LEU B C 1
ATOM 2945 O O . LEU B 1 93 ? -8.906 -19.875 -21.516 1 98.81 93 LEU B O 1
ATOM 2949 N N . GLN B 1 94 ? -7.566 -19.484 -23.219 1 98.31 94 GLN B N 1
ATOM 2950 C CA . GLN B 1 94 ? -8.625 -19.094 -24.141 1 98.31 94 GLN B CA 1
ATOM 2951 C C . GLN B 1 94 ? -9.625 -20.219 -24.344 1 98.31 94 GLN B C 1
ATOM 2953 O O . GLN B 1 94 ? -10.836 -20 -24.344 1 98.31 94 GLN B O 1
ATOM 2958 N N . GLU B 1 95 ? -9.148 -21.391 -24.5 1 97.75 95 GLU B N 1
ATOM 2959 C CA . GLU B 1 95 ? -9.969 -22.578 -24.734 1 97.75 95 GLU B CA 1
ATOM 2960 C C . GLU B 1 95 ? -10.898 -22.828 -23.547 1 97.75 95 GLU B C 1
ATOM 2962 O O . GLU B 1 95 ? -11.906 -23.531 -23.672 1 97.75 95 GLU B O 1
ATOM 2967 N N . ASN B 1 96 ? -10.547 -22.328 -22.453 1 98.31 96 ASN B N 1
ATOM 2968 C CA . ASN B 1 96 ? -11.32 -22.578 -21.234 1 98.31 96 ASN B CA 1
ATOM 2969 C C . ASN B 1 96 ? -12 -21.312 -20.734 1 98.31 96 ASN B C 1
ATOM 2971 O O . ASN B 1 96 ? -12.469 -21.25 -19.594 1 98.31 96 ASN B O 1
ATOM 2975 N N . ASP B 1 97 ? -12.008 -20.234 -21.531 1 98.06 97 ASP B N 1
ATOM 2976 C CA . ASP B 1 97 ? -12.625 -18.969 -21.172 1 98.06 97 ASP B CA 1
ATOM 2977 C C . ASP B 1 97 ? -12.07 -18.438 -19.859 1 98.06 97 ASP B C 1
ATOM 2979 O O . ASP B 1 97 ? -12.828 -18.047 -18.969 1 98.06 97 ASP B O 1
ATOM 2983 N N . ALA B 1 98 ? -10.805 -18.594 -19.688 1 98.75 98 ALA B N 1
ATOM 2984 C CA . ALA B 1 98 ? -10.109 -18.156 -18.484 1 98.75 98 ALA B CA 1
ATOM 2985 C C . ALA B 1 98 ? -9.148 -17.016 -18.781 1 98.75 98 ALA B C 1
ATOM 2987 O O . ALA B 1 98 ? -8.633 -16.906 -19.891 1 98.75 98 ALA B O 1
ATOM 2988 N N . HIS B 1 99 ? -8.984 -16.141 -17.859 1 98.81 99 HIS B N 1
ATOM 2989 C CA . HIS B 1 99 ? -7.977 -15.094 -17.891 1 98.81 99 HIS B CA 1
ATOM 2990 C C . HIS B 1 99 ? -7.047 -15.172 -16.688 1 98.81 99 HIS B C 1
ATOM 2992 O O . HIS B 1 99 ? -7.43 -15.695 -15.641 1 98.81 99 HIS B O 1
ATOM 2998 N N . ALA B 1 100 ? -5.844 -14.703 -16.875 1 98.88 100 ALA B N 1
ATOM 2999 C CA . ALA B 1 100 ? -4.859 -14.805 -15.805 1 98.88 100 ALA B CA 1
ATOM 3000 C C . ALA B 1 100 ? -4.035 -13.523 -15.695 1 98.88 100 ALA B C 1
ATOM 3002 O O . ALA B 1 100 ? -4.043 -12.695 -16.609 1 98.88 100 ALA B O 1
ATOM 3003 N N . THR B 1 101 ? -3.477 -13.312 -14.547 1 98.88 101 THR B N 1
ATOM 3004 C CA . THR B 1 101 ? -2.463 -12.281 -14.336 1 98.88 101 THR B CA 1
ATOM 3005 C C . THR B 1 101 ? -1.062 -12.859 -14.523 1 98.88 101 THR B C 1
ATOM 3007 O O . THR B 1 101 ? -0.648 -13.75 -13.781 1 98.88 101 THR B O 1
ATOM 3010 N N . PHE B 1 102 ? -0.363 -12.344 -15.531 1 98.94 102 PHE B N 1
ATOM 3011 C CA . PHE B 1 102 ? 1.001 -12.781 -15.789 1 98.94 102 PHE B CA 1
ATOM 3012 C C . PHE B 1 102 ? 2.008 -11.867 -15.102 1 98.94 102 PHE B C 1
ATOM 3014 O O . PHE B 1 102 ? 2.07 -10.672 -15.398 1 98.94 102 PHE B O 1
ATOM 3021 N N . PHE B 1 103 ? 2.775 -12.414 -14.188 1 98.88 103 PHE B N 1
ATOM 3022 C CA . PHE B 1 103 ? 3.834 -11.656 -13.531 1 98.88 103 PHE B CA 1
ATOM 3023 C C . PHE B 1 103 ? 5.133 -11.742 -14.328 1 98.88 103 PHE B C 1
ATOM 3025 O O . PHE B 1 103 ? 5.715 -12.82 -14.461 1 98.88 103 PHE B O 1
ATOM 3032 N N . VAL B 1 104 ? 5.609 -10.633 -14.719 1 98.81 104 VAL B N 1
ATOM 3033 C CA . VAL B 1 104 ? 6.613 -10.531 -15.773 1 98.81 104 VAL B CA 1
ATOM 3034 C C . VAL B 1 104 ? 7.988 -10.289 -15.164 1 98.81 104 VAL B C 1
ATOM 3036 O O . VAL B 1 104 ? 8.156 -9.391 -14.336 1 98.81 104 VAL B O 1
ATOM 3039 N N . ILE B 1 105 ? 8.93 -11.117 -15.594 1 98.62 105 ILE B N 1
ATOM 3040 C CA . ILE B 1 105 ? 10.344 -10.852 -15.32 1 98.62 105 ILE B CA 1
ATOM 3041 C C . ILE B 1 105 ? 10.93 -10.008 -16.453 1 98.62 105 ILE B C 1
ATOM 3043 O O . ILE B 1 105 ? 10.945 -10.422 -17.609 1 98.62 105 ILE B O 1
ATOM 3047 N N . GLY B 1 106 ? 11.484 -8.883 -16.109 1 98.69 106 GLY B N 1
ATOM 3048 C CA . GLY B 1 106 ? 11.922 -7.902 -17.094 1 98.69 106 GLY B CA 1
ATOM 3049 C C . GLY B 1 106 ? 12.977 -8.445 -18.047 1 98.69 106 GLY B C 1
ATOM 3050 O O . GLY B 1 106 ? 12.93 -8.18 -19.25 1 98.69 106 GLY B O 1
ATOM 3051 N N . SER B 1 107 ? 13.906 -9.195 -17.531 1 98.25 107 SER B N 1
ATOM 3052 C CA . SER B 1 107 ? 15.023 -9.688 -18.344 1 98.25 107 SER B CA 1
ATOM 3053 C C . SER B 1 107 ? 14.547 -10.68 -19.391 1 98.25 107 SER B C 1
ATOM 3055 O O . SER B 1 107 ? 15.289 -11 -20.328 1 98.25 107 SER B O 1
ATOM 3057 N N . GLN B 1 108 ? 13.32 -11.117 -19.312 1 97.94 108 GLN B N 1
ATOM 3058 C CA . GLN B 1 108 ? 12.789 -12.102 -20.25 1 97.94 108 GLN B CA 1
ATOM 3059 C C . GLN B 1 108 ? 12 -11.414 -21.359 1 97.94 108 GLN B C 1
ATOM 3061 O O . GLN B 1 108 ? 11.531 -12.07 -22.297 1 97.94 108 GLN B O 1
ATOM 3066 N N . VAL B 1 109 ? 11.859 -10.125 -21.281 1 98.44 109 VAL B N 1
ATOM 3067 C CA . VAL B 1 109 ? 10.961 -9.398 -22.156 1 98.44 109 VAL B CA 1
ATOM 3068 C C . VAL B 1 109 ? 11.656 -9.133 -23.5 1 98.44 109 VAL B C 1
ATOM 3070 O O . VAL B 1 109 ? 11.016 -9.141 -24.547 1 98.44 109 VAL B O 1
ATOM 3073 N N . GLU B 1 110 ? 12.969 -8.875 -23.391 1 95.94 110 GLU B N 1
ATOM 3074 C CA . GLU B 1 110 ? 13.695 -8.602 -24.625 1 95.94 110 GLU B CA 1
ATOM 3075 C C . GLU B 1 110 ? 13.508 -9.734 -25.641 1 95.94 110 GLU B C 1
ATOM 3077 O O . GLU B 1 110 ? 13.672 -10.906 -25.297 1 95.94 110 GLU B O 1
ATOM 3082 N N . GLY B 1 111 ? 13.047 -9.414 -26.844 1 96.38 111 GLY B N 1
ATOM 3083 C CA . GLY B 1 111 ? 12.797 -10.398 -27.891 1 96.38 111 GLY B CA 1
ATOM 3084 C C . GLY B 1 111 ? 11.406 -11 -27.812 1 96.38 111 GLY B C 1
ATOM 3085 O O . GLY B 1 111 ? 11.023 -11.781 -28.688 1 96.38 111 GLY B O 1
ATOM 3086 N N . ARG B 1 112 ? 10.641 -10.625 -26.781 1 97.75 112 ARG B N 1
ATOM 3087 C CA . ARG B 1 112 ? 9.328 -11.227 -26.594 1 97.75 112 ARG B CA 1
ATOM 3088 C C . ARG B 1 112 ? 8.281 -10.164 -26.25 1 97.75 112 ARG B C 1
ATOM 3090 O O . ARG B 1 112 ? 7.332 -10.445 -25.516 1 97.75 112 ARG B O 1
ATOM 3097 N N . LYS B 1 113 ? 8.539 -9 -26.578 1 97.75 113 LYS B N 1
ATOM 3098 C CA . LYS B 1 113 ? 7.609 -7.906 -26.297 1 97.75 113 LYS B CA 1
ATOM 3099 C C . LYS B 1 113 ? 6.234 -8.188 -26.891 1 97.75 113 LYS B C 1
ATOM 3101 O O . LYS B 1 113 ? 5.215 -7.816 -26.312 1 97.75 113 LYS B O 1
ATOM 3106 N N . ASP B 1 114 ? 6.277 -8.789 -27.984 1 98 114 ASP B N 1
ATOM 3107 C CA . ASP B 1 114 ? 5.039 -9.094 -28.688 1 98 114 ASP B CA 1
ATOM 3108 C C . ASP B 1 114 ? 4.145 -10.008 -27.859 1 98 114 ASP B C 1
ATOM 3110 O O . ASP B 1 114 ? 2.918 -9.922 -27.922 1 98 114 ASP B O 1
ATOM 3114 N N . LYS B 1 115 ? 4.711 -10.859 -27.062 1 98.38 115 LYS B N 1
ATOM 3115 C CA . LYS B 1 115 ? 3.936 -11.758 -26.219 1 98.38 115 LYS B CA 1
ATOM 3116 C C . LYS B 1 115 ? 3.16 -10.977 -25.156 1 98.38 115 LYS B C 1
ATOM 3118 O O . LYS B 1 115 ? 2.008 -11.297 -24.859 1 98.38 115 LYS B O 1
ATOM 3123 N N . LEU B 1 116 ? 3.791 -9.977 -24.625 1 98.75 116 LEU B N 1
ATOM 3124 C CA . LEU B 1 116 ? 3.111 -9.148 -23.641 1 98.75 116 LEU B CA 1
ATOM 3125 C C . LEU B 1 116 ? 1.937 -8.406 -24.266 1 98.75 116 LEU B C 1
ATOM 3127 O O . LEU B 1 116 ? 0.858 -8.328 -23.672 1 98.75 116 LEU B O 1
ATOM 3131 N N . VAL B 1 117 ? 2.18 -7.887 -25.438 1 98.62 117 VAL B N 1
ATOM 3132 C CA . VAL B 1 117 ? 1.138 -7.164 -26.156 1 98.62 117 VAL B CA 1
ATOM 3133 C C . VAL B 1 117 ? -0.04 -8.094 -26.438 1 98.62 117 VAL B C 1
ATOM 3135 O O . VAL B 1 117 ? -1.197 -7.715 -26.25 1 98.62 117 VAL B O 1
ATOM 3138 N N . LYS B 1 118 ? 0.245 -9.289 -26.828 1 98.56 118 LYS B N 1
ATOM 3139 C CA . LYS B 1 118 ? -0.781 -10.281 -27.141 1 98.56 118 LYS B CA 1
ATOM 3140 C C . LYS B 1 118 ? -1.571 -10.656 -25.891 1 98.56 118 LYS B C 1
ATOM 3142 O O . LYS B 1 118 ? -2.791 -10.828 -25.953 1 98.56 118 LYS B O 1
ATOM 3147 N N . LEU B 1 119 ? -0.847 -10.797 -24.797 1 98.75 119 LEU B N 1
ATOM 3148 C CA . LEU B 1 119 ? -1.517 -11.117 -23.547 1 98.75 119 LEU B CA 1
ATOM 3149 C C . LEU B 1 119 ? -2.557 -10.055 -23.203 1 98.75 119 LEU B C 1
ATOM 3151 O O . LEU B 1 119 ? -3.697 -10.383 -22.875 1 98.75 119 LEU B O 1
ATOM 3155 N N . VAL B 1 120 ? -2.166 -8.836 -23.297 1 98.56 120 VAL B N 1
ATOM 3156 C CA . VAL B 1 120 ? -3.059 -7.727 -22.969 1 98.56 120 VAL B CA 1
ATOM 3157 C C . VAL B 1 120 ? -4.23 -7.711 -23.953 1 98.56 120 VAL B C 1
ATOM 3159 O O . VAL B 1 120 ? -5.387 -7.559 -23.547 1 98.56 120 VAL B O 1
ATOM 3162 N N . LYS B 1 121 ? -3.961 -7.883 -25.156 1 98.31 121 LYS B N 1
ATOM 3163 C CA . LYS B 1 121 ? -4.977 -7.879 -26.219 1 98.31 121 LYS B CA 1
ATOM 3164 C C . LYS B 1 121 ? -6.043 -8.938 -25.953 1 98.31 121 LYS B C 1
ATOM 3166 O O . LYS B 1 121 ? -7.227 -8.719 -26.219 1 98.31 121 LYS B O 1
ATOM 3171 N N . ASN B 1 122 ? -5.582 -10.047 -25.406 1 98.25 122 ASN B N 1
ATOM 3172 C CA . ASN B 1 122 ? -6.48 -11.18 -25.234 1 98.25 122 ASN B CA 1
ATOM 3173 C C . ASN B 1 122 ? -7.121 -11.18 -23.844 1 98.25 122 ASN B C 1
ATOM 3175 O O . ASN B 1 122 ? -7.652 -12.195 -23.406 1 98.25 122 ASN B O 1
ATOM 3179 N N . GLY B 1 123 ? -6.988 -10.125 -23.109 1 97.81 123 GLY B N 1
ATOM 3180 C CA . GLY B 1 123 ? -7.77 -9.93 -21.891 1 97.81 123 GLY B CA 1
ATOM 3181 C C . GLY B 1 123 ? -7.035 -10.367 -20.641 1 97.81 123 GLY B C 1
ATOM 3182 O O . GLY B 1 123 ? -7.609 -10.359 -19.547 1 97.81 123 GLY B O 1
ATOM 3183 N N . HIS B 1 124 ? -5.785 -10.734 -20.766 1 98.75 124 HIS B N 1
ATOM 3184 C CA . HIS B 1 124 ? -4.988 -11.062 -19.594 1 98.75 124 HIS B CA 1
ATOM 3185 C C . HIS B 1 124 ? -4.395 -9.812 -18.953 1 98.75 124 HIS B C 1
ATOM 3187 O O . HIS B 1 124 ? -4.512 -8.719 -19.516 1 98.75 124 HIS B O 1
ATOM 3193 N N . GLU B 1 125 ? -3.918 -10.039 -17.766 1 98.62 125 GLU B N 1
ATOM 3194 C CA . GLU B 1 125 ? -3.344 -8.953 -16.984 1 98.62 125 GLU B CA 1
ATOM 3195 C C . GLU B 1 125 ? -1.848 -9.156 -16.766 1 98.62 125 GLU B C 1
ATOM 3197 O O . GLU B 1 125 ? -1.374 -10.297 -16.719 1 98.62 125 GLU B O 1
ATOM 3202 N N . LEU B 1 126 ? -1.155 -8.039 -16.75 1 98.88 126 LEU B N 1
ATOM 3203 C CA . LEU B 1 126 ? 0.277 -8.109 -16.484 1 98.88 126 LEU B CA 1
ATOM 3204 C C . LEU B 1 126 ? 0.6 -7.559 -15.102 1 98.88 126 LEU B C 1
ATOM 3206 O O . LEU B 1 126 ? 0.029 -6.547 -14.688 1 98.88 126 LEU B O 1
ATOM 3210 N N . GLY B 1 127 ? 1.431 -8.227 -14.344 1 98.75 127 GLY B N 1
ATOM 3211 C CA . GLY B 1 127 ? 1.981 -7.797 -13.07 1 98.75 127 GLY B CA 1
ATOM 3212 C C . GLY B 1 127 ? 3.498 -7.758 -13.055 1 98.75 127 GLY B C 1
ATOM 3213 O O . GLY B 1 127 ? 4.145 -8.195 -14.008 1 98.75 127 GLY B O 1
ATOM 3214 N N . ASN B 1 128 ? 4.062 -7.238 -12.023 1 98.81 128 ASN B N 1
ATOM 3215 C CA . ASN B 1 128 ? 5.488 -6.965 -11.883 1 98.81 128 ASN B CA 1
ATOM 3216 C C . ASN B 1 128 ? 6.195 -8.047 -11.078 1 98.81 128 ASN B C 1
ATOM 3218 O O . ASN B 1 128 ? 5.777 -8.367 -9.961 1 98.81 128 ASN B O 1
ATOM 3222 N N . HIS B 1 129 ? 7.23 -8.656 -11.672 1 98.75 129 HIS B N 1
ATOM 3223 C CA . HIS B 1 129 ? 7.996 -9.703 -11 1 98.75 129 HIS B CA 1
ATOM 3224 C C . HIS B 1 129 ? 9.477 -9.352 -10.945 1 98.75 129 HIS B C 1
ATOM 3226 O O . HIS B 1 129 ? 10.328 -10.242 -10.898 1 98.75 129 HIS B O 1
ATOM 3232 N N . ALA B 1 130 ? 9.812 -8.086 -11.078 1 98.25 130 ALA B N 1
ATOM 3233 C CA . ALA B 1 130 ? 11.172 -7.555 -11.055 1 98.25 130 ALA B CA 1
ATOM 3234 C C . ALA B 1 130 ? 11.969 -8.031 -12.266 1 98.25 130 ALA B C 1
ATOM 3236 O O . ALA B 1 130 ? 11.406 -8.617 -13.195 1 98.25 130 ALA B O 1
ATOM 3237 N N . MET B 1 131 ? 13.266 -7.727 -12.289 1 98.25 131 MET B N 1
ATOM 3238 C CA . MET B 1 131 ? 14.062 -7.863 -13.508 1 98.25 131 MET B CA 1
ATOM 3239 C C . MET B 1 131 ? 14.641 -9.266 -13.625 1 98.25 131 MET B C 1
ATOM 3241 O O . MET B 1 131 ? 14.852 -9.766 -14.734 1 98.25 131 MET B O 1
ATOM 3245 N N . HIS B 1 132 ? 14.852 -9.867 -12.492 1 97 132 HIS B N 1
ATOM 3246 C CA . HIS B 1 132 ? 15.57 -11.141 -12.539 1 97 132 HIS B CA 1
ATOM 3247 C C . HIS B 1 132 ? 14.906 -12.172 -11.633 1 97 132 HIS B C 1
ATOM 3249 O O . HIS B 1 132 ? 14.156 -11.812 -10.719 1 97 132 HIS B O 1
ATOM 3255 N N . ASP B 1 133 ? 15.18 -13.422 -11.953 1 94.31 133 ASP B N 1
ATOM 3256 C CA . ASP B 1 133 ? 14.672 -14.531 -11.148 1 94.31 133 ASP B CA 1
ATOM 3257 C C . ASP B 1 133 ? 15.508 -14.727 -9.891 1 94.31 133 ASP B C 1
ATOM 3259 O O . ASP B 1 133 ? 16.328 -15.648 -9.82 1 94.31 133 ASP B O 1
ATOM 3263 N N . GLU B 1 134 ? 15.312 -13.898 -8.938 1 94.75 134 GLU B N 1
ATOM 3264 C CA . GLU B 1 134 ? 16.016 -13.906 -7.656 1 94.75 134 GLU B CA 1
ATOM 3265 C C . GLU B 1 134 ? 15.117 -13.406 -6.527 1 94.75 134 GLU B C 1
ATOM 3267 O O . GLU B 1 134 ? 14.141 -12.695 -6.773 1 94.75 134 GLU B O 1
ATOM 3272 N N . PRO B 1 135 ? 15.492 -13.852 -5.355 1 95.25 135 PRO B N 1
ATOM 3273 C CA . PRO B 1 135 ? 14.711 -13.336 -4.234 1 95.25 135 PRO B CA 1
ATOM 3274 C C . PRO B 1 135 ? 14.773 -11.82 -4.105 1 95.25 135 PRO B C 1
ATOM 3276 O O . PRO B 1 135 ? 15.867 -11.25 -3.992 1 95.25 135 PRO B O 1
ATOM 3279 N N . SER B 1 136 ? 13.648 -11.18 -4.074 1 96.06 136 SER B N 1
ATOM 3280 C CA . SER B 1 136 ? 13.594 -9.719 -4.02 1 96.06 136 SER B CA 1
ATOM 3281 C C . SER B 1 136 ? 14.125 -9.195 -2.691 1 96.06 136 SER B C 1
ATOM 3283 O O . SER B 1 136 ? 14.68 -8.094 -2.629 1 96.06 136 SER B O 1
ATOM 3285 N N . ARG B 1 137 ? 13.977 -9.984 -1.65 1 93.38 137 ARG B N 1
ATOM 3286 C CA . ARG B 1 137 ? 14.391 -9.578 -0.314 1 93.38 137 ARG B CA 1
ATOM 3287 C C . ARG B 1 137 ? 15.898 -9.359 -0.256 1 93.38 137 ARG B C 1
ATOM 3289 O O . ARG B 1 137 ? 16.406 -8.719 0.667 1 93.38 137 ARG B O 1
ATOM 3296 N N . SER B 1 138 ? 16.578 -9.938 -1.194 1 94.12 138 SER B N 1
ATOM 3297 C CA . SER B 1 138 ? 18.047 -9.844 -1.209 1 94.12 138 SER B CA 1
ATOM 3298 C C . SER B 1 138 ? 18.5 -8.539 -1.858 1 94.12 138 SER B C 1
ATOM 3300 O O . SER B 1 138 ? 19.672 -8.164 -1.747 1 94.12 138 SER B O 1
ATOM 3302 N N . LEU B 1 139 ? 17.656 -7.801 -2.459 1 94.5 139 LEU B N 1
ATOM 3303 C CA . LEU B 1 139 ? 17.984 -6.559 -3.15 1 94.5 139 LEU B CA 1
ATOM 3304 C C . LEU B 1 139 ? 17.984 -5.379 -2.184 1 94.5 139 LEU B C 1
ATOM 3306 O O . LEU B 1 139 ? 17.188 -5.352 -1.237 1 94.5 139 LEU B O 1
ATOM 3310 N N . SER B 1 140 ? 18.891 -4.453 -2.482 1 93.38 140 SER B N 1
ATOM 3311 C CA . SER B 1 140 ? 18.766 -3.17 -1.796 1 93.38 140 SER B CA 1
ATOM 3312 C C . SER B 1 140 ? 17.484 -2.447 -2.193 1 93.38 140 SER B C 1
ATOM 3314 O O . SER B 1 140 ? 16.875 -2.768 -3.215 1 93.38 140 SER B O 1
ATOM 3316 N N . ASN B 1 141 ? 17.078 -1.534 -1.448 1 91.25 141 ASN B N 1
ATOM 3317 C CA . ASN B 1 141 ? 15.906 -0.742 -1.788 1 91.25 141 ASN B CA 1
ATOM 3318 C C . ASN B 1 141 ? 16.062 -0.071 -3.15 1 91.25 141 ASN B C 1
ATOM 3320 O O . ASN B 1 141 ? 15.117 -0.066 -3.951 1 91.25 141 ASN B O 1
ATOM 3324 N N . GLU B 1 142 ? 17.188 0.477 -3.371 1 90.69 142 GLU B N 1
ATOM 3325 C CA . GLU B 1 142 ? 17.469 1.174 -4.625 1 90.69 142 GLU B CA 1
ATOM 3326 C C . GLU B 1 142 ? 17.344 0.232 -5.82 1 90.69 142 GLU B C 1
ATOM 3328 O O . GLU B 1 142 ? 16.656 0.549 -6.797 1 90.69 142 GLU B O 1
ATOM 3333 N N . GLN B 1 143 ? 17.922 -0.869 -5.672 1 95.06 143 GLN B N 1
ATOM 3334 C CA . GLN B 1 143 ? 17.891 -1.839 -6.762 1 95.06 143 GLN B CA 1
ATOM 3335 C C . GLN B 1 143 ? 16.484 -2.377 -6.98 1 95.06 143 GLN B C 1
ATOM 3337 O O . GLN B 1 143 ? 16.047 -2.545 -8.125 1 95.06 143 GLN B O 1
ATOM 3342 N N . LEU B 1 144 ? 15.836 -2.646 -5.938 1 95.94 144 LEU B N 1
ATOM 3343 C CA . LEU B 1 144 ? 14.461 -3.135 -6.016 1 95.94 144 LEU B CA 1
ATOM 3344 C C . LEU B 1 144 ? 13.57 -2.137 -6.746 1 95.94 144 LEU B C 1
ATOM 3346 O O . LEU B 1 144 ? 12.859 -2.506 -7.684 1 95.94 144 LEU B O 1
ATOM 3350 N N . LEU B 1 145 ? 13.656 -0.896 -6.383 1 94 145 LEU B N 1
ATOM 3351 C CA . LEU B 1 145 ? 12.82 0.133 -6.996 1 94 145 LEU B CA 1
ATOM 3352 C C . LEU B 1 145 ? 13.188 0.33 -8.461 1 94 145 LEU B C 1
ATOM 3354 O O . LEU B 1 145 ? 12.312 0.505 -9.312 1 94 145 LEU B O 1
ATOM 3358 N N . LYS B 1 146 ? 14.438 0.319 -8.719 1 95.38 146 LYS B N 1
ATOM 3359 C CA . LYS B 1 146 ? 14.883 0.424 -10.102 1 95.38 146 LYS B CA 1
ATOM 3360 C C . LYS B 1 146 ? 14.289 -0.69 -10.961 1 95.38 146 LYS B C 1
ATOM 3362 O O . LYS B 1 146 ? 13.742 -0.431 -12.031 1 95.38 146 LYS B O 1
ATOM 3367 N N . GLU B 1 147 ? 14.352 -1.874 -10.453 1 97.5 147 GLU B N 1
ATOM 3368 C CA . GLU B 1 147 ? 13.852 -3.021 -11.203 1 97.5 147 GLU B CA 1
ATOM 3369 C C . GLU B 1 147 ? 12.336 -2.949 -11.367 1 97.5 147 GLU B C 1
ATOM 3371 O O . GLU B 1 147 ? 11.812 -3.174 -12.469 1 97.5 147 GLU B O 1
ATOM 3376 N N . VAL B 1 148 ? 11.672 -2.641 -10.352 1 97.62 148 VAL B N 1
ATOM 3377 C CA . VAL B 1 148 ? 10.211 -2.609 -10.375 1 97.62 148 VAL B CA 1
ATOM 3378 C C . VAL B 1 148 ? 9.734 -1.534 -11.352 1 97.62 148 VAL B C 1
ATOM 3380 O O . VAL B 1 148 ? 8.789 -1.75 -12.109 1 97.62 148 VAL B O 1
ATOM 3383 N N . HIS B 1 149 ? 10.422 -0.4 -11.383 1 96.25 149 HIS B N 1
ATOM 3384 C CA . HIS B 1 149 ? 10.016 0.678 -12.281 1 96.25 149 HIS B CA 1
ATOM 3385 C C . HIS B 1 149 ? 10.359 0.35 -13.727 1 96.25 149 HIS B C 1
ATOM 3387 O O . HIS B 1 149 ? 9.609 0.69 -14.641 1 96.25 149 HIS B O 1
ATOM 3393 N N . MET B 1 150 ? 11.484 -0.281 -13.914 1 97.75 150 MET B N 1
ATOM 3394 C CA . MET B 1 150 ? 11.844 -0.716 -15.266 1 97.75 150 MET B CA 1
ATOM 3395 C C . MET B 1 150 ? 10.797 -1.673 -15.82 1 97.75 150 MET B C 1
ATOM 3397 O O . MET B 1 150 ? 10.359 -1.527 -16.969 1 97.75 150 MET B O 1
ATOM 3401 N N . VAL B 1 151 ? 10.391 -2.553 -14.984 1 98.62 151 VAL B N 1
ATOM 3402 C CA . VAL B 1 151 ? 9.398 -3.527 -15.422 1 98.62 151 VAL B CA 1
ATOM 3403 C C . VAL B 1 151 ? 8.047 -2.84 -15.617 1 98.62 151 VAL B C 1
ATOM 3405 O O . VAL B 1 151 ? 7.336 -3.119 -16.594 1 98.62 151 VAL B O 1
ATOM 3408 N N . LYS B 1 152 ? 7.734 -1.979 -14.711 1 97.94 152 LYS B N 1
ATOM 3409 C CA . LYS B 1 152 ? 6.488 -1.236 -14.867 1 97.94 152 LYS B CA 1
ATOM 3410 C C . LYS B 1 152 ? 6.434 -0.535 -16.219 1 97.94 152 LYS B C 1
ATOM 3412 O O . LYS B 1 152 ? 5.383 -0.501 -16.875 1 97.94 152 LYS B O 1
ATOM 3417 N N . GLU B 1 153 ? 7.492 0.017 -16.656 1 97.62 153 GLU B N 1
ATOM 3418 C CA . GLU B 1 153 ? 7.551 0.674 -17.953 1 97.62 153 GLU B CA 1
ATOM 3419 C C . GLU B 1 153 ? 7.266 -0.312 -19.078 1 97.62 153 GLU B C 1
ATOM 3421 O O . GLU B 1 153 ? 6.535 0.007 -20.016 1 97.62 153 GLU B O 1
ATOM 3426 N N . MET B 1 154 ? 7.801 -1.447 -18.953 1 98.38 154 MET B N 1
ATOM 3427 C CA . MET B 1 154 ? 7.562 -2.482 -19.953 1 98.38 154 MET B CA 1
ATOM 3428 C C . MET B 1 154 ? 6.086 -2.863 -20 1 98.38 154 MET B C 1
ATOM 3430 O O . MET B 1 154 ? 5.52 -3.031 -21.078 1 98.38 154 MET B O 1
ATOM 3434 N N . LEU B 1 155 ? 5.535 -3.014 -18.844 1 98.75 155 LEU B N 1
ATOM 3435 C CA . LEU B 1 155 ? 4.113 -3.342 -18.766 1 98.75 155 LEU B CA 1
ATOM 3436 C C . LEU B 1 155 ? 3.27 -2.232 -19.391 1 98.75 155 LEU B C 1
ATOM 3438 O O . LEU B 1 155 ? 2.355 -2.506 -20.172 1 98.75 155 LEU B O 1
ATOM 3442 N N . THR B 1 156 ? 3.625 -1.045 -19.016 1 97.88 156 THR B N 1
ATOM 3443 C CA . THR B 1 156 ? 2.893 0.117 -19.516 1 97.88 156 THR B CA 1
ATOM 3444 C C . THR B 1 156 ? 2.951 0.187 -21.031 1 97.88 156 THR B C 1
ATOM 3446 O O . THR B 1 156 ? 1.951 0.491 -21.688 1 97.88 156 THR B O 1
ATOM 3449 N N . GLU B 1 157 ? 4.051 -0.085 -21.578 1 98.06 157 GLU B N 1
ATOM 3450 C CA . GLU B 1 157 ? 4.227 -0.082 -23.031 1 98.06 157 GLU B CA 1
ATOM 3451 C C . GLU B 1 157 ? 3.338 -1.13 -23.688 1 98.06 157 GLU B C 1
ATOM 3453 O O . GLU B 1 157 ? 2.744 -0.874 -24.734 1 98.06 157 GLU B O 1
ATOM 3458 N N . ALA B 1 158 ? 3.26 -2.238 -23.094 1 98.44 158 ALA B N 1
ATOM 3459 C CA . ALA B 1 158 ? 2.43 -3.309 -23.641 1 98.44 158 ALA B CA 1
ATOM 3460 C C . ALA B 1 158 ? 0.956 -2.91 -23.641 1 98.44 158 ALA B C 1
ATOM 3462 O O . ALA B 1 158 ? 0.23 -3.203 -24.594 1 98.44 158 ALA B O 1
ATOM 3463 N N . TYR B 1 159 ? 0.568 -2.291 -22.594 1 98.44 159 TYR B N 1
ATOM 3464 C CA . TYR B 1 159 ? -0.808 -1.812 -22.516 1 98.44 159 TYR B CA 1
ATOM 3465 C C . TYR B 1 159 ? -1.05 -0.693 -23.516 1 98.44 159 TYR B C 1
ATOM 3467 O O . TYR B 1 159 ? -2.072 -0.681 -24.219 1 98.44 159 TYR B O 1
ATOM 3475 N N . ALA B 1 160 ? -0.12 0.181 -23.625 1 97.56 160 ALA B N 1
ATOM 3476 C CA . ALA B 1 160 ? -0.244 1.311 -24.531 1 97.56 160 ALA B CA 1
ATOM 3477 C C . ALA B 1 160 ? -0.367 0.833 -25.984 1 97.56 160 ALA B C 1
ATOM 3479 O O . ALA B 1 160 ? -1.103 1.424 -26.781 1 97.56 160 ALA B O 1
ATOM 3480 N N . ALA B 1 161 ? 0.312 -0.175 -26.281 1 97.75 161 ALA B N 1
ATOM 3481 C CA . ALA B 1 161 ? 0.259 -0.75 -27.609 1 97.75 161 ALA B CA 1
ATOM 3482 C C . ALA B 1 161 ? -1.151 -1.226 -27.953 1 97.75 161 ALA B C 1
ATOM 3484 O O . ALA B 1 161 ? -1.492 -1.396 -29.125 1 97.75 161 ALA B O 1
ATOM 3485 N N . ASN B 1 162 ? -1.941 -1.469 -26.938 1 97.81 162 ASN B N 1
ATOM 3486 C CA . ASN B 1 162 ? -3.324 -1.9 -27.125 1 97.81 162 ASN B CA 1
ATOM 3487 C C . ASN B 1 162 ? -4.305 -0.761 -26.859 1 97.81 162 ASN B C 1
ATOM 3489 O O . ASN B 1 162 ? -5.512 -0.99 -26.75 1 97.81 162 ASN B O 1
ATOM 3493 N N . GLY B 1 163 ? -3.814 0.46 -26.641 1 97.25 163 GLY B N 1
ATOM 3494 C CA . GLY B 1 163 ? -4.66 1.598 -26.328 1 97.25 163 GLY B CA 1
ATOM 3495 C C . GLY B 1 163 ? -5.266 1.52 -24.938 1 97.25 163 GLY B C 1
ATOM 3496 O O . GLY B 1 163 ? -6.355 2.037 -24.703 1 97.25 163 GLY B O 1
ATOM 3497 N N . LYS B 1 164 ? -4.629 0.77 -24.078 1 97 164 LYS B N 1
ATOM 3498 C CA . LYS B 1 164 ? -5.102 0.578 -22.719 1 97 164 LYS B CA 1
ATOM 3499 C C . LYS B 1 164 ? -4.113 1.16 -21.703 1 97 164 LYS B C 1
ATOM 3501 O O . LYS B 1 164 ? -2.979 1.486 -22.062 1 97 164 LYS B O 1
ATOM 3506 N N . ILE B 1 165 ? -4.578 1.321 -20.5 1 93.19 165 ILE B N 1
ATOM 3507 C CA . ILE B 1 165 ? -3.738 1.796 -19.406 1 93.19 165 ILE B CA 1
ATOM 3508 C C . ILE B 1 165 ? -3.521 0.67 -18.406 1 93.19 165 ILE B C 1
ATOM 3510 O O . ILE B 1 165 ? -4.438 -0.103 -18.125 1 93.19 165 ILE B O 1
ATOM 3514 N N . LEU B 1 166 ? -2.332 0.562 -17.969 1 93.75 166 LEU B N 1
ATOM 3515 C CA . LEU B 1 166 ? -2.076 -0.347 -16.859 1 93.75 166 LEU B CA 1
ATOM 3516 C C . LEU B 1 166 ? -2.844 0.088 -15.617 1 93.75 166 LEU B C 1
ATOM 3518 O O . LEU B 1 166 ? -2.576 1.155 -15.062 1 93.75 166 LEU B O 1
ATOM 3522 N N . ASP B 1 167 ? -3.75 -0.762 -15.117 1 87.81 167 ASP B N 1
ATOM 3523 C CA . ASP B 1 167 ? -4.668 -0.312 -14.078 1 87.81 167 ASP B CA 1
ATOM 3524 C C . ASP B 1 167 ? -4.418 -1.054 -12.766 1 87.81 167 ASP B C 1
ATOM 3526 O O . ASP B 1 167 ? -5.297 -1.107 -11.906 1 87.81 167 ASP B O 1
ATOM 3530 N N . ASN B 1 168 ? -3.346 -1.754 -12.664 1 92.06 168 ASN B N 1
ATOM 3531 C CA . ASN B 1 168 ? -3.041 -2.424 -11.406 1 92.06 168 ASN B CA 1
ATOM 3532 C C . ASN B 1 168 ? -1.671 -2.02 -10.875 1 92.06 168 ASN B C 1
ATOM 3534 O O . ASN B 1 168 ? -0.92 -1.313 -11.547 1 92.06 168 ASN B O 1
ATOM 3538 N N . ASN B 1 169 ? -1.424 -2.434 -9.664 1 94.75 169 ASN B N 1
ATOM 3539 C CA . ASN B 1 169 ? -0.191 -2.074 -8.977 1 94.75 169 ASN B CA 1
ATOM 3540 C C . ASN B 1 169 ? 0.486 -3.297 -8.359 1 94.75 169 ASN B C 1
ATOM 3542 O O . ASN B 1 169 ? 1.175 -3.188 -7.348 1 94.75 169 ASN B O 1
ATOM 3546 N N . TYR B 1 170 ? 0.315 -4.438 -8.961 1 98.38 170 TYR B N 1
ATOM 3547 C CA . TYR B 1 170 ? 0.731 -5.695 -8.352 1 98.38 170 TYR B CA 1
ATOM 3548 C C . TYR B 1 170 ? 2.225 -5.93 -8.547 1 98.38 170 TYR B C 1
ATOM 3550 O O . TYR B 1 170 ? 2.738 -5.797 -9.664 1 98.38 170 TYR B O 1
ATOM 3558 N N . PHE B 1 171 ? 2.889 -6.199 -7.484 1 98.75 171 PHE B N 1
ATOM 3559 C CA . PHE B 1 171 ? 4.262 -6.691 -7.469 1 98.75 171 PHE B CA 1
ATOM 3560 C C . PHE B 1 171 ? 4.352 -8.016 -6.715 1 98.75 171 PHE B C 1
ATOM 3562 O O . PHE B 1 171 ? 3.906 -8.117 -5.57 1 98.75 171 PHE B O 1
ATOM 3569 N N . ARG B 1 172 ? 4.848 -8.977 -7.32 1 98.75 172 ARG B N 1
ATOM 3570 C CA . ARG B 1 172 ? 5.117 -10.25 -6.652 1 98.75 172 ARG B CA 1
ATOM 3571 C C . ARG B 1 172 ? 6.613 -10.445 -6.441 1 98.75 172 ARG B C 1
ATOM 3573 O O . ARG B 1 172 ? 7.363 -10.617 -7.406 1 98.75 172 ARG B O 1
ATOM 3580 N N . PRO B 1 173 ? 7.035 -10.5 -5.191 1 98.25 173 PRO B N 1
ATOM 3581 C CA . PRO B 1 173 ? 8.461 -10.68 -4.93 1 98.25 173 PRO B CA 1
ATOM 3582 C C . PRO B 1 173 ? 8.969 -12.062 -5.348 1 98.25 173 PRO B C 1
ATOM 3584 O O . PRO B 1 173 ? 8.266 -13.062 -5.164 1 98.25 173 PRO B O 1
ATOM 3587 N N . GLY B 1 174 ? 10.18 -12.008 -5.902 1 95.62 174 GLY B N 1
ATOM 3588 C CA . GLY B 1 174 ? 10.812 -13.297 -6.121 1 95.62 174 GLY B CA 1
ATOM 3589 C C . GLY B 1 174 ? 10.914 -14.133 -4.863 1 95.62 174 GLY B C 1
ATOM 3590 O O . GLY B 1 174 ? 11.203 -13.617 -3.783 1 95.62 174 GLY B O 1
ATOM 3591 N N . SER B 1 175 ? 10.562 -15.414 -4.965 1 92.62 175 SER B N 1
ATOM 3592 C CA . SER B 1 175 ? 10.562 -16.391 -3.883 1 92.62 175 SER B CA 1
ATOM 3593 C C . SER B 1 175 ? 9.352 -16.219 -2.975 1 92.62 175 SER B C 1
ATOM 3595 O O . SER B 1 175 ? 9.133 -17.031 -2.07 1 92.62 175 SER B O 1
ATOM 3597 N N . GLY B 1 176 ? 8.609 -15.164 -3.145 1 95 176 GLY B N 1
ATOM 3598 C CA . GLY B 1 176 ? 7.41 -14.938 -2.355 1 95 176 GLY B CA 1
ATOM 3599 C C . GLY B 1 176 ? 7.703 -14.398 -0.964 1 95 176 GLY B C 1
ATOM 3600 O O . GLY B 1 176 ? 6.801 -14.297 -0.132 1 95 176 GLY B O 1
ATOM 3601 N N . LEU B 1 177 ? 8.945 -14.07 -0.749 1 94.5 177 LEU B N 1
ATOM 3602 C CA . LEU B 1 177 ? 9.328 -13.578 0.567 1 94.5 177 LEU B CA 1
ATOM 3603 C C . LEU B 1 177 ? 9.367 -12.055 0.582 1 94.5 177 LEU B C 1
ATOM 3605 O O . LEU B 1 177 ? 9.719 -11.422 -0.419 1 94.5 177 LEU B O 1
ATOM 3609 N N . PHE B 1 178 ? 8.93 -11.461 1.735 1 95.62 178 PHE B N 1
ATOM 3610 C CA . PHE B 1 178 ? 8.961 -10.008 1.898 1 95.62 178 PHE B CA 1
ATOM 3611 C C . PHE B 1 178 ? 9.344 -9.633 3.322 1 95.62 178 PHE B C 1
ATOM 3613 O O . PHE B 1 178 ? 9.305 -10.469 4.227 1 95.62 178 PHE B O 1
ATOM 3620 N N . ASN B 1 179 ? 9.859 -8.461 3.439 1 93.44 179 ASN B N 1
ATOM 3621 C CA . ASN B 1 179 ? 10.172 -7.906 4.754 1 93.44 179 ASN B CA 1
ATOM 3622 C C . ASN B 1 179 ? 9.602 -6.5 4.922 1 93.44 179 ASN B C 1
ATOM 3624 O O . ASN B 1 179 ? 8.914 -5.992 4.035 1 93.44 179 ASN B O 1
ATOM 3628 N N . TRP B 1 180 ? 9.797 -5.996 6.102 1 90.56 180 TRP B N 1
ATOM 3629 C CA . TRP B 1 180 ? 9.203 -4.711 6.445 1 90.56 180 TRP B CA 1
ATOM 3630 C C . TRP B 1 180 ? 9.711 -3.607 5.523 1 90.56 180 TRP B C 1
ATOM 3632 O O . TRP B 1 180 ? 8.953 -2.707 5.145 1 90.56 180 TRP B O 1
ATOM 3642 N N . ARG B 1 181 ? 10.961 -3.604 5.172 1 89.88 181 ARG B N 1
ATOM 3643 C CA . ARG B 1 181 ? 11.547 -2.59 4.297 1 89.88 181 ARG B CA 1
ATOM 3644 C C . ARG B 1 181 ? 10.859 -2.574 2.938 1 89.88 181 ARG B C 1
ATOM 3646 O O . ARG B 1 181 ? 10.555 -1.507 2.404 1 89.88 181 ARG B O 1
ATOM 3653 N N . MET B 1 182 ? 10.633 -3.766 2.404 1 94.69 182 MET B N 1
ATOM 3654 C CA . MET B 1 182 ? 9.961 -3.896 1.113 1 94.69 182 MET B CA 1
ATOM 3655 C C . MET B 1 182 ? 8.555 -3.322 1.172 1 94.69 182 MET B C 1
ATOM 3657 O O . MET B 1 182 ? 8.141 -2.592 0.271 1 94.69 182 MET B O 1
ATOM 3661 N N . ARG B 1 183 ? 7.867 -3.662 2.229 1 94.5 183 ARG B N 1
ATOM 3662 C CA . ARG B 1 183 ? 6.504 -3.172 2.396 1 94.5 183 ARG B CA 1
ATOM 3663 C C . ARG B 1 183 ? 6.477 -1.649 2.471 1 94.5 183 ARG B C 1
ATOM 3665 O O . ARG B 1 183 ? 5.59 -1.013 1.893 1 94.5 183 ARG B O 1
ATOM 3672 N N . ASP B 1 184 ? 7.473 -1.119 3.092 1 91.81 184 ASP B N 1
ATOM 3673 C CA . ASP B 1 184 ? 7.57 0.328 3.252 1 91.81 184 ASP B CA 1
ATOM 3674 C C . ASP B 1 184 ? 7.883 1.009 1.921 1 91.81 184 ASP B C 1
ATOM 3676 O O . ASP B 1 184 ? 7.082 1.806 1.425 1 91.81 184 ASP B O 1
ATOM 3680 N N . VAL B 1 185 ? 8.93 0.627 1.225 1 91.12 185 VAL B N 1
ATOM 3681 C CA . VAL B 1 185 ? 9.422 1.347 0.054 1 91.12 185 VAL B CA 1
ATOM 3682 C C . VAL B 1 185 ? 8.477 1.116 -1.126 1 91.12 185 VAL B C 1
ATOM 3684 O O . VAL B 1 185 ? 8.227 2.029 -1.916 1 91.12 185 VAL B O 1
ATOM 3687 N N . LEU B 1 186 ? 7.945 -0.083 -1.262 1 94.19 186 LEU B N 1
ATOM 3688 C CA . LEU B 1 186 ? 7.016 -0.369 -2.348 1 94.19 186 LEU B CA 1
ATOM 3689 C C . LEU B 1 186 ? 5.691 0.356 -2.133 1 94.19 186 LEU B C 1
ATOM 3691 O O . LEU B 1 186 ? 5.113 0.893 -3.08 1 94.19 186 LEU B O 1
ATOM 3695 N N . GLY B 1 187 ? 5.273 0.342 -0.923 1 92.62 187 GLY B N 1
ATOM 3696 C CA . GLY B 1 187 ? 4.055 1.07 -0.598 1 92.62 187 GLY B CA 1
ATOM 3697 C C . GLY B 1 187 ? 4.148 2.553 -0.911 1 92.62 187 GLY B C 1
ATOM 3698 O O . GLY B 1 187 ? 3.188 3.146 -1.405 1 92.62 187 GLY B O 1
ATOM 3699 N N . ASN B 1 188 ?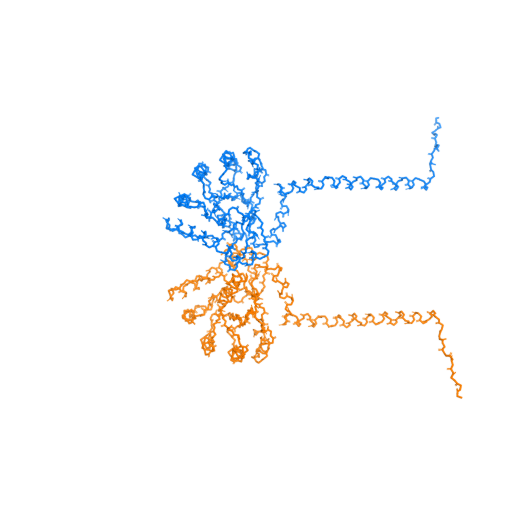 5.332 3.15 -0.647 1 90.25 188 ASN B N 1
ATOM 3700 C CA . ASN B 1 188 ? 5.559 4.562 -0.943 1 90.25 188 ASN B CA 1
ATOM 3701 C C . ASN B 1 188 ? 5.406 4.852 -2.434 1 90.25 188 ASN B C 1
ATOM 3703 O O . ASN B 1 188 ? 5.051 5.969 -2.82 1 90.25 188 ASN B O 1
ATOM 3707 N N . GLN B 1 189 ? 5.586 3.771 -3.188 1 90.31 189 GLN B N 1
ATOM 3708 C CA . GLN B 1 189 ? 5.562 3.938 -4.637 1 90.31 189 GLN B CA 1
ATOM 3709 C C . GLN B 1 189 ? 4.246 3.447 -5.227 1 90.31 189 GLN B C 1
ATOM 3711 O O . GLN B 1 189 ? 4.082 3.402 -6.449 1 90.31 189 GLN B O 1
ATOM 3716 N N . GLY B 1 190 ? 3.346 2.979 -4.34 1 91.88 190 GLY B N 1
ATOM 3717 C CA . GLY B 1 190 ? 2.008 2.619 -4.785 1 91.88 190 GLY B CA 1
ATOM 3718 C C . GLY B 1 190 ? 1.896 1.173 -5.227 1 91.88 190 GLY B C 1
ATOM 3719 O O . GLY B 1 190 ? 0.885 0.772 -5.809 1 91.88 190 GLY B O 1
ATOM 3720 N N . PHE B 1 191 ? 2.967 0.45 -5 1 95.38 191 PHE B N 1
ATOM 3721 C CA . PHE B 1 191 ? 2.92 -0.959 -5.371 1 95.38 191 PHE B CA 1
ATOM 3722 C C . PHE B 1 191 ? 2.291 -1.791 -4.262 1 95.38 191 PHE B C 1
ATOM 3724 O O . PHE B 1 191 ? 2.426 -1.463 -3.08 1 95.38 191 PHE B O 1
ATOM 3731 N N . ARG B 1 192 ? 1.648 -2.838 -4.664 1 96.12 192 ARG B N 1
ATOM 3732 C CA . ARG B 1 192 ? 1.043 -3.803 -3.75 1 96.12 192 ARG B CA 1
ATOM 3733 C C . ARG B 1 192 ? 1.726 -5.16 -3.857 1 96.12 192 ARG B C 1
ATOM 3735 O O . ARG B 1 192 ? 1.744 -5.77 -4.93 1 96.12 192 ARG B O 1
ATOM 3742 N N . ILE B 1 193 ? 2.309 -5.551 -2.729 1 97.94 193 ILE B N 1
ATOM 3743 C CA . ILE B 1 193 ? 2.828 -6.914 -2.707 1 97.94 193 ILE B CA 1
ATOM 3744 C C . ILE B 1 193 ? 1.68 -7.91 -2.857 1 97.94 193 ILE B C 1
ATOM 3746 O O . ILE B 1 193 ? 0.709 -7.863 -2.096 1 97.94 193 ILE B O 1
ATOM 3750 N N . THR B 1 194 ? 1.785 -8.711 -3.838 1 98.5 194 THR B N 1
ATOM 3751 C CA . THR B 1 194 ? 0.711 -9.625 -4.199 1 98.5 194 THR B CA 1
ATOM 3752 C C . THR B 1 194 ? 1.215 -11.07 -4.223 1 98.5 194 THR B C 1
ATOM 3754 O O . THR B 1 194 ? 2.047 -11.43 -5.055 1 98.5 194 THR B O 1
ATOM 3757 N N . LEU B 1 195 ? 0.657 -11.828 -3.316 1 98.19 195 LEU B N 1
ATOM 3758 C CA . LEU B 1 195 ? 0.974 -13.25 -3.248 1 98.19 195 LEU B CA 1
ATOM 3759 C C . LEU B 1 195 ? -0.233 -14.102 -3.643 1 98.19 195 LEU B C 1
ATOM 3761 O O . L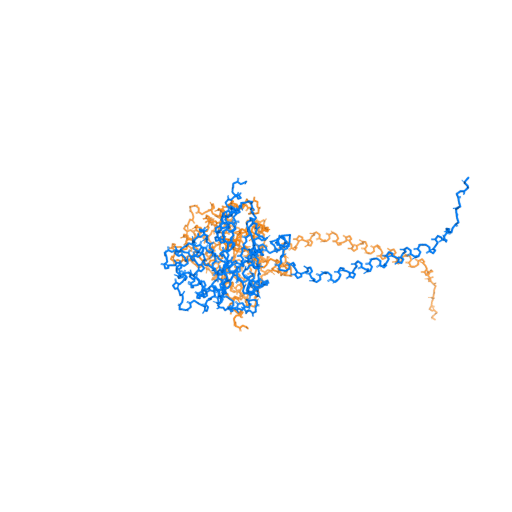EU B 1 195 ? -0.932 -13.781 -4.605 1 98.19 195 LEU B O 1
ATOM 3765 N N . GLY B 1 196 ? -0.39 -15.203 -3.059 1 98.06 196 GLY B N 1
ATOM 3766 C CA . GLY B 1 196 ? -1.478 -16.125 -3.318 1 98.06 196 GLY B CA 1
ATOM 3767 C C . GLY B 1 196 ? -1.732 -17.094 -2.17 1 98.06 196 GLY B C 1
ATOM 3768 O O . GLY B 1 196 ? -0.941 -17.156 -1.227 1 98.06 196 GLY B O 1
ATOM 3769 N N . SER B 1 197 ? -2.895 -17.734 -2.312 1 98.06 197 SER B N 1
ATOM 3770 C CA . SER B 1 197 ? -3.271 -18.641 -1.24 1 98.06 197 SER B CA 1
ATOM 3771 C C . SER B 1 197 ? -3.168 -20.094 -1.692 1 98.06 197 SER B C 1
ATOM 3773 O O . SER B 1 197 ? -3.264 -21.016 -0.875 1 98.06 197 SER B O 1
ATOM 3775 N N . VAL B 1 198 ? -2.992 -20.344 -2.973 1 98.44 198 VAL B N 1
ATOM 3776 C CA . VAL B 1 198 ? -2.799 -21.672 -3.525 1 98.44 198 VAL B CA 1
ATOM 3777 C C . VAL B 1 198 ? -1.497 -21.719 -4.32 1 98.44 198 VAL B C 1
ATOM 3779 O O . VAL B 1 198 ? -1.388 -21.109 -5.383 1 98.44 198 VAL B O 1
ATOM 3782 N N . TYR B 1 199 ? -0.529 -22.438 -3.836 1 98.12 199 TYR B N 1
ATOM 3783 C CA . TYR B 1 199 ? 0.795 -22.562 -4.434 1 98.12 199 TYR B CA 1
ATOM 3784 C C . TYR B 1 199 ? 1.243 -24.016 -4.477 1 98.12 199 TYR B C 1
ATOM 3786 O O . TYR B 1 199 ? 1.583 -24.594 -3.443 1 98.12 199 TYR B O 1
ATOM 3794 N N . PRO B 1 200 ? 1.32 -24.578 -5.625 1 97.69 200 PRO B N 1
ATOM 3795 C CA . PRO B 1 200 ? 1.601 -26.016 -5.723 1 97.69 200 PRO B CA 1
ATOM 3796 C C . PRO B 1 200 ? 3.096 -26.328 -5.711 1 97.69 200 PRO B C 1
ATOM 3798 O O . PRO B 1 200 ? 3.486 -27.5 -5.766 1 97.69 200 PRO B O 1
ATOM 3801 N N . HIS B 1 201 ? 3.977 -25.344 -5.645 1 96.81 201 HIS B N 1
ATOM 3802 C CA . HIS B 1 201 ? 5.422 -25.531 -5.695 1 96.81 201 HIS B CA 1
ATOM 3803 C C . HIS B 1 201 ? 5.848 -26.156 -7.023 1 96.81 201 HIS B C 1
ATOM 3805 O O . HIS B 1 201 ? 6.707 -27.047 -7.051 1 96.81 201 HIS B O 1
ATOM 3811 N N . ASP B 1 202 ? 5.266 -25.719 -8.07 1 97.12 202 ASP B N 1
ATOM 3812 C CA . ASP B 1 202 ? 5.441 -26.297 -9.398 1 97.12 202 ASP B CA 1
ATOM 3813 C C . ASP B 1 202 ? 6.84 -26.016 -9.945 1 97.12 202 ASP B C 1
ATOM 3815 O O . ASP B 1 202 ? 7.355 -26.75 -10.773 1 97.12 202 ASP B O 1
ATOM 3819 N N . PRO B 1 203 ? 7.496 -24.906 -9.492 1 94.94 203 PRO B N 1
ATOM 3820 C CA . PRO B 1 203 ? 8.883 -24.797 -9.938 1 94.94 203 PRO B CA 1
ATOM 3821 C C . PRO B 1 203 ? 9.773 -25.922 -9.383 1 94.94 203 PRO B C 1
ATOM 3823 O O . PRO B 1 203 ? 10.766 -26.281 -10.008 1 94.94 203 PRO B O 1
ATOM 3826 N N . GLN B 1 204 ? 9.43 -26.469 -8.258 1 93.31 204 GLN B N 1
ATOM 3827 C CA . GLN B 1 204 ? 10.234 -27.484 -7.578 1 93.31 204 GLN B CA 1
ATOM 3828 C C . GLN B 1 204 ? 9.719 -28.891 -7.883 1 93.31 204 GLN B C 1
ATOM 3830 O O . GLN B 1 204 ? 10.484 -29.859 -7.84 1 93.31 204 GLN B O 1
ATOM 3835 N N . ILE B 1 205 ? 8.438 -29.016 -8.18 1 96.19 205 ILE B N 1
ATOM 3836 C CA . ILE B 1 205 ? 7.793 -30.297 -8.43 1 96.19 205 ILE B CA 1
ATOM 3837 C C . ILE B 1 205 ? 7.359 -30.391 -9.891 1 96.19 205 ILE B C 1
ATOM 3839 O O . ILE B 1 205 ? 6.312 -29.859 -10.266 1 96.19 205 ILE B O 1
ATOM 3843 N N . PRO B 1 206 ? 8.07 -31.141 -10.656 1 97.5 206 PRO B N 1
ATOM 3844 C CA . PRO B 1 206 ? 7.832 -31.125 -12.102 1 97.5 206 PRO B CA 1
ATOM 3845 C C . PRO B 1 206 ? 6.789 -32.156 -12.539 1 97.5 206 PRO B C 1
ATOM 3847 O O . PRO B 1 206 ? 6.941 -32.781 -13.586 1 97.5 206 PRO B O 1
ATOM 3850 N N . TYR B 1 207 ? 5.816 -32.438 -11.781 1 98 207 TYR B N 1
ATOM 3851 C CA . TYR B 1 207 ? 4.785 -33.438 -12.086 1 98 207 TYR B CA 1
ATOM 3852 C C . TYR B 1 207 ? 3.422 -32.75 -12.234 1 98 207 TYR B C 1
ATOM 3854 O O . TYR B 1 207 ? 2.795 -32.375 -11.234 1 98 207 TYR B O 1
ATOM 3862 N N . PRO B 1 208 ? 2.939 -32.656 -13.445 1 98.38 208 PRO B N 1
ATOM 3863 C CA . PRO B 1 208 ? 1.699 -31.906 -13.703 1 98.38 208 PRO B CA 1
ATOM 3864 C C . PRO B 1 208 ? 0.511 -32.469 -12.922 1 98.38 208 PRO B C 1
ATOM 3866 O O . PRO B 1 208 ? -0.284 -31.688 -12.375 1 98.38 208 PRO B O 1
ATOM 3869 N N . ASP B 1 209 ? 0.388 -33.781 -12.844 1 98.5 209 ASP B N 1
ATOM 3870 C CA . ASP B 1 209 ? -0.75 -34.406 -12.156 1 98.5 209 ASP B CA 1
ATOM 3871 C C . ASP B 1 209 ? -0.73 -34.062 -10.664 1 98.5 209 ASP B C 1
ATOM 3873 O O . ASP B 1 209 ? -1.771 -33.781 -10.07 1 98.5 209 ASP B O 1
ATOM 3877 N N . THR B 1 210 ? 0.45 -34.125 -10.125 1 98.31 210 THR B N 1
ATOM 3878 C CA . THR B 1 210 ? 0.61 -33.812 -8.711 1 98.31 210 THR B CA 1
ATOM 3879 C C . THR B 1 210 ? 0.24 -32.375 -8.438 1 98.31 210 THR B C 1
ATOM 3881 O O . THR B 1 210 ? -0.501 -32.062 -7.492 1 98.31 210 THR B O 1
ATOM 3884 N N . ASN B 1 211 ? 0.745 -31.5 -9.227 1 98.62 211 ASN B N 1
ATOM 3885 C CA . ASN B 1 211 ? 0.453 -30.078 -9.07 1 98.62 211 ASN B CA 1
ATOM 3886 C C . ASN B 1 211 ? -1.029 -29.781 -9.281 1 98.62 211 ASN B C 1
ATOM 3888 O O . ASN B 1 211 ? -1.621 -28.984 -8.547 1 98.62 211 ASN B O 1
ATOM 3892 N N . ALA B 1 212 ? -1.611 -30.438 -10.266 1 98.81 212 ALA B N 1
ATOM 3893 C CA . ALA B 1 212 ? -3.035 -30.25 -10.531 1 98.81 212 ALA B CA 1
ATOM 3894 C C . ALA B 1 212 ? -3.881 -30.688 -9.336 1 98.81 212 ALA B C 1
ATOM 3896 O O . ALA B 1 212 ? -4.793 -29.969 -8.922 1 98.81 212 ALA B O 1
ATOM 3897 N N . LYS B 1 213 ? -3.586 -31.844 -8.836 1 98.38 213 LYS B N 1
ATOM 3898 C CA . LYS B 1 213 ? -4.312 -32.344 -7.676 1 98.38 213 LYS B CA 1
ATOM 3899 C C . LYS B 1 213 ? -4.184 -31.391 -6.488 1 98.38 213 LYS B C 1
ATOM 3901 O O . LYS B 1 213 ? -5.152 -31.172 -5.762 1 98.38 213 LYS B O 1
ATOM 3906 N N . HIS B 1 214 ? -3 -30.891 -6.312 1 98.31 214 HIS B N 1
ATOM 3907 C CA . HIS B 1 214 ? -2.752 -29.938 -5.238 1 98.31 214 HIS B CA 1
ATOM 3908 C C . HIS B 1 214 ? -3.639 -28.703 -5.383 1 98.31 214 HIS B C 1
ATOM 3910 O O . HIS B 1 214 ? -4.352 -28.328 -4.445 1 98.31 214 HIS B O 1
ATOM 3916 N N . ILE B 1 215 ? -3.631 -28.078 -6.516 1 98.81 215 ILE B N 1
ATOM 3917 C CA . ILE B 1 215 ? -4.398 -26.859 -6.785 1 98.81 215 ILE B CA 1
ATOM 3918 C C . ILE B 1 215 ? -5.887 -27.125 -6.562 1 98.81 215 ILE B C 1
ATOM 3920 O O . ILE B 1 215 ? -6.562 -26.375 -5.859 1 98.81 215 ILE B O 1
ATOM 3924 N N . LEU B 1 216 ? -6.367 -28.234 -7.117 1 98.69 216 LEU B N 1
ATOM 3925 C CA . LEU B 1 216 ? -7.793 -28.547 -7.059 1 98.69 216 LEU B CA 1
ATOM 3926 C C . LEU B 1 216 ? -8.227 -28.844 -5.629 1 98.69 216 LEU B C 1
ATOM 3928 O O . LEU B 1 216 ? -9.352 -28.531 -5.238 1 98.69 216 LEU B O 1
ATOM 3932 N N . SER B 1 217 ? -7.328 -29.422 -4.887 1 98.06 217 SER B N 1
ATOM 3933 C CA . SER B 1 217 ? -7.656 -29.75 -3.504 1 98.06 217 SER B CA 1
ATOM 3934 C C . SER B 1 217 ? -7.734 -28.5 -2.639 1 98.06 217 SER B C 1
ATOM 3936 O O . SER B 1 217 ? -8.375 -28.5 -1.587 1 98.06 217 SER B O 1
ATOM 3938 N N . MET B 1 218 ? -7.102 -27.438 -3.062 1 98.19 218 MET B N 1
ATOM 3939 C CA . MET B 1 218 ? -7.023 -26.234 -2.238 1 98.19 218 MET B CA 1
ATOM 3940 C C . MET B 1 218 ? -7.918 -25.141 -2.793 1 98.19 218 MET B C 1
ATOM 3942 O O . MET B 1 218 ? -8.133 -24.109 -2.137 1 98.19 218 MET B O 1
ATOM 3946 N N . ALA B 1 219 ? -8.438 -25.328 -3.969 1 98.44 219 ALA B N 1
ATOM 3947 C CA . ALA B 1 219 ? -9.266 -24.312 -4.617 1 98.44 219 ALA B CA 1
ATOM 3948 C C . ALA B 1 219 ? -10.469 -23.953 -3.748 1 98.44 219 ALA B C 1
ATOM 3950 O O . ALA B 1 219 ? -11.102 -24.828 -3.154 1 98.44 219 ALA B O 1
ATOM 3951 N N . HIS B 1 220 ? -10.742 -22.703 -3.572 1 98.25 220 HIS B N 1
ATOM 3952 C CA . HIS B 1 220 ? -11.883 -22.141 -2.84 1 98.25 220 HIS B CA 1
ATOM 3953 C C . HIS B 1 220 ? -12.227 -20.75 -3.33 1 98.25 220 HIS B C 1
ATOM 3955 O O . HIS B 1 220 ? -11.406 -20.094 -3.979 1 98.25 220 HIS B O 1
ATOM 3961 N N . PRO B 1 221 ? -13.422 -20.312 -3.047 1 98.19 221 PRO B N 1
ATOM 3962 C CA . PRO B 1 221 ? -13.82 -18.969 -3.49 1 98.19 221 PRO B CA 1
ATOM 3963 C C . PRO B 1 221 ? -12.875 -17.891 -2.994 1 98.19 221 PRO B C 1
ATOM 3965 O O . PRO B 1 221 ? -12.547 -17.844 -1.807 1 98.19 221 PRO B O 1
ATOM 3968 N N . GLY B 1 222 ? -12.391 -17.047 -3.953 1 98 222 GLY B N 1
ATOM 3969 C CA . GLY B 1 222 ? -11.578 -15.906 -3.586 1 98 222 GLY B CA 1
ATOM 3970 C C . GLY B 1 222 ? -10.094 -16.203 -3.586 1 98 222 GLY B C 1
ATOM 3971 O O . GLY B 1 222 ? -9.273 -15.297 -3.389 1 98 222 GLY B O 1
ATOM 3972 N N . ALA B 1 223 ? -9.711 -17.422 -3.906 1 98.69 223 ALA B N 1
ATOM 3973 C CA . ALA B 1 223 ? -8.305 -17.812 -3.877 1 98.69 223 ALA B CA 1
ATOM 3974 C C . ALA B 1 223 ? -7.539 -17.203 -5.047 1 98.69 223 ALA B C 1
ATOM 3976 O O . ALA B 1 223 ? -8.125 -16.875 -6.078 1 98.69 223 ALA B O 1
ATOM 3977 N N . ILE B 1 224 ? -6.297 -17 -4.844 1 98.81 224 ILE B N 1
ATOM 3978 C CA . ILE B 1 224 ? -5.344 -16.656 -5.898 1 98.81 224 ILE B CA 1
ATOM 3979 C C . ILE B 1 224 ? -4.367 -17.812 -6.094 1 98.81 224 ILE B C 1
ATOM 3981 O O . ILE B 1 224 ? -3.602 -18.156 -5.184 1 98.81 224 ILE B O 1
ATOM 3985 N N . ILE B 1 225 ? -4.41 -18.391 -7.266 1 98.94 225 ILE B N 1
ATOM 3986 C CA . ILE B 1 225 ? -3.543 -19.5 -7.617 1 98.94 225 ILE B CA 1
ATOM 3987 C C . ILE B 1 225 ? -2.244 -18.984 -8.227 1 98.94 225 ILE B C 1
ATOM 3989 O O . ILE B 1 225 ? -2.264 -18.094 -9.07 1 98.94 225 ILE B O 1
ATOM 3993 N N . ILE B 1 226 ? -1.114 -19.578 -7.758 1 98.75 226 ILE B N 1
ATOM 3994 C CA . ILE B 1 226 ? 0.195 -19.219 -8.297 1 98.75 226 ILE B CA 1
ATOM 3995 C C . ILE B 1 226 ? 0.759 -20.406 -9.086 1 98.75 226 ILE B C 1
ATOM 3997 O O . ILE B 1 226 ? 0.963 -21.484 -8.539 1 98.75 226 ILE B O 1
ATOM 4001 N N . CYS B 1 227 ? 0.969 -20.188 -10.352 1 98.38 227 CYS B N 1
ATOM 4002 C CA . CYS B 1 227 ? 1.673 -21.109 -11.234 1 98.38 227 CYS B CA 1
ATOM 4003 C C . CYS B 1 227 ? 2.82 -20.406 -11.953 1 98.38 227 CYS B C 1
ATOM 4005 O O . CYS B 1 227 ? 3.045 -19.219 -11.75 1 98.38 227 CYS B O 1
ATOM 4007 N N . HIS B 1 228 ? 3.609 -21.266 -12.711 1 98.69 228 HIS B N 1
ATOM 4008 C CA . HIS B 1 228 ? 4.789 -20.656 -13.305 1 98.69 228 HIS B CA 1
ATOM 4009 C C . HIS B 1 228 ? 4.883 -20.953 -14.797 1 98.69 228 HIS B C 1
ATOM 4011 O O . HIS B 1 228 ? 4.66 -22.094 -15.219 1 98.69 228 HIS B O 1
ATOM 4017 N N . ASP B 1 229 ? 5.164 -19.938 -15.438 1 98 229 ASP B N 1
ATOM 4018 C CA . ASP B 1 229 ? 5.617 -20.047 -16.812 1 98 229 ASP B CA 1
ATOM 4019 C C . ASP B 1 229 ? 6.996 -20.703 -16.891 1 98 229 ASP B C 1
ATOM 4021 O O . ASP B 1 229 ? 7.488 -21.234 -15.891 1 98 229 ASP B O 1
ATOM 4025 N N . ARG B 1 230 ? 7.602 -20.828 -18.031 1 95.25 230 ARG B N 1
ATOM 4026 C CA . ARG B 1 230 ? 8.961 -21.297 -18.281 1 95.25 230 ARG B CA 1
ATOM 4027 C C . ARG B 1 230 ? 9.141 -22.75 -17.875 1 95.25 230 ARG B C 1
ATOM 4029 O O . ARG B 1 230 ? 10.258 -23.219 -17.703 1 95.25 230 ARG B O 1
ATOM 4036 N N . ARG B 1 231 ? 8.047 -23.438 -17.547 1 96.25 231 ARG B N 1
ATOM 4037 C CA . ARG B 1 231 ? 8.086 -24.859 -17.172 1 96.25 231 ARG B CA 1
ATOM 4038 C C . ARG B 1 231 ? 7.266 -25.703 -18.156 1 96.25 231 ARG B C 1
ATOM 4040 O O . ARG B 1 231 ? 6.113 -25.375 -18.438 1 96.25 231 ARG B O 1
ATOM 4047 N N . SER B 1 232 ? 7.84 -26.828 -18.578 1 96.69 232 SER B N 1
ATOM 4048 C CA . SER B 1 232 ? 7.184 -27.656 -19.578 1 96.69 232 SER B CA 1
ATOM 4049 C C . SER B 1 232 ? 5.973 -28.375 -19 1 96.69 232 SER B C 1
ATOM 4051 O O . SER B 1 232 ? 5.109 -28.844 -19.75 1 96.69 232 SER B O 1
ATOM 4053 N N . TRP B 1 233 ? 5.914 -28.469 -17.719 1 97.81 233 TRP B N 1
ATOM 4054 C CA . TRP B 1 233 ? 4.844 -29.219 -17.078 1 97.81 233 TRP B CA 1
ATOM 4055 C C . TRP B 1 233 ? 3.682 -28.312 -16.703 1 97.81 233 TRP B C 1
ATOM 4057 O O . TRP B 1 233 ? 2.666 -28.781 -16.172 1 97.81 233 TRP B O 1
ATOM 4067 N N . THR B 1 234 ? 3.77 -26.984 -16.984 1 98.19 234 THR B N 1
ATOM 4068 C CA . THR B 1 234 ? 2.689 -26.062 -16.656 1 98.19 234 THR B CA 1
ATOM 4069 C C . THR B 1 234 ? 1.484 -26.297 -17.562 1 98.19 234 THR B C 1
ATOM 4071 O O . THR B 1 234 ? 0.346 -26.344 -17.094 1 98.19 234 THR B O 1
ATOM 4074 N N . LEU B 1 235 ? 1.77 -26.469 -18.859 1 98 235 LEU B N 1
ATOM 4075 C CA . LEU B 1 235 ? 0.686 -26.625 -19.812 1 98 235 LEU B CA 1
ATOM 4076 C C . LEU B 1 235 ? -0.135 -27.875 -19.516 1 98 235 LEU B C 1
ATOM 4078 O O . LEU B 1 235 ? -1.357 -27.797 -19.375 1 98 235 LEU B O 1
ATOM 4082 N N . PRO B 1 236 ? 0.495 -29.031 -19.391 1 98.44 236 PRO B N 1
ATOM 4083 C CA . PRO B 1 236 ? -0.313 -30.203 -19.047 1 98.44 236 PRO B CA 1
ATOM 4084 C C . PRO B 1 236 ? -1.042 -30.047 -17.719 1 98.44 236 PRO B C 1
ATOM 4086 O O . PRO B 1 236 ? -2.148 -30.562 -17.547 1 98.44 236 PRO B O 1
ATOM 4089 N N . MET B 1 237 ? -0.482 -29.375 -16.766 1 98.69 237 MET B N 1
ATOM 4090 C CA . MET B 1 237 ? -1.14 -29.109 -15.484 1 98.69 237 MET B CA 1
ATOM 4091 C C . MET B 1 237 ? -2.404 -28.281 -15.688 1 98.69 237 MET B C 1
ATOM 4093 O O . MET B 1 237 ? -3.469 -28.641 -15.18 1 98.69 237 MET B O 1
ATOM 4097 N N . LEU B 1 238 ? -2.303 -27.234 -16.469 1 98.88 238 LEU B N 1
ATOM 4098 C CA . LEU B 1 238 ? -3.426 -26.328 -16.703 1 98.88 238 LEU B CA 1
ATOM 4099 C C . LEU B 1 238 ? -4.535 -27.031 -17.484 1 98.88 238 LEU B C 1
ATOM 4101 O O . LEU B 1 238 ? -5.719 -26.75 -17.281 1 98.88 238 LEU B O 1
ATOM 4105 N N . ARG B 1 239 ? -4.191 -27.953 -18.328 1 98.75 239 ARG B N 1
ATOM 4106 C CA . ARG B 1 239 ? -5.172 -28.703 -19.109 1 98.75 239 ARG B CA 1
ATOM 4107 C C . ARG B 1 239 ? -6.047 -29.578 -18.203 1 98.75 239 ARG B C 1
ATOM 4109 O O . ARG B 1 239 ? -7.16 -29.938 -18.578 1 98.75 239 ARG B O 1
ATOM 4116 N N . ILE B 1 240 ? -5.527 -29.844 -17.062 1 98.75 240 ILE B N 1
ATOM 4117 C CA . ILE B 1 240 ? -6.301 -30.594 -16.078 1 98.75 240 ILE B CA 1
ATOM 4118 C C . ILE B 1 240 ? -7.066 -29.625 -15.18 1 98.75 240 ILE B C 1
ATOM 4120 O O . ILE B 1 240 ? -8.273 -29.781 -14.984 1 98.75 240 ILE B O 1
ATOM 4124 N N . VAL B 1 241 ? -6.418 -28.609 -14.672 1 98.88 241 VAL B N 1
ATOM 4125 C CA . VAL B 1 241 ? -6.918 -27.719 -13.641 1 98.88 241 VAL B CA 1
ATOM 4126 C C . VAL B 1 241 ? -8.086 -26.891 -14.188 1 98.88 241 VAL B C 1
ATOM 4128 O O . VAL B 1 241 ? -9.133 -26.781 -13.539 1 98.88 241 VAL B O 1
ATOM 4131 N N . LEU B 1 242 ? -7.938 -26.297 -15.383 1 98.88 242 LEU B N 1
ATOM 4132 C CA . LEU B 1 242 ? -8.883 -25.312 -15.898 1 98.88 242 LEU B CA 1
ATOM 4133 C C . LEU B 1 242 ? -10.242 -25.938 -16.172 1 98.88 242 LEU B C 1
ATOM 4135 O O . LEU B 1 242 ? -11.266 -25.469 -15.664 1 98.88 242 LEU B O 1
ATOM 4139 N N . PRO B 1 243 ? -10.336 -27.078 -16.906 1 98.69 243 PRO B N 1
ATOM 4140 C CA . PRO B 1 243 ? -11.656 -27.672 -17.125 1 98.69 243 PRO B CA 1
ATOM 4141 C C . PRO B 1 243 ? -12.312 -28.125 -15.82 1 98.69 243 PRO B C 1
ATOM 4143 O O . PRO B 1 243 ? -13.531 -28.047 -15.68 1 98.69 243 PRO B O 1
ATOM 4146 N N . GLU B 1 244 ? -11.508 -28.609 -14.883 1 98.69 244 GLU B N 1
ATOM 4147 C CA . GLU B 1 244 ? -12.07 -29.094 -13.625 1 98.69 244 GLU B CA 1
ATOM 4148 C C . GLU B 1 244 ? -12.633 -27.938 -12.797 1 98.69 244 GLU B C 1
ATOM 4150 O O . GLU B 1 244 ? -13.703 -28.062 -12.203 1 98.69 244 GLU B O 1
ATOM 4155 N N . LEU B 1 245 ? -11.906 -26.828 -12.688 1 98.81 245 LEU B N 1
ATOM 4156 C CA . LEU B 1 245 ? -12.422 -25.672 -11.984 1 98.81 245 LEU B CA 1
ATOM 4157 C C . LEU B 1 245 ? -13.727 -25.172 -12.609 1 98.81 245 LEU B C 1
ATOM 4159 O O . LEU B 1 245 ? -14.672 -24.828 -11.898 1 98.81 245 LEU B O 1
ATOM 4163 N N . LYS B 1 246 ? -13.789 -25.156 -13.898 1 98.31 246 LYS B N 1
ATOM 4164 C CA . LYS B 1 246 ? -15 -24.766 -14.602 1 98.31 246 LYS B CA 1
ATOM 4165 C C . LYS B 1 246 ? -16.156 -25.703 -14.281 1 98.31 246 LYS B C 1
ATOM 4167 O O . LYS B 1 246 ? -17.281 -25.266 -14.047 1 98.31 246 LYS B O 1
ATOM 4172 N N . ARG B 1 247 ? -15.852 -26.922 -14.305 1 98.06 247 ARG B N 1
ATOM 4173 C CA . ARG B 1 247 ? -16.859 -27.938 -13.992 1 98.06 247 ARG B CA 1
ATOM 4174 C C . ARG B 1 247 ? -17.438 -27.719 -12.594 1 98.06 247 ARG B C 1
ATOM 4176 O O . ARG B 1 247 ? -18.625 -27.922 -12.367 1 98.06 247 ARG B O 1
ATOM 4183 N N . GLN B 1 248 ? -16.578 -27.25 -11.688 1 97.94 248 GLN B N 1
ATOM 4184 C CA . GLN B 1 248 ? -16.984 -27 -10.312 1 97.94 248 GLN B CA 1
ATOM 4185 C C . GLN B 1 248 ? -17.75 -25.703 -10.188 1 97.94 248 GLN B C 1
ATOM 4187 O O . GLN B 1 248 ? -18.234 -25.359 -9.109 1 97.94 248 GLN B O 1
ATOM 4192 N N . GLY B 1 249 ? -17.766 -24.906 -11.273 1 98.12 249 GLY B N 1
ATOM 4193 C CA . GLY B 1 249 ? -18.578 -23.703 -11.289 1 98.12 249 GLY B CA 1
ATOM 4194 C C . GLY B 1 249 ? -17.781 -22.438 -11.078 1 98.12 249 GLY B C 1
ATOM 4195 O O . GLY B 1 249 ? -18.344 -21.359 -10.898 1 98.12 249 GLY B O 1
ATOM 4196 N N . TYR B 1 250 ? -16.453 -22.547 -11.07 1 98.62 250 TYR B N 1
ATOM 4197 C CA . TYR B 1 250 ? -15.617 -21.375 -10.836 1 98.62 250 TYR B CA 1
ATOM 4198 C C . TYR B 1 250 ? -15.492 -20.531 -12.094 1 98.62 250 TYR B C 1
ATOM 4200 O O . TYR B 1 250 ? -15.359 -21.062 -13.203 1 98.62 250 TYR B O 1
ATOM 4208 N N . LYS B 1 251 ? -15.617 -19.25 -11.93 1 98.69 251 LYS B N 1
ATOM 4209 C CA . LYS B 1 251 ? -15.086 -18.297 -12.898 1 98.69 251 LYS B CA 1
ATOM 4210 C C . LYS B 1 251 ? -13.602 -18.031 -12.656 1 98.69 251 LYS B C 1
ATOM 4212 O O . LYS B 1 251 ? -13.203 -17.672 -11.547 1 98.69 251 LYS B O 1
ATOM 4217 N N . ILE B 1 252 ? -12.789 -18.297 -13.641 1 98.88 252 ILE B N 1
ATOM 4218 C CA . ILE B 1 252 ? -11.352 -18.125 -13.531 1 98.88 252 ILE B CA 1
ATOM 4219 C C . ILE B 1 252 ? -10.953 -16.766 -14.125 1 98.88 252 ILE B C 1
ATOM 4221 O O . ILE B 1 252 ? -11.094 -16.547 -15.328 1 98.88 252 ILE B O 1
ATOM 4225 N N . VAL B 1 253 ? -10.391 -15.859 -13.273 1 98.81 253 VAL B N 1
ATOM 4226 C CA . VAL B 1 253 ? -10.273 -14.461 -13.68 1 98.81 253 VAL B CA 1
ATOM 4227 C C . VAL B 1 253 ? -8.898 -13.93 -13.297 1 98.81 253 VAL B C 1
ATOM 4229 O O . VAL B 1 253 ? -8.094 -14.641 -12.695 1 98.81 253 VAL B O 1
ATOM 4232 N N . THR B 1 254 ? -8.594 -12.703 -13.719 1 98.75 254 THR B N 1
ATOM 4233 C CA . THR B 1 254 ? -7.402 -11.984 -13.289 1 98.75 254 THR B CA 1
ATOM 4234 C C . THR B 1 254 ? -7.527 -11.555 -11.828 1 98.75 254 THR B C 1
ATOM 4236 O O . THR B 1 254 ? -8.625 -11.578 -11.266 1 98.75 254 THR B O 1
ATOM 4239 N N . ILE B 1 255 ? -6.453 -11.195 -11.258 1 98.56 255 ILE B N 1
ATOM 4240 C CA . ILE B 1 255 ? -6.453 -10.742 -9.867 1 98.56 255 ILE B CA 1
ATOM 4241 C C . ILE B 1 255 ? -7.297 -9.477 -9.742 1 98.56 255 ILE B C 1
ATOM 4243 O O . ILE B 1 255 ? -8.086 -9.336 -8.805 1 98.56 255 ILE B O 1
ATOM 4247 N N . THR B 1 256 ? -7.184 -8.547 -10.672 1 97.5 256 THR B N 1
ATOM 4248 C CA . THR B 1 256 ? -7.969 -7.324 -10.641 1 97.5 256 THR B CA 1
ATOM 4249 C C . THR B 1 256 ? -9.461 -7.637 -10.68 1 97.5 256 THR B C 1
ATOM 4251 O O . THR B 1 256 ? -10.25 -7.035 -9.945 1 97.5 256 THR B O 1
ATOM 4254 N N . GLU B 1 257 ? -9.82 -8.531 -11.555 1 96.94 257 GLU B N 1
ATOM 4255 C CA . GLU B 1 257 ? -11.234 -8.898 -11.641 1 96.94 257 GLU B CA 1
ATOM 4256 C C . GLU B 1 257 ? -11.727 -9.5 -10.328 1 96.94 257 GLU B C 1
ATOM 4258 O O . GLU B 1 257 ? -12.852 -9.227 -9.898 1 96.94 257 GLU B O 1
ATOM 4263 N N . LEU B 1 258 ? -10.977 -10.359 -9.727 1 97.31 258 LEU B N 1
ATOM 4264 C CA . LEU B 1 258 ? -11.328 -10.906 -8.422 1 97.31 258 LEU B CA 1
ATOM 4265 C C . LEU B 1 258 ? -11.531 -9.797 -7.398 1 97.31 258 LEU B C 1
ATOM 4267 O O . LEU B 1 258 ? -12.562 -9.75 -6.723 1 97.31 258 LEU B O 1
ATOM 4271 N N . VAL B 1 259 ? -10.562 -8.875 -7.32 1 94.5 259 VAL B N 1
ATOM 4272 C CA . VAL B 1 259 ? -10.586 -7.793 -6.344 1 94.5 259 VAL B CA 1
ATOM 4273 C C . VAL B 1 259 ? -11.812 -6.918 -6.578 1 94.5 259 VAL B C 1
ATOM 4275 O O . VAL B 1 259 ? -12.523 -6.57 -5.629 1 94.5 259 VAL B O 1
ATOM 4278 N N . LYS B 1 260 ? -12.109 -6.59 -7.793 1 91.25 260 LYS B N 1
ATOM 4279 C CA . LYS B 1 260 ? -13.242 -5.734 -8.133 1 91.25 260 LYS B CA 1
ATOM 4280 C C . LYS B 1 260 ? -14.562 -6.434 -7.832 1 91.25 260 LYS B C 1
ATOM 4282 O O . LYS B 1 260 ? -15.523 -5.797 -7.391 1 91.25 260 LYS B O 1
ATOM 4287 N N . SER B 1 261 ? -14.594 -7.684 -8.086 1 91.25 261 SER B N 1
ATOM 4288 C CA . SER B 1 261 ? -15.812 -8.453 -7.855 1 91.25 261 SER B CA 1
ATOM 4289 C C . SER B 1 261 ? -16.188 -8.461 -6.375 1 91.25 261 SER B C 1
ATOM 4291 O O . SER B 1 261 ? -17.359 -8.391 -6.023 1 91.25 261 SER B O 1
ATOM 4293 N N . VAL B 1 262 ? -15.195 -8.578 -5.582 1 87.31 262 VAL B N 1
ATOM 4294 C CA . VAL B 1 262 ? -15.445 -8.656 -4.148 1 87.31 262 VAL B CA 1
ATOM 4295 C C . VAL B 1 262 ? -15.781 -7.266 -3.605 1 87.31 262 VAL B C 1
ATOM 4297 O O . VAL B 1 262 ? -16.656 -7.125 -2.744 1 87.31 262 VAL B O 1
ATOM 4300 N N . SER B 1 263 ? -15.078 -6.242 -4.023 1 80.75 263 SER B N 1
ATOM 4301 C CA . SER B 1 263 ? -15.344 -4.879 -3.58 1 80.75 263 SER B CA 1
ATOM 4302 C C . SER B 1 263 ? -16.766 -4.453 -3.928 1 80.75 263 SER B C 1
ATOM 4304 O O . SER B 1 263 ? -17.391 -3.686 -3.191 1 80.75 263 SER B O 1
ATOM 4306 N N . SER B 1 264 ? -17.25 -4.875 -4.992 1 70.88 264 SER B N 1
ATOM 4307 C CA . SER B 1 264 ? -18.594 -4.535 -5.438 1 70.88 264 SER B CA 1
ATOM 4308 C C . SER B 1 264 ? -19.641 -5.254 -4.605 1 70.88 264 SER B C 1
ATOM 4310 O O . SER B 1 264 ? -20.75 -4.75 -4.43 1 70.88 264 SER B O 1
ATOM 4312 N N . GLN B 1 265 ? -19.344 -6.406 -4.188 1 63.41 265 GLN B N 1
ATOM 4313 C CA . GLN B 1 265 ? -20.281 -7.172 -3.375 1 63.41 265 GLN B CA 1
ATOM 4314 C C . GLN B 1 265 ? -20.438 -6.547 -1.991 1 63.41 265 GLN B C 1
ATOM 4316 O O . GLN B 1 265 ? -21.531 -6.582 -1.415 1 63.41 265 GLN B O 1
ATOM 4321 N N . ASP B 1 266 ? -19.391 -6.121 -1.506 1 56.56 266 ASP B N 1
ATOM 4322 C CA . ASP B 1 266 ? -19.484 -5.434 -0.222 1 56.56 266 ASP B CA 1
ATOM 4323 C C . ASP B 1 266 ? -20.406 -4.219 -0.318 1 56.56 266 ASP B C 1
ATOM 4325 O O . ASP B 1 266 ? -21 -3.801 0.68 1 56.56 266 ASP B O 1
ATOM 4329 N N . LEU B 1 267 ? -20.609 -3.676 -1.535 1 44.66 267 LEU B N 1
ATOM 4330 C CA . LEU B 1 267 ? -21.547 -2.586 -1.797 1 44.66 267 LEU B CA 1
ATOM 4331 C C . LEU B 1 267 ? -22.984 -3.07 -1.701 1 44.66 267 LEU B C 1
ATOM 4333 O O . LEU B 1 267 ? -23.891 -2.297 -1.358 1 44.66 267 LEU B O 1
ATOM 4337 N N . ARG B 1 268 ? -23.141 -4.328 -2.051 1 40.91 268 ARG B N 1
ATOM 4338 C CA . ARG B 1 268 ? -24.5 -4.875 -2.09 1 40.91 268 ARG B CA 1
ATOM 4339 C C . ARG B 1 268 ? -24.891 -5.449 -0.734 1 40.91 268 ARG B C 1
ATOM 4341 O O . ARG B 1 268 ? -26.062 -5.73 -0.494 1 40.91 268 ARG B O 1
ATOM 4348 N N . GLN B 1 269 ? -24.016 -5.762 0.145 1 38.06 269 GLN B N 1
ATOM 4349 C CA . GLN B 1 269 ? -24.453 -6.285 1.434 1 38.06 269 GLN B CA 1
ATOM 4350 C C . GLN B 1 269 ? -24.578 -5.168 2.465 1 38.06 269 GLN B C 1
ATOM 4352 O O . GLN B 1 269 ? -23.781 -4.223 2.471 1 38.06 269 GLN B O 1
#